Protein AF-A0A7W0QEQ5-F1 (afdb_monomer_lite)

Foldseek 3Di:
DPDDDDPVNVVVVVVVVVVVVVQFDQDKAKWFFADQPDPVPPRFTKTHGVVDDPPDIADTAEEDFAPDDDVDGDRDRDDGGFIFIWGADVRHSNHIYTDGTDQDPVRDDPDDDPPPCQWDWDADPLGFIFIQGNPPVWGWTWTADSVRQWIWICTPPVRDTDTGGNDDDDDDDDPPDDDDDQAPDDDDDDPPDDDDDDPPDDDDFDQPDDDDDDPDDDDDDPDDDDDPDDDHTDPDPDSDPPVPPDPCVVVPPPDPDDDDDDDDDDDDDDDDDDDDDDDDDDDDDDDDDDDDDDDDDDDDDDDDWDKDWDDDDPDFDAAFDKDKDKDWDAPQAQWKKKKFKADPPPRHTQDIWIFGHHNTMTMTIDTAHNRGDPQWMKIWIDTPRDIDIDDIDGDFDKDKDADDDPNAQDFQKKKWKADPVPRDIFIFTAHNRNITMTRHDDDDIIIMTIDD

Structure (mmCIF, N/CA/C/O backbone):
data_AF-A0A7W0QEQ5-F1
#
_entry.id   AF-A0A7W0QEQ5-F1
#
loop_
_atom_site.group_PDB
_atom_site.id
_atom_site.type_symbol
_atom_site.label_atom_id
_atom_site.label_alt_id
_atom_site.label_comp_id
_atom_site.label_asym_id
_atom_site.label_entity_id
_atom_site.label_seq_id
_atom_site.pdbx_PDB_ins_code
_atom_site.Cartn_x
_atom_site.Cartn_y
_atom_site.Cartn_z
_atom_site.occupancy
_atom_site.B_iso_or_equiv
_atom_site.auth_seq_id
_atom_site.auth_comp_id
_atom_site.auth_asym_id
_atom_site.auth_atom_id
_atom_site.pdbx_PDB_model_num
ATOM 1 N N . MET A 1 1 ? 22.120 38.052 -63.646 1.00 44.53 1 MET A N 1
ATOM 2 C CA . MET A 1 1 ? 22.083 36.577 -63.731 1.00 44.53 1 MET A CA 1
ATOM 3 C C . MET A 1 1 ? 22.677 36.027 -62.449 1.00 44.53 1 MET A C 1
ATOM 5 O O . MET A 1 1 ? 23.863 36.224 -62.232 1.00 44.53 1 MET A O 1
ATOM 9 N N . ARG A 1 2 ? 21.869 35.440 -61.561 1.00 47.25 2 ARG A N 1
ATOM 10 C CA . ARG A 1 2 ? 22.408 34.638 -60.450 1.00 47.25 2 ARG A CA 1
ATOM 11 C C . ARG A 1 2 ? 22.841 33.295 -61.052 1.00 47.25 2 ARG A C 1
ATOM 13 O O . ARG A 1 2 ? 22.056 32.767 -61.842 1.00 47.25 2 ARG A O 1
ATOM 20 N N . PRO A 1 3 ? 24.053 32.784 -60.783 1.00 57.25 3 PRO A N 1
ATOM 21 C CA . PRO A 1 3 ? 24.469 31.513 -61.353 1.00 57.25 3 PRO A CA 1
ATOM 22 C C . PRO A 1 3 ? 23.548 30.418 -60.811 1.00 57.25 3 PRO A C 1
ATOM 24 O O . PRO A 1 3 ? 23.320 30.332 -59.603 1.00 57.25 3 PRO A O 1
ATOM 27 N N . LEU A 1 4 ? 22.965 29.645 -61.730 1.00 57.00 4 LEU A N 1
ATOM 28 C CA . LEU A 1 4 ? 22.294 28.393 -61.410 1.00 57.00 4 LEU A CA 1
ATOM 29 C C . LEU A 1 4 ? 23.292 27.507 -60.656 1.00 57.00 4 LEU A C 1
ATOM 31 O O . LEU A 1 4 ? 24.453 27.424 -61.051 1.00 57.00 4 LEU A O 1
ATOM 35 N N . TYR A 1 5 ? 22.827 26.890 -59.573 1.00 62.88 5 TYR A N 1
ATOM 36 C CA . TYR A 1 5 ? 23.555 25.910 -58.772 1.00 62.88 5 TYR A CA 1
ATOM 37 C C . TYR A 1 5 ? 24.400 24.964 -59.645 1.00 62.88 5 TYR A C 1
ATOM 39 O O . TYR A 1 5 ? 23.892 24.386 -60.605 1.00 62.88 5 TYR A O 1
ATOM 47 N N . ASP A 1 6 ? 25.686 24.816 -59.307 1.00 76.88 6 ASP A N 1
ATOM 48 C CA . ASP A 1 6 ? 26.587 23.849 -59.939 1.00 76.88 6 ASP A CA 1
ATOM 49 C C . ASP A 1 6 ? 26.021 22.436 -59.742 1.00 76.88 6 ASP A C 1
ATOM 51 O O . ASP A 1 6 ? 25.656 22.057 -58.626 1.00 76.88 6 ASP A O 1
ATOM 55 N N . LEU A 1 7 ? 25.933 21.654 -60.817 1.00 75.56 7 LEU A N 1
ATOM 56 C CA . LEU A 1 7 ? 25.377 20.301 -60.808 1.00 75.56 7 LEU A CA 1
ATOM 57 C C . LEU A 1 7 ? 26.082 19.419 -59.761 1.00 75.56 7 LEU A C 1
ATOM 59 O O . LEU A 1 7 ? 25.432 18.635 -59.072 1.00 75.56 7 LEU A O 1
ATOM 63 N N . ALA A 1 8 ? 27.394 19.608 -59.576 1.00 77.38 8 ALA A N 1
ATOM 64 C CA . ALA A 1 8 ? 28.172 18.907 -58.556 1.00 77.38 8 ALA A CA 1
ATOM 65 C C . ALA A 1 8 ? 27.727 19.264 -57.126 1.00 77.38 8 ALA A C 1
ATOM 67 O O . ALA A 1 8 ? 27.686 18.394 -56.259 1.00 77.38 8 ALA A O 1
ATOM 68 N N . SER A 1 9 ? 27.332 20.518 -56.882 1.00 77.69 9 SER A N 1
ATOM 69 C CA . SER A 1 9 ? 26.809 20.955 -55.582 1.00 77.69 9 SER A CA 1
ATOM 70 C C . SER A 1 9 ? 25.429 20.365 -55.278 1.00 77.69 9 SER A C 1
ATOM 72 O O . SER A 1 9 ? 25.158 20.004 -54.135 1.00 77.69 9 SER A O 1
ATOM 74 N N . VAL A 1 10 ? 24.585 20.194 -56.303 1.00 81.38 10 VAL A N 1
ATOM 75 C CA . VAL A 1 10 ? 23.268 19.554 -56.166 1.00 81.38 10 VAL A CA 1
ATOM 76 C C . VAL A 1 10 ? 23.425 18.064 -55.876 1.00 81.38 10 VAL A C 1
ATOM 78 O O . VAL A 1 10 ? 22.794 17.564 -54.950 1.00 81.38 10 VAL A O 1
ATOM 81 N N . PHE A 1 11 ? 24.310 17.364 -56.591 1.00 81.56 11 PHE A N 1
ATOM 82 C CA . PHE A 1 11 ? 24.580 15.951 -56.319 1.00 81.56 11 PHE A CA 1
ATOM 83 C C . PHE A 1 11 ? 25.237 15.733 -54.957 1.00 81.56 11 PHE A C 1
ATOM 85 O O . PHE A 1 11 ? 24.845 14.816 -54.244 1.00 81.56 11 PHE A O 1
ATOM 92 N N . ALA A 1 12 ? 26.181 16.586 -54.551 1.00 81.06 12 ALA A N 1
ATOM 93 C CA . ALA A 1 12 ? 26.777 16.512 -53.219 1.00 81.06 12 ALA A CA 1
ATOM 94 C C . ALA A 1 12 ? 25.742 16.763 -52.111 1.00 81.06 12 ALA A C 1
ATOM 96 O O . ALA A 1 12 ? 25.787 16.101 -51.077 1.00 81.06 12 ALA A O 1
ATOM 97 N N . ALA A 1 13 ? 24.795 17.684 -52.321 1.00 80.81 13 ALA A N 1
ATOM 98 C CA . ALA A 1 13 ? 23.685 17.893 -51.396 1.00 80.81 13 ALA A CA 1
ATOM 99 C C . ALA A 1 13 ? 22.759 16.668 -51.344 1.00 80.81 13 ALA A C 1
ATOM 101 O O . ALA A 1 13 ? 22.452 16.200 -50.257 1.00 80.81 13 ALA A O 1
ATOM 102 N N . GLN A 1 14 ? 22.386 16.099 -52.495 1.00 83.19 14 GLN A N 1
ATOM 103 C CA . GLN A 1 14 ? 21.554 14.893 -52.567 1.00 83.19 14 GLN A CA 1
ATOM 104 C C . GLN A 1 14 ? 22.216 13.676 -51.914 1.00 83.19 14 GLN A C 1
ATOM 106 O O . GLN A 1 14 ? 21.546 12.945 -51.196 1.00 83.19 14 GLN A O 1
ATOM 111 N N . LEU A 1 15 ? 23.520 13.475 -52.124 1.00 82.31 15 LEU A N 1
ATOM 112 C CA . LEU A 1 15 ? 24.295 12.408 -51.485 1.00 82.31 15 LEU A CA 1
ATOM 113 C C . LEU A 1 15 ? 24.348 12.588 -49.970 1.00 82.31 15 LEU A C 1
ATOM 115 O O . LEU A 1 15 ? 24.083 11.635 -49.253 1.00 82.31 15 LEU A O 1
ATOM 119 N N . ARG A 1 16 ? 24.604 13.806 -49.481 1.00 79.44 16 ARG A N 1
ATOM 120 C CA . ARG A 1 16 ? 24.587 14.090 -48.038 1.00 79.44 16 ARG A CA 1
ATOM 121 C C . ARG A 1 16 ? 23.213 13.863 -47.425 1.00 79.44 16 ARG A C 1
ATOM 123 O O . ARG A 1 16 ? 23.127 13.257 -46.369 1.00 79.44 16 ARG A O 1
ATOM 130 N N . THR A 1 17 ? 22.144 14.306 -48.087 1.00 79.62 17 THR A N 1
ATOM 131 C CA . THR A 1 17 ? 20.775 14.045 -47.623 1.00 79.62 17 THR A CA 1
ATOM 132 C C . THR A 1 17 ? 20.472 12.548 -47.625 1.00 79.62 17 THR A C 1
ATOM 134 O O . THR A 1 17 ? 19.933 12.049 -46.647 1.00 79.62 17 THR A O 1
ATOM 137 N N . ALA A 1 18 ? 20.875 11.813 -48.664 1.00 75.69 18 ALA A N 1
ATOM 138 C CA . ALA A 1 18 ? 20.687 10.367 -48.729 1.00 75.69 18 ALA A CA 1
ATOM 139 C C . ALA A 1 18 ? 21.509 9.613 -47.667 1.00 75.69 18 ALA A C 1
ATOM 141 O O . ALA A 1 18 ? 21.013 8.650 -47.095 1.00 75.69 18 ALA A O 1
ATOM 142 N N . GLU A 1 19 ? 22.736 10.047 -47.368 1.00 76.75 19 GLU A N 1
ATOM 143 C CA . GLU A 1 19 ? 23.564 9.498 -46.283 1.00 76.75 19 GLU A CA 1
ATOM 144 C C . GLU A 1 19 ? 22.966 9.810 -44.901 1.00 76.75 19 GLU A C 1
ATOM 146 O O . GLU A 1 19 ? 22.895 8.926 -44.046 1.00 76.75 19 GLU A O 1
ATOM 151 N N . GLU A 1 20 ? 22.479 11.037 -44.688 1.00 72.12 20 GLU A N 1
ATOM 152 C CA . GLU A 1 20 ? 21.775 11.434 -43.462 1.00 72.12 20 GLU A CA 1
ATOM 153 C C . GLU A 1 20 ? 20.446 10.692 -43.277 1.00 72.12 20 GLU A C 1
ATOM 155 O O . GLU A 1 20 ? 20.062 10.415 -42.142 1.00 72.12 20 GLU A O 1
ATOM 160 N N . GLU A 1 21 ? 19.731 10.375 -44.357 1.00 72.44 21 GLU A N 1
ATOM 161 C CA . GLU A 1 21 ? 18.506 9.569 -44.322 1.00 72.44 21 GLU A CA 1
ATOM 162 C C . GLU A 1 21 ? 18.810 8.077 -44.135 1.00 72.44 21 GLU A C 1
ATOM 164 O O . GLU A 1 21 ? 18.091 7.400 -43.403 1.00 72.44 21 GLU A O 1
ATOM 169 N N . ALA A 1 22 ? 19.902 7.568 -44.714 1.00 71.56 22 ALA A N 1
ATOM 170 C CA . ALA A 1 22 ? 20.329 6.176 -44.562 1.00 71.56 22 ALA A CA 1
ATOM 171 C C . ALA A 1 22 ? 20.763 5.832 -43.126 1.00 71.56 22 ALA A C 1
ATOM 173 O O . ALA A 1 22 ? 20.687 4.672 -42.724 1.00 71.56 22 ALA A O 1
ATOM 174 N N . GLY A 1 23 ? 21.201 6.824 -42.345 1.00 75.81 23 GLY A N 1
ATOM 175 C CA . GLY A 1 23 ? 21.556 6.657 -40.933 1.00 75.81 23 GLY A CA 1
ATOM 176 C C . GLY A 1 23 ? 20.370 6.662 -39.963 1.00 75.81 23 GLY A C 1
ATOM 177 O O . GLY A 1 23 ? 20.584 6.516 -38.758 1.00 75.81 23 GLY A O 1
ATOM 178 N N . ARG A 1 24 ? 19.135 6.858 -40.446 1.00 85.06 24 ARG A N 1
ATOM 179 C CA . ARG A 1 24 ? 17.949 6.996 -39.591 1.00 85.06 24 ARG A CA 1
ATOM 180 C C . ARG A 1 24 ? 17.155 5.706 -39.482 1.00 85.06 24 ARG A C 1
ATOM 182 O O . ARG A 1 24 ? 16.902 5.021 -40.468 1.00 85.06 24 ARG A O 1
ATOM 189 N N . VAL A 1 25 ? 16.679 5.426 -38.273 1.00 85.75 25 VAL A N 1
ATOM 190 C CA . VAL A 1 25 ? 15.823 4.278 -37.966 1.00 85.75 25 VAL A CA 1
ATOM 191 C C . VAL A 1 25 ? 14.458 4.784 -37.522 1.00 85.75 25 VAL A C 1
ATOM 193 O O . VAL A 1 25 ? 14.272 5.203 -36.384 1.00 85.75 25 VAL A O 1
ATOM 196 N N . TYR A 1 26 ? 13.492 4.763 -38.437 1.00 86.75 26 TYR A N 1
ATOM 197 C CA . TYR A 1 26 ? 12.112 5.174 -38.148 1.00 86.75 26 TYR A CA 1
ATOM 198 C C . TYR A 1 26 ? 11.246 4.040 -37.599 1.00 86.75 26 TYR A C 1
ATOM 200 O O . TYR A 1 26 ? 10.168 4.285 -37.058 1.00 86.75 26 TYR A O 1
ATOM 208 N N . GLU A 1 27 ? 11.704 2.801 -37.750 1.00 90.06 27 GLU A N 1
ATOM 209 C CA . GLU A 1 27 ? 10.981 1.626 -37.292 1.00 90.06 27 GLU A CA 1
ATOM 210 C C . GLU A 1 27 ? 11.189 1.427 -35.786 1.00 90.06 27 GLU A C 1
ATOM 212 O O . GLU A 1 27 ? 12.316 1.553 -35.295 1.00 90.06 27 GLU A O 1
ATOM 217 N N . PRO A 1 28 ? 10.125 1.120 -35.026 1.00 92.44 28 PRO A N 1
ATOM 218 C CA . PRO A 1 28 ? 10.277 0.766 -33.630 1.00 92.44 28 PRO A CA 1
ATOM 219 C C . PRO A 1 28 ? 11.003 -0.578 -33.509 1.00 92.44 28 PRO A C 1
ATOM 221 O O . PRO A 1 28 ? 10.719 -1.525 -34.245 1.00 92.44 28 PRO A O 1
ATOM 224 N N . VAL A 1 29 ? 11.915 -0.677 -32.548 1.00 92.94 29 VAL A N 1
ATOM 225 C CA . VAL A 1 29 ? 12.716 -1.881 -32.298 1.00 92.94 29 VAL A CA 1
ATOM 226 C C . VAL A 1 29 ? 12.459 -2.415 -30.897 1.00 92.94 29 VAL A C 1
ATOM 228 O O . VAL A 1 29 ? 12.178 -1.658 -29.969 1.00 92.94 29 VAL A O 1
ATOM 231 N N . ILE A 1 30 ? 12.568 -3.730 -30.732 1.00 93.75 30 ILE A N 1
ATOM 232 C CA . ILE A 1 30 ? 12.529 -4.362 -29.411 1.00 93.75 30 ILE A CA 1
ATOM 233 C C . ILE A 1 30 ? 13.936 -4.300 -28.815 1.00 93.75 30 ILE A C 1
ATOM 235 O O . ILE A 1 30 ? 14.915 -4.630 -29.488 1.00 93.75 30 ILE A O 1
ATOM 239 N N . ALA A 1 31 ? 14.036 -3.883 -27.558 1.00 93.56 31 ALA A N 1
ATOM 240 C CA . ALA A 1 31 ? 15.281 -3.836 -26.808 1.00 93.56 31 ALA A CA 1
ATOM 241 C C . ALA A 1 31 ? 15.109 -4.449 -25.417 1.00 93.56 31 ALA A C 1
ATOM 243 O O . ALA A 1 31 ? 13.994 -4.591 -24.919 1.00 93.56 31 ALA A O 1
ATOM 244 N N . LEU A 1 32 ? 16.232 -4.790 -24.794 1.00 93.88 32 LEU A N 1
ATOM 245 C CA . LEU A 1 32 ? 16.296 -5.267 -23.417 1.00 93.88 32 LEU A CA 1
ATOM 246 C C . LEU A 1 32 ? 16.843 -4.169 -22.517 1.00 93.88 32 LEU A C 1
ATOM 248 O O . LEU A 1 32 ? 17.819 -3.506 -22.873 1.00 93.88 32 LEU A O 1
ATOM 252 N N . VAL A 1 33 ? 16.252 -3.993 -21.345 1.00 94.69 33 VAL A N 1
ATOM 253 C CA . VAL A 1 33 ? 16.755 -3.046 -20.348 1.00 94.69 33 VAL A CA 1
ATOM 254 C C . VAL A 1 33 ? 18.033 -3.598 -19.723 1.00 94.69 33 VAL A C 1
ATOM 256 O O . VAL A 1 33 ? 18.053 -4.715 -19.220 1.00 94.69 33 VAL A O 1
ATOM 259 N N . THR A 1 34 ? 19.113 -2.822 -19.738 1.00 94.69 34 THR A N 1
ATOM 260 C CA . THR A 1 34 ? 20.400 -3.218 -19.136 1.00 94.69 34 THR A CA 1
ATOM 261 C C . THR A 1 34 ? 20.682 -2.522 -17.818 1.00 94.69 34 THR A C 1
ATOM 263 O O . THR A 1 34 ? 21.375 -3.076 -16.969 1.00 94.69 34 THR A O 1
ATOM 266 N N . ASP A 1 35 ? 20.165 -1.308 -17.643 1.00 94.56 35 ASP A N 1
ATOM 267 C CA . ASP A 1 35 ? 20.368 -0.504 -16.444 1.00 94.56 35 ASP A CA 1
ATOM 268 C C . ASP A 1 35 ? 19.178 0.441 -16.255 1.00 94.56 35 ASP A C 1
ATOM 270 O O . ASP A 1 35 ? 18.709 1.070 -17.205 1.00 94.56 35 ASP A O 1
ATOM 274 N N . ASN A 1 36 ? 18.695 0.555 -15.025 1.00 93.94 36 ASN A N 1
ATOM 275 C CA . ASN A 1 36 ? 17.620 1.466 -14.636 1.00 93.94 36 ASN A CA 1
ATOM 276 C C . ASN A 1 36 ? 18.038 2.433 -13.512 1.00 93.94 36 ASN A C 1
ATOM 278 O O . ASN A 1 36 ? 17.221 3.218 -13.025 1.00 93.94 36 ASN A O 1
ATOM 282 N N . ALA A 1 37 ? 19.313 2.428 -13.115 1.00 93.69 37 ALA A N 1
ATOM 283 C CA . ALA A 1 37 ? 19.858 3.289 -12.075 1.00 93.69 37 ALA A CA 1
ATOM 284 C C . ALA A 1 37 ? 20.340 4.639 -12.641 1.00 93.69 37 ALA A C 1
ATOM 286 O O . ALA A 1 37 ? 21.526 4.963 -12.580 1.00 93.69 37 ALA A O 1
ATOM 287 N N . ASP A 1 38 ? 19.418 5.454 -13.170 1.00 92.62 38 ASP A N 1
ATOM 288 C CA . ASP A 1 38 ? 19.740 6.759 -13.774 1.00 92.62 38 ASP A CA 1
ATOM 289 C C . ASP A 1 38 ? 20.505 7.680 -12.791 1.00 92.62 38 ASP A C 1
ATOM 291 O O . ASP A 1 38 ? 19.951 8.064 -11.748 1.00 92.62 38 ASP A O 1
ATOM 295 N N . PRO A 1 39 ? 21.751 8.096 -13.107 1.00 92.88 39 PRO A N 1
ATOM 296 C CA . PRO A 1 39 ? 22.535 9.012 -12.283 1.00 92.88 39 PRO A CA 1
ATOM 297 C C . PRO A 1 39 ? 21.848 10.361 -12.062 1.00 92.88 39 PRO A C 1
ATOM 299 O O . PRO A 1 39 ? 22.012 10.961 -11.002 1.00 92.88 39 PRO A O 1
ATOM 302 N N . SER A 1 40 ? 21.056 10.831 -13.031 1.00 92.69 40 SER A N 1
ATOM 303 C CA . SER A 1 40 ? 20.336 12.108 -12.946 1.00 92.69 40 SER A CA 1
ATOM 304 C C . SER A 1 40 ? 18.954 11.989 -12.296 1.00 92.69 40 SER A C 1
ATOM 306 O O . SER A 1 40 ? 18.267 12.998 -12.176 1.00 92.69 40 SER A O 1
ATOM 308 N N . LYS A 1 41 ? 18.531 10.782 -11.889 1.00 91.31 41 LYS A N 1
ATOM 309 C CA . LYS A 1 41 ? 17.233 10.523 -11.233 1.00 91.31 41 LYS A CA 1
ATOM 310 C C . LYS A 1 41 ? 16.010 10.973 -12.046 1.00 91.31 41 LYS A C 1
ATOM 312 O O . LYS A 1 41 ? 14.988 11.332 -11.472 1.00 91.31 41 LYS A O 1
ATOM 317 N N . LEU A 1 42 ? 16.089 10.905 -13.377 1.00 90.00 42 LEU A N 1
ATOM 318 C CA . LEU A 1 42 ? 14.985 11.272 -14.274 1.00 90.00 42 LEU A CA 1
ATOM 319 C C . LEU A 1 42 ? 14.095 10.077 -14.658 1.00 90.00 42 LEU A C 1
ATOM 321 O O . LEU A 1 42 ? 13.163 10.238 -15.438 1.00 90.00 42 LEU A O 1
ATOM 325 N N . GLY A 1 43 ? 14.377 8.880 -14.130 1.00 91.44 43 GLY A N 1
ATOM 326 C CA . GLY A 1 43 ? 13.607 7.665 -14.421 1.00 91.44 43 GLY A CA 1
ATOM 327 C C . GLY A 1 43 ? 13.842 7.098 -15.825 1.00 91.44 43 GLY A C 1
ATOM 328 O O . GLY A 1 43 ? 12.963 6.440 -16.375 1.00 91.44 43 GLY A O 1
ATOM 329 N N . ARG A 1 44 ? 15.007 7.376 -16.419 1.00 95.12 44 ARG A N 1
ATOM 330 C CA . ARG A 1 44 ? 15.425 6.833 -17.719 1.00 95.12 44 ARG A CA 1
ATOM 331 C C . ARG A 1 44 ? 16.041 5.443 -17.566 1.00 95.12 44 ARG A C 1
ATOM 333 O O . ARG A 1 44 ? 16.505 5.085 -16.485 1.00 95.12 44 ARG A O 1
ATOM 340 N N . VAL A 1 45 ? 16.126 4.704 -18.668 1.00 95.88 45 VAL A N 1
ATOM 341 C CA . VAL A 1 45 ? 16.750 3.369 -18.724 1.00 95.88 45 VAL A CA 1
ATOM 342 C C . VAL A 1 45 ? 17.811 3.287 -19.817 1.00 95.88 45 VAL A C 1
ATOM 344 O O . VAL A 1 45 ? 17.710 3.962 -20.840 1.00 95.88 45 VAL A O 1
ATOM 347 N N . LYS A 1 46 ? 18.839 2.462 -19.619 1.00 94.62 46 LYS A N 1
ATOM 348 C CA . LYS A 1 46 ? 19.735 2.034 -20.698 1.00 94.62 46 LYS A CA 1
ATOM 349 C C . LYS A 1 46 ? 19.225 0.751 -21.310 1.00 94.62 46 LYS A C 1
ATOM 351 O O . LYS A 1 46 ? 18.696 -0.121 -20.622 1.00 94.62 46 LYS A O 1
ATOM 356 N N . LEU A 1 47 ? 19.431 0.646 -22.612 1.00 94.50 47 LEU A N 1
ATOM 357 C CA . LEU A 1 47 ? 18.874 -0.418 -23.419 1.00 94.50 47 LEU A CA 1
ATOM 358 C C . LEU A 1 47 ? 19.984 -1.113 -24.196 1.00 94.50 47 LEU A C 1
ATOM 360 O O . LEU A 1 47 ? 21.001 -0.513 -24.552 1.00 94.50 47 LEU A O 1
ATOM 364 N N . LYS A 1 48 ? 19.759 -2.386 -24.491 1.00 93.31 48 LYS A N 1
ATOM 365 C CA . LYS A 1 48 ? 20.535 -3.188 -25.426 1.00 93.31 48 LYS A CA 1
ATOM 366 C C . LYS A 1 48 ? 19.624 -3.611 -26.560 1.00 93.31 48 LYS A C 1
ATOM 368 O O . LYS A 1 48 ? 18.627 -4.298 -26.345 1.00 93.31 48 LYS A O 1
ATOM 373 N N . ILE A 1 49 ? 19.986 -3.210 -27.771 1.00 91.31 49 ILE A N 1
ATOM 374 C CA . ILE A 1 49 ? 19.232 -3.538 -28.977 1.00 91.31 49 ILE A CA 1
ATOM 375 C C . ILE A 1 49 ? 19.856 -4.810 -29.570 1.00 91.31 49 ILE A C 1
ATOM 377 O O . ILE A 1 49 ? 21.036 -4.776 -29.915 1.00 91.31 49 ILE A O 1
ATOM 381 N N . PRO A 1 50 ? 19.117 -5.928 -29.707 1.00 86.19 50 PRO A N 1
ATOM 382 C CA . PRO A 1 50 ? 19.687 -7.217 -30.111 1.00 86.19 50 PRO A CA 1
ATOM 383 C C . PRO A 1 50 ? 20.402 -7.235 -31.468 1.00 86.19 50 PRO A C 1
ATOM 385 O O . PRO A 1 50 ? 21.252 -8.091 -31.684 1.00 86.19 50 PRO A O 1
ATOM 388 N N . ILE A 1 51 ? 20.054 -6.321 -32.383 1.00 83.44 51 ILE A N 1
ATOM 389 C CA . ILE A 1 51 ? 20.687 -6.224 -33.708 1.00 83.44 51 ILE A CA 1
ATOM 390 C C . ILE A 1 51 ? 22.060 -5.532 -33.672 1.00 83.44 51 ILE A C 1
ATOM 392 O O . ILE A 1 51 ? 22.830 -5.651 -34.622 1.00 83.44 51 ILE A O 1
ATOM 396 N N . LEU A 1 52 ? 22.366 -4.805 -32.593 1.00 83.38 52 LEU A N 1
ATOM 397 C CA . LEU A 1 52 ? 23.659 -4.154 -32.387 1.00 83.38 52 LEU A CA 1
ATOM 398 C C . LEU A 1 52 ? 24.645 -5.100 -31.690 1.00 83.38 52 LEU A C 1
ATOM 400 O O . LEU A 1 52 ? 24.283 -6.185 -31.226 1.00 83.38 52 LEU A O 1
ATOM 404 N N . SER A 1 53 ? 25.915 -4.692 -31.615 1.00 80.00 53 SER A N 1
ATOM 405 C CA . SER A 1 53 ? 26.935 -5.464 -30.904 1.00 80.00 53 SER A CA 1
ATOM 406 C C . SER A 1 53 ? 26.530 -5.696 -29.448 1.00 80.00 53 SER A C 1
ATOM 408 O O . SER A 1 53 ? 25.926 -4.848 -28.795 1.00 80.00 53 SER A O 1
ATOM 410 N N . ALA A 1 54 ? 26.936 -6.839 -28.891 1.00 71.94 54 ALA A N 1
ATOM 411 C CA . ALA A 1 54 ? 26.652 -7.191 -27.504 1.00 71.94 54 ALA A CA 1
ATOM 412 C C . ALA A 1 54 ? 27.252 -6.215 -26.474 1.00 71.94 54 ALA A C 1
ATOM 414 O O . ALA A 1 54 ? 26.796 -6.220 -25.327 1.00 71.94 54 ALA A O 1
ATOM 415 N N . THR A 1 55 ? 28.258 -5.434 -26.880 1.00 75.81 55 THR A N 1
ATOM 416 C CA . THR A 1 55 ? 28.931 -4.392 -26.090 1.00 75.81 55 THR A CA 1
ATOM 417 C C . THR A 1 55 ? 28.218 -3.049 -26.121 1.00 75.81 55 THR A C 1
ATOM 419 O O . THR A 1 55 ? 28.492 -2.201 -25.272 1.00 75.81 55 THR A O 1
ATOM 422 N N . ASP A 1 56 ? 27.327 -2.845 -27.088 1.00 79.12 56 ASP A N 1
ATOM 423 C CA . ASP A 1 56 ? 26.745 -1.539 -27.340 1.00 79.12 56 ASP A CA 1
ATOM 424 C C . ASP A 1 56 ? 25.490 -1.383 -26.484 1.00 79.12 56 ASP A C 1
ATOM 426 O O . ASP A 1 56 ? 24.572 -2.207 -26.501 1.00 79.12 56 ASP A O 1
ATOM 430 N N . SER A 1 57 ? 25.472 -0.311 -25.698 1.00 82.50 57 SER A N 1
ATOM 431 C CA . SER A 1 57 ? 24.310 0.109 -24.923 1.00 82.50 57 SER A CA 1
ATOM 432 C C . SER A 1 57 ? 23.908 1.499 -25.370 1.00 82.50 57 SER A C 1
ATOM 434 O O . SER A 1 57 ? 24.755 2.320 -25.732 1.00 82.50 57 SER A O 1
ATOM 436 N N . THR A 1 58 ? 22.609 1.761 -25.371 1.00 86.31 58 THR A N 1
ATOM 437 C CA . THR A 1 58 ? 22.107 3.082 -25.719 1.00 86.31 58 THR A CA 1
ATOM 438 C C . THR A 1 58 ? 22.505 4.107 -24.659 1.00 86.31 58 THR A C 1
ATOM 440 O O . THR A 1 58 ? 22.812 3.779 -23.507 1.00 86.31 58 THR A O 1
ATOM 443 N N . TRP A 1 59 ? 22.406 5.385 -25.019 1.00 89.06 59 TRP A N 1
ATOM 444 C CA . TRP A 1 59 ? 22.294 6.431 -24.010 1.00 89.06 59 TRP A CA 1
ATOM 445 C C . TRP A 1 59 ? 21.013 6.248 -23.171 1.00 89.06 59 TRP A C 1
ATOM 447 O O . TRP A 1 59 ? 20.128 5.462 -23.521 1.00 89.06 59 TRP A O 1
ATOM 457 N N . TRP A 1 60 ? 20.918 6.972 -22.054 1.00 93.50 60 TRP A N 1
ATOM 458 C CA . TRP A 1 60 ? 19.746 6.972 -21.177 1.00 93.50 60 TRP A CA 1
ATOM 459 C C . TRP A 1 60 ? 18.483 7.389 -21.939 1.00 93.50 60 TRP A C 1
ATOM 461 O O . TRP A 1 60 ? 18.344 8.552 -22.326 1.00 93.50 60 TRP A O 1
ATOM 471 N N . ALA A 1 61 ? 17.564 6.443 -22.106 1.00 95.12 61 ALA A N 1
ATOM 472 C CA . ALA A 1 61 ? 16.313 6.596 -22.829 1.00 95.12 61 ALA A CA 1
ATOM 473 C C . ALA A 1 61 ? 15.179 7.031 -21.881 1.00 95.12 61 ALA A C 1
ATOM 475 O O . ALA A 1 61 ? 14.920 6.335 -20.891 1.00 95.12 61 ALA A O 1
ATOM 476 N N . PRO A 1 62 ? 14.486 8.155 -22.140 1.00 94.31 62 PRO A N 1
ATOM 477 C CA . PRO A 1 62 ? 13.211 8.457 -21.495 1.00 94.31 62 PRO A CA 1
ATOM 478 C C . PRO A 1 62 ? 12.140 7.412 -21.814 1.00 94.31 62 PRO A C 1
ATOM 480 O O . PRO A 1 62 ? 12.206 6.710 -22.822 1.00 94.31 62 PRO A O 1
ATOM 483 N N . ILE A 1 63 ? 11.134 7.338 -20.944 1.00 95.12 63 ILE A N 1
ATOM 484 C CA . ILE A 1 63 ? 10.013 6.402 -21.042 1.00 95.12 63 ILE A CA 1
ATOM 485 C C . ILE A 1 63 ? 8.723 7.201 -21.178 1.00 95.12 63 ILE A C 1
ATOM 487 O O . ILE A 1 63 ? 8.519 8.188 -20.467 1.00 95.12 63 ILE A O 1
ATOM 491 N N . ILE A 1 64 ? 7.845 6.782 -22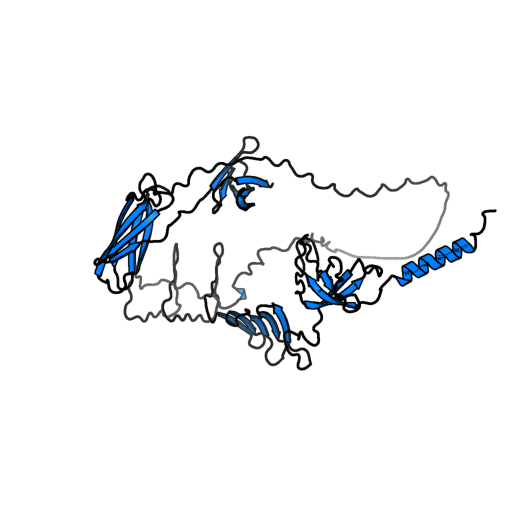.084 1.00 93.44 64 ILE A N 1
ATOM 492 C CA . ILE A 1 64 ? 6.500 7.338 -22.189 1.00 93.44 64 ILE A CA 1
ATOM 493 C C . ILE A 1 64 ? 5.697 6.891 -20.965 1.00 93.44 64 ILE A C 1
ATOM 495 O O . ILE A 1 64 ? 5.430 5.708 -20.774 1.00 93.44 64 ILE A O 1
ATOM 499 N N . MET A 1 65 ? 5.285 7.861 -20.147 1.00 91.94 65 MET A N 1
ATOM 500 C CA . MET A 1 65 ? 4.503 7.621 -18.934 1.00 91.94 65 MET A CA 1
ATOM 501 C C . MET A 1 65 ? 3.116 8.252 -19.045 1.00 91.94 65 MET A C 1
ATOM 503 O O . MET A 1 65 ? 2.945 9.353 -19.574 1.00 91.94 65 MET A O 1
ATOM 507 N N . ILE A 1 66 ? 2.112 7.581 -18.484 1.00 92.62 66 ILE A N 1
ATOM 508 C CA . ILE A 1 66 ? 0.740 8.093 -18.452 1.00 92.62 66 ILE A CA 1
ATOM 509 C C . ILE A 1 66 ? 0.671 9.289 -17.492 1.00 92.62 66 ILE A C 1
ATOM 511 O O . ILE A 1 66 ? 0.953 9.175 -16.297 1.00 92.62 66 ILE A O 1
ATOM 515 N N . GLY A 1 67 ? 0.268 10.449 -18.015 1.00 90.94 67 GLY A N 1
ATOM 516 C CA . GLY A 1 67 ? 0.029 11.649 -17.212 1.00 90.94 67 GLY A CA 1
ATOM 517 C C . GLY A 1 67 ? 1.285 12.283 -16.603 1.00 90.94 67 GLY A C 1
ATOM 518 O O . GLY A 1 67 ? 1.161 12.923 -15.557 1.00 90.94 67 GLY A O 1
ATOM 519 N N . ALA A 1 68 ? 2.455 12.119 -17.234 1.00 90.88 68 ALA A N 1
ATOM 520 C CA . ALA A 1 68 ? 3.718 12.716 -16.794 1.00 90.88 68 ALA A CA 1
ATOM 521 C C . ALA A 1 68 ? 3.605 14.244 -16.638 1.00 90.88 68 ALA A C 1
ATOM 523 O O . ALA A 1 68 ? 3.294 14.960 -17.592 1.00 90.88 68 ALA A O 1
ATOM 524 N N . GLY A 1 69 ? 3.847 14.752 -15.431 1.00 89.31 69 GLY A N 1
ATOM 525 C CA . GLY A 1 69 ? 3.833 16.181 -15.130 1.00 89.31 69 GLY A CA 1
ATOM 526 C C . GLY A 1 69 ? 4.611 16.508 -13.857 1.00 89.31 69 GLY A C 1
ATOM 527 O O . GLY A 1 69 ? 5.126 15.621 -13.180 1.00 89.31 69 GLY A O 1
ATOM 528 N N . LYS A 1 70 ? 4.691 17.797 -13.505 1.00 93.19 70 LYS A N 1
ATOM 529 C CA . LYS A 1 70 ? 5.383 18.254 -12.288 1.00 93.19 70 LYS A CA 1
ATOM 530 C C . LYS A 1 70 ? 4.789 17.564 -11.047 1.00 93.19 70 LYS A C 1
ATOM 532 O O . LYS A 1 70 ? 3.633 17.813 -10.717 1.00 93.19 70 LYS A O 1
ATOM 537 N N . ASN A 1 71 ? 5.578 16.706 -10.390 1.00 88.94 71 ASN A N 1
ATOM 538 C CA . ASN A 1 71 ? 5.217 15.923 -9.196 1.00 88.94 71 ASN A CA 1
ATOM 539 C C . ASN A 1 71 ? 3.925 15.091 -9.324 1.00 88.94 71 ASN A C 1
ATOM 541 O O . ASN A 1 71 ? 3.217 14.888 -8.339 1.00 88.94 71 ASN A O 1
ATOM 545 N N . ARG A 1 72 ? 3.592 14.618 -10.532 1.00 90.81 72 ARG A N 1
ATOM 546 C CA . ARG A 1 72 ? 2.414 13.770 -10.771 1.00 90.81 72 ARG A CA 1
ATOM 547 C C . ARG A 1 72 ? 2.603 12.843 -11.969 1.00 90.81 72 ARG A C 1
ATOM 549 O O . ARG A 1 72 ? 3.350 13.161 -12.891 1.00 90.81 72 ARG A O 1
ATOM 556 N N . GLY A 1 73 ? 1.843 11.753 -11.988 1.00 91.06 73 GLY A N 1
ATOM 557 C CA . GLY A 1 73 ? 1.791 10.807 -13.102 1.00 91.06 73 GLY A CA 1
ATOM 558 C C . GLY A 1 73 ? 2.015 9.369 -12.653 1.00 91.06 73 GLY A C 1
ATOM 559 O O . GLY A 1 73 ? 2.158 9.086 -11.465 1.00 91.06 73 GLY A O 1
ATOM 560 N N . TRP A 1 74 ? 2.022 8.462 -13.622 1.00 91.25 74 TRP A N 1
ATOM 561 C CA . TRP A 1 74 ? 2.341 7.057 -13.396 1.00 91.25 74 TRP A CA 1
ATOM 562 C C . TRP A 1 74 ? 3.858 6.889 -13.328 1.00 91.25 74 TRP A C 1
ATOM 564 O O . TRP A 1 74 ? 4.574 7.445 -14.158 1.00 91.25 74 TRP A O 1
ATOM 574 N N . PHE A 1 75 ? 4.343 6.119 -12.354 1.00 91.19 75 PHE A N 1
ATOM 575 C CA . PHE A 1 75 ? 5.772 5.892 -12.139 1.00 91.19 75 PHE A CA 1
ATOM 576 C C . PHE A 1 75 ? 6.069 4.394 -12.005 1.00 91.19 75 PHE A C 1
ATOM 578 O O . PHE A 1 75 ? 6.205 3.853 -10.912 1.00 91.19 75 PHE A O 1
ATOM 585 N N . PHE A 1 76 ? 6.129 3.723 -13.154 1.00 91.25 76 PHE A N 1
ATOM 586 C CA . PHE A 1 76 ? 6.502 2.318 -13.308 1.00 91.25 76 PHE A CA 1
ATOM 587 C C . PHE A 1 76 ? 7.684 2.212 -14.267 1.00 91.25 76 PHE A C 1
ATOM 589 O O . PHE A 1 76 ? 7.512 2.276 -15.482 1.00 91.25 76 PHE A O 1
ATOM 596 N N . ILE A 1 77 ? 8.888 2.098 -13.712 1.00 93.44 77 ILE A N 1
ATOM 597 C CA . ILE A 1 77 ? 10.104 1.923 -14.506 1.00 93.44 77 ILE A CA 1
ATOM 598 C C . ILE A 1 77 ? 10.287 0.419 -14.762 1.00 93.44 77 ILE A C 1
ATOM 600 O O . ILE A 1 77 ? 10.218 -0.347 -13.798 1.00 93.44 77 ILE A O 1
ATOM 604 N N . PRO A 1 78 ? 10.524 -0.003 -16.015 1.00 93.75 78 PRO A N 1
ATOM 605 C CA . PRO A 1 78 ? 10.913 -1.369 -16.343 1.00 93.75 78 PRO A CA 1
ATOM 606 C C . PRO A 1 78 ? 12.141 -1.842 -15.555 1.00 93.75 78 PRO A C 1
ATOM 608 O O . PRO A 1 78 ? 13.036 -1.059 -15.203 1.00 93.75 78 PRO A O 1
ATOM 611 N N . GLU A 1 79 ? 12.195 -3.134 -15.275 1.00 93.00 79 GLU A N 1
ATOM 612 C CA . GLU A 1 79 ? 13.318 -3.753 -14.584 1.00 93.00 79 GLU A CA 1
ATOM 613 C C . GLU A 1 79 ? 14.436 -4.136 -15.557 1.00 93.00 79 GLU A C 1
ATOM 615 O O . GLU A 1 79 ? 14.255 -4.156 -16.772 1.00 93.00 79 GLU A O 1
ATOM 620 N N . VAL A 1 80 ? 15.628 -4.405 -15.020 1.00 94.31 80 VAL A N 1
ATOM 621 C CA . VAL A 1 80 ? 16.729 -4.956 -15.818 1.00 94.31 80 VAL A CA 1
ATOM 622 C C . VAL A 1 80 ? 16.301 -6.315 -16.371 1.00 94.31 80 VAL A C 1
ATOM 624 O O . VAL A 1 80 ? 15.684 -7.101 -15.658 1.00 94.31 80 VAL A O 1
ATOM 627 N N . ASP A 1 81 ? 16.656 -6.564 -17.628 1.00 92.56 81 ASP A N 1
ATOM 628 C CA . ASP A 1 81 ? 16.261 -7.701 -18.462 1.00 92.56 81 ASP A CA 1
ATOM 629 C C . ASP A 1 81 ? 14.814 -7.686 -18.993 1.00 92.56 81 ASP A C 1
ATOM 631 O O . ASP A 1 81 ? 14.473 -8.582 -19.767 1.00 92.56 81 ASP A O 1
ATOM 635 N N . ASP A 1 82 ? 13.994 -6.670 -18.687 1.00 93.75 82 ASP A N 1
ATOM 636 C CA . ASP A 1 82 ? 12.661 -6.538 -19.291 1.00 93.75 82 ASP A CA 1
ATOM 637 C C . ASP A 1 82 ? 12.747 -6.185 -20.789 1.00 93.75 82 ASP A C 1
ATOM 639 O O . ASP A 1 82 ? 13.576 -5.374 -21.226 1.00 93.75 82 ASP A O 1
ATOM 643 N N . GLU A 1 83 ? 11.838 -6.760 -21.580 1.00 95.00 83 GLU A N 1
ATOM 644 C CA . GLU A 1 83 ? 11.653 -6.427 -22.994 1.00 95.00 83 GLU A CA 1
ATOM 645 C C . GLU A 1 83 ? 10.819 -5.149 -23.151 1.00 95.00 83 GLU A C 1
ATOM 647 O O . GLU A 1 83 ? 9.702 -5.028 -22.638 1.00 95.00 83 GLU A O 1
ATOM 652 N N . VAL A 1 84 ? 11.344 -4.189 -23.911 1.00 95.69 84 VAL A N 1
ATOM 653 C CA . VAL A 1 84 ? 10.695 -2.901 -24.169 1.00 95.69 84 VAL A CA 1
ATOM 654 C C . VAL A 1 84 ? 10.664 -2.565 -25.655 1.00 95.69 84 VAL A C 1
ATOM 656 O O . VAL A 1 84 ? 11.573 -2.904 -26.414 1.00 95.69 84 VAL A O 1
ATOM 659 N N . LEU A 1 85 ? 9.611 -1.863 -26.074 1.00 95.62 85 LEU A N 1
ATOM 660 C CA . LEU A 1 85 ? 9.502 -1.285 -27.408 1.00 95.62 85 LEU A CA 1
ATOM 661 C C . LEU A 1 85 ? 10.123 0.112 -27.417 1.00 95.62 85 LEU A C 1
ATOM 663 O O . LEU A 1 85 ? 9.749 0.971 -26.615 1.00 95.62 85 LEU A O 1
ATOM 667 N N . VAL A 1 86 ? 11.037 0.347 -28.350 1.00 95.06 86 VAL A N 1
ATOM 668 C CA . VAL A 1 86 ? 11.831 1.572 -28.452 1.00 95.06 86 VAL A CA 1
ATOM 669 C C . VAL A 1 86 ? 11.579 2.244 -29.789 1.00 95.06 86 VAL A C 1
ATOM 671 O O . VAL A 1 86 ? 11.532 1.589 -30.826 1.00 95.06 86 VAL A O 1
ATOM 674 N N . MET A 1 87 ? 11.456 3.563 -29.765 1.00 94.88 87 MET A N 1
ATOM 675 C CA . MET A 1 87 ? 11.459 4.432 -30.936 1.00 94.88 87 MET A CA 1
ATOM 676 C C . MET A 1 87 ? 12.626 5.411 -30.851 1.00 94.88 87 MET A C 1
ATOM 678 O O . MET A 1 87 ? 13.175 5.637 -29.778 1.00 94.88 87 MET A O 1
ATOM 682 N N . PHE A 1 88 ? 12.986 6.019 -31.974 1.00 93.06 88 PHE A N 1
ATOM 683 C CA . PHE A 1 88 ? 14.083 6.977 -32.053 1.00 93.06 88 PHE A CA 1
ATOM 684 C C . PHE A 1 88 ? 13.557 8.346 -32.480 1.00 93.06 88 PHE A C 1
ATOM 686 O O . PHE A 1 88 ? 12.864 8.462 -33.497 1.00 93.06 88 PHE A O 1
ATOM 693 N N . GLU A 1 89 ? 13.860 9.397 -31.715 1.00 91.62 89 GLU A N 1
ATOM 694 C CA . GLU A 1 89 ? 13.423 10.755 -32.054 1.00 91.62 89 GLU A CA 1
ATOM 695 C C . GLU A 1 89 ? 13.993 11.172 -33.415 1.00 91.62 89 GLU A C 1
ATOM 697 O O . GLU A 1 89 ? 15.203 11.151 -33.629 1.00 91.62 89 GLU A O 1
ATOM 702 N N . HIS A 1 90 ? 13.120 11.541 -34.359 1.00 89.31 90 HIS A N 1
ATOM 703 C CA . HIS A 1 90 ? 13.492 11.870 -35.745 1.00 89.31 90 HIS A CA 1
ATOM 704 C C . HIS A 1 90 ? 14.299 10.783 -36.486 1.00 89.31 90 HIS A C 1
ATOM 706 O O . HIS A 1 90 ? 14.897 11.075 -37.528 1.00 89.31 90 HIS A O 1
ATOM 712 N N . GLY A 1 91 ? 14.285 9.549 -35.976 1.00 88.06 91 GLY A N 1
ATOM 713 C CA . GLY A 1 91 ? 15.072 8.427 -36.475 1.00 88.06 91 GLY A CA 1
ATOM 714 C C . GLY A 1 91 ? 16.529 8.393 -35.998 1.00 88.06 91 GLY A C 1
ATOM 715 O O . GLY A 1 91 ? 17.290 7.568 -36.490 1.00 88.06 91 GLY A O 1
ATOM 716 N N . ASP A 1 92 ? 16.946 9.257 -35.068 1.00 88.56 92 ASP A N 1
ATOM 717 C CA . ASP A 1 92 ? 18.315 9.273 -34.533 1.00 88.56 92 ASP A CA 1
ATOM 718 C C . ASP A 1 92 ? 18.513 8.181 -33.469 1.00 88.56 92 ASP A C 1
ATOM 720 O O . ASP A 1 92 ? 17.956 8.253 -32.371 1.00 88.56 92 ASP A O 1
ATOM 724 N N . VAL A 1 93 ? 19.359 7.191 -33.769 1.00 86.50 93 VAL A N 1
ATOM 725 C CA . VAL A 1 93 ? 19.673 6.061 -32.872 1.00 86.50 93 VAL A CA 1
ATOM 726 C C . VAL A 1 93 ? 20.231 6.523 -31.516 1.00 86.50 93 VAL A C 1
ATOM 728 O O . VAL A 1 93 ? 20.071 5.834 -30.506 1.00 86.50 93 VAL A O 1
ATOM 731 N N . ASN A 1 94 ? 20.829 7.717 -31.449 1.00 88.25 94 ASN A N 1
ATOM 732 C CA . ASN A 1 94 ? 21.353 8.290 -30.206 1.00 88.25 94 ASN A CA 1
ATOM 733 C C . ASN A 1 94 ? 20.270 8.904 -29.307 1.00 88.25 94 ASN A C 1
ATOM 735 O O . ASN A 1 94 ? 20.564 9.277 -28.168 1.00 88.25 94 ASN A O 1
ATOM 739 N N . ARG A 1 95 ? 19.026 9.007 -29.790 1.00 91.19 95 ARG A N 1
ATOM 740 C CA . ARG A 1 95 ? 17.872 9.563 -29.066 1.00 91.19 95 ARG A CA 1
ATOM 741 C C . ARG A 1 95 ? 16.761 8.520 -28.904 1.00 91.19 95 ARG A C 1
ATOM 743 O O . ARG A 1 95 ? 15.677 8.677 -29.473 1.00 91.19 95 ARG A O 1
ATOM 750 N N . PRO A 1 96 ? 17.021 7.432 -28.159 1.00 93.81 96 PRO A N 1
ATOM 751 C CA . PRO A 1 96 ? 16.020 6.407 -27.900 1.00 93.81 96 PRO A CA 1
ATOM 752 C C . PRO A 1 96 ? 14.912 6.929 -26.977 1.00 93.81 96 PRO A C 1
ATOM 754 O O . PRO A 1 96 ? 15.174 7.654 -26.021 1.00 93.81 96 PRO A O 1
ATOM 757 N N . LEU A 1 97 ? 13.686 6.483 -27.219 1.00 94.69 97 LEU A N 1
ATOM 758 C CA . LEU A 1 97 ? 12.495 6.720 -26.413 1.00 94.69 97 LEU A CA 1
ATOM 759 C C . LEU A 1 97 ? 11.776 5.383 -26.216 1.00 94.69 97 LEU A C 1
ATOM 761 O O . LEU A 1 97 ? 11.420 4.712 -27.185 1.00 94.69 97 LEU A O 1
ATOM 765 N N . VAL A 1 98 ? 11.535 4.993 -24.970 1.00 96.31 98 VAL A N 1
ATOM 766 C CA . VAL A 1 98 ? 10.781 3.777 -24.652 1.00 96.31 98 VAL A CA 1
ATOM 767 C C . VAL A 1 98 ? 9.289 4.070 -24.727 1.00 96.31 98 VAL A C 1
ATOM 769 O O . VAL A 1 98 ? 8.785 4.936 -24.016 1.00 96.31 98 VAL A O 1
ATOM 772 N N . VAL A 1 99 ? 8.570 3.322 -25.558 1.00 95.06 99 VAL A N 1
ATOM 773 C CA . VAL A 1 99 ? 7.114 3.447 -25.724 1.00 95.06 99 VAL A CA 1
ATOM 774 C C . VAL A 1 99 ? 6.362 2.667 -24.648 1.00 95.06 99 VAL A C 1
ATOM 776 O O . VAL A 1 99 ? 5.338 3.126 -24.149 1.00 95.06 99 VAL A O 1
ATOM 779 N N . GLY A 1 100 ? 6.869 1.490 -24.284 1.00 93.00 100 GLY A N 1
ATOM 780 C CA . GLY A 1 100 ? 6.272 0.625 -23.271 1.00 93.00 100 GLY A CA 1
ATOM 781 C C . GLY A 1 100 ? 6.998 -0.713 -23.151 1.00 93.00 100 GLY A C 1
ATOM 782 O O . GLY A 1 100 ? 7.867 -1.030 -23.963 1.00 93.00 100 GLY A O 1
ATOM 783 N N . ALA A 1 101 ? 6.631 -1.488 -22.133 1.00 93.00 101 ALA A N 1
ATOM 784 C CA . ALA A 1 101 ? 7.139 -2.837 -21.912 1.00 93.00 101 ALA A CA 1
ATOM 785 C C . ALA A 1 101 ? 6.248 -3.889 -22.583 1.00 93.00 101 ALA A C 1
ATOM 787 O O . ALA A 1 101 ? 5.041 -3.690 -22.757 1.00 93.00 101 ALA A O 1
ATOM 788 N N . LEU A 1 102 ? 6.853 -5.011 -22.950 1.00 92.12 102 LEU A N 1
ATOM 789 C CA . LEU A 1 102 ? 6.198 -6.137 -23.599 1.00 92.12 102 LEU A CA 1
ATOM 790 C C . LEU A 1 102 ? 6.379 -7.387 -22.736 1.00 92.12 102 LEU A C 1
ATOM 792 O O . LEU A 1 102 ? 7.440 -7.614 -22.164 1.00 92.12 102 LEU A O 1
ATOM 796 N N . TRP A 1 103 ? 5.346 -8.226 -22.674 1.00 90.69 103 TRP A N 1
ATOM 797 C CA . TRP A 1 103 ? 5.508 -9.590 -22.177 1.00 90.69 103 TRP A CA 1
ATOM 798 C C . TRP A 1 103 ? 5.974 -10.483 -23.322 1.00 90.69 103 TRP A C 1
ATOM 800 O O . TRP A 1 103 ? 5.225 -10.717 -24.276 1.00 90.69 103 TRP A O 1
ATOM 810 N N . GLY A 1 104 ? 7.216 -10.947 -23.227 1.00 83.00 104 GLY A N 1
ATOM 811 C CA . GLY A 1 104 ? 7.827 -11.855 -24.188 1.00 83.00 104 GLY A CA 1
ATOM 812 C C . GLY A 1 104 ? 7.446 -13.324 -23.983 1.00 83.00 104 GLY A C 1
ATOM 813 O O . GLY A 1 104 ? 6.579 -13.697 -23.193 1.00 83.00 104 GLY A O 1
ATOM 814 N N . GLY A 1 105 ? 8.141 -14.215 -24.693 1.00 79.25 105 GLY A N 1
ATOM 815 C CA . GLY A 1 105 ? 7.985 -15.664 -24.495 1.00 79.25 105 GLY A CA 1
ATOM 816 C C . GLY A 1 105 ? 8.535 -16.157 -23.148 1.00 79.25 105 GLY A C 1
ATOM 817 O O . GLY A 1 105 ? 8.052 -17.156 -22.607 1.00 79.25 105 GLY A O 1
ATOM 818 N N . LYS A 1 106 ? 9.540 -15.454 -22.610 1.00 86.62 106 LYS A N 1
ATOM 819 C CA . LYS A 1 106 ? 10.167 -15.739 -21.313 1.00 86.62 106 LYS A CA 1
ATOM 820 C C . LYS A 1 106 ? 9.347 -15.139 -20.167 1.00 86.62 106 LYS A C 1
ATOM 822 O O . LYS A 1 106 ? 8.925 -15.883 -19.279 1.00 86.62 106 LYS A O 1
ATOM 827 N N . ASP A 1 107 ? 9.073 -13.837 -20.235 1.00 89.75 107 ASP A N 1
ATOM 828 C CA . ASP A 1 107 ? 8.340 -13.097 -19.206 1.00 89.75 107 ASP A CA 1
ATOM 829 C C . ASP A 1 107 ? 6.847 -13.071 -19.506 1.00 89.75 107 ASP A C 1
ATOM 831 O O . ASP A 1 107 ? 6.384 -12.493 -20.485 1.00 89.75 107 ASP A O 1
ATOM 835 N N . LYS A 1 108 ? 6.075 -13.740 -18.650 1.00 91.00 108 LYS A N 1
ATOM 836 C CA . LYS A 1 108 ? 4.641 -13.951 -18.862 1.00 91.00 108 LYS A CA 1
ATOM 837 C C . LYS A 1 108 ? 3.811 -12.858 -18.186 1.00 91.00 108 LYS A C 1
ATOM 839 O O . LYS A 1 108 ? 4.206 -12.374 -17.123 1.00 91.00 108 LYS A O 1
ATOM 844 N N . PRO A 1 109 ? 2.618 -12.545 -18.727 1.00 91.94 109 PRO A N 1
ATOM 845 C CA . PRO A 1 109 ? 1.669 -11.667 -18.058 1.00 91.94 109 PRO A CA 1
ATOM 846 C C . PRO A 1 109 ? 1.364 -12.126 -16.622 1.00 91.94 109 PRO A C 1
ATOM 848 O O . PRO A 1 109 ? 1.382 -13.330 -16.339 1.00 91.94 109 PRO A O 1
ATOM 851 N N . PRO A 1 110 ? 1.047 -11.191 -15.708 1.00 90.56 110 PRO A N 1
ATOM 852 C CA . PRO A 1 110 ? 0.860 -11.483 -14.287 1.00 90.56 110 PRO A CA 1
ATOM 853 C C . PRO A 1 110 ? -0.357 -12.366 -13.988 1.00 90.56 110 PRO A C 1
ATOM 855 O O . PRO A 1 110 ? -0.425 -12.945 -12.904 1.00 90.56 110 PRO A O 1
ATOM 858 N N . ASP A 1 111 ? -1.303 -12.470 -14.922 1.00 90.06 111 ASP A N 1
ATOM 859 C CA . ASP A 1 111 ? -2.467 -13.339 -14.814 1.00 90.06 111 ASP A CA 1
ATOM 860 C C . ASP A 1 111 ? -2.799 -13.988 -16.166 1.00 90.06 111 ASP A C 1
ATOM 862 O O . ASP A 1 111 ? -2.384 -13.527 -17.233 1.00 90.06 111 ASP A O 1
ATOM 866 N N . LYS A 1 112 ? -3.548 -15.089 -16.124 1.00 87.81 112 LYS A N 1
ATOM 867 C CA . LYS A 1 112 ? -4.034 -15.796 -17.308 1.00 87.81 112 LYS A CA 1
ATOM 868 C C . LYS A 1 112 ? -5.346 -15.177 -17.769 1.00 87.81 112 LYS A C 1
ATOM 870 O O . LYS A 1 112 ? -6.280 -15.037 -16.979 1.00 87.81 112 LYS A O 1
ATOM 875 N N . ASN A 1 113 ? -5.443 -14.908 -19.067 1.00 88.12 113 ASN A N 1
ATOM 876 C CA . ASN A 1 113 ? -6.693 -14.526 -19.708 1.00 88.12 113 ASN A CA 1
ATOM 877 C C . ASN A 1 113 ? -7.291 -15.746 -20.434 1.00 88.12 113 ASN A C 1
ATOM 879 O O . ASN A 1 113 ? -6.746 -16.148 -21.463 1.00 88.12 113 ASN A O 1
ATOM 883 N N . PRO A 1 114 ? -8.387 -16.349 -19.934 1.00 85.62 114 PRO A N 1
ATOM 884 C CA . PRO A 1 114 ? -9.060 -17.460 -20.612 1.00 85.62 114 PRO A CA 1
ATOM 885 C C . PRO A 1 114 ? -9.843 -17.029 -21.870 1.00 85.62 114 PRO A C 1
ATOM 887 O O . PRO A 1 114 ? -10.410 -17.878 -22.552 1.00 85.62 114 PRO A O 1
ATOM 890 N N . GLY A 1 115 ? -9.880 -15.730 -22.182 1.00 85.00 115 GLY A N 1
ATOM 891 C CA . GLY A 1 115 ? -10.759 -15.128 -23.183 1.00 85.00 115 GLY A CA 1
ATOM 892 C C . GLY A 1 115 ? -11.788 -14.216 -22.511 1.00 85.00 115 GLY A C 1
ATOM 893 O O . GLY A 1 115 ? -12.139 -14.415 -21.353 1.00 85.00 115 GLY A O 1
ATOM 894 N N . GLY A 1 116 ? -12.230 -13.165 -23.207 1.00 85.75 116 GLY A N 1
ATOM 895 C CA . GLY A 1 116 ? -13.184 -12.181 -22.668 1.00 85.75 116 GLY A CA 1
ATOM 896 C C . GLY A 1 116 ? -12.595 -11.158 -21.686 1.00 85.75 116 GLY A C 1
ATOM 897 O O . GLY A 1 116 ? -13.258 -10.169 -21.393 1.00 85.75 116 GLY A O 1
ATOM 898 N N . ASN A 1 117 ? -11.345 -11.339 -21.238 1.00 88.38 117 ASN A N 1
ATOM 899 C CA . ASN A 1 117 ? -10.653 -10.443 -20.305 1.00 88.38 117 ASN A CA 1
ATOM 900 C C . ASN A 1 117 ? -11.462 -10.145 -19.020 1.00 88.38 117 ASN A C 1
ATOM 902 O O . ASN A 1 117 ? -11.713 -8.974 -18.713 1.00 88.38 117 ASN A O 1
ATOM 906 N N . PRO A 1 118 ? -11.888 -11.187 -18.275 1.00 90.56 118 PRO A N 1
ATOM 907 C CA . PRO A 1 118 ? -12.689 -11.004 -17.068 1.00 90.56 118 PRO A CA 1
ATOM 908 C C . PRO A 1 118 ? -11.886 -10.376 -15.927 1.00 90.56 118 PRO A C 1
ATOM 910 O O . PRO A 1 118 ? -12.474 -9.801 -15.029 1.00 90.56 118 PRO A O 1
ATOM 913 N N . ARG A 1 119 ? -10.548 -10.458 -15.946 1.00 92.69 119 ARG A N 1
ATOM 914 C CA . ARG A 1 119 ? -9.698 -9.955 -14.861 1.00 92.69 119 ARG A CA 1
ATOM 915 C C . ARG A 1 119 ? -8.648 -8.987 -15.381 1.00 92.69 119 ARG A C 1
ATOM 917 O O . ARG A 1 119 ? -7.879 -9.328 -16.279 1.00 92.69 119 ARG A O 1
ATOM 924 N N . ARG A 1 120 ? -8.590 -7.795 -14.787 1.00 94.44 120 ARG A N 1
ATOM 925 C CA . ARG A 1 120 ? -7.559 -6.775 -15.034 1.00 94.44 120 ARG A CA 1
ATOM 926 C C . ARG A 1 120 ? -6.720 -6.637 -13.775 1.00 94.44 120 ARG A C 1
ATOM 928 O O . ARG A 1 120 ? -7.260 -6.373 -12.705 1.00 94.44 120 ARG A O 1
ATOM 935 N N . VAL A 1 121 ? -5.409 -6.822 -13.897 1.00 95.25 121 VAL A N 1
ATOM 936 C CA . VAL A 1 121 ? -4.511 -6.900 -12.740 1.00 95.25 121 VAL A CA 1
ATOM 937 C C . VAL A 1 121 ? -3.359 -5.919 -12.896 1.00 95.25 121 VAL A C 1
ATOM 939 O O . VAL A 1 121 ? -2.645 -5.944 -13.896 1.00 95.25 121 VAL A O 1
ATOM 942 N N . ILE A 1 122 ? -3.140 -5.107 -11.866 1.00 95.44 122 ILE A N 1
ATOM 943 C CA . ILE A 1 122 ? -1.895 -4.370 -11.648 1.00 95.44 122 ILE A CA 1
ATOM 944 C C . ILE A 1 122 ? -1.113 -5.151 -10.599 1.00 95.44 122 ILE A C 1
ATOM 946 O O . ILE A 1 122 ? -1.627 -5.368 -9.504 1.00 95.44 122 ILE A O 1
ATOM 950 N N . ARG A 1 123 ? 0.106 -5.594 -10.920 1.00 94.62 123 ARG A N 1
ATOM 951 C CA . ARG A 1 123 ? 0.928 -6.420 -10.025 1.00 94.62 123 ARG A CA 1
ATOM 952 C C . ARG A 1 123 ? 2.342 -5.863 -9.898 1.00 94.62 123 ARG A C 1
ATOM 954 O O . ARG A 1 123 ? 2.985 -5.607 -10.909 1.00 94.62 123 ARG A O 1
ATOM 961 N N . SER A 1 124 ? 2.833 -5.727 -8.667 1.00 94.12 124 SER A N 1
ATOM 962 C CA . SER A 1 124 ? 4.235 -5.392 -8.388 1.00 94.12 124 SER A CA 1
ATOM 963 C C . SER A 1 124 ? 5.124 -6.641 -8.366 1.00 94.12 124 SER A C 1
ATOM 965 O O . SER A 1 124 ? 4.632 -7.760 -8.193 1.00 94.12 124 SER A O 1
ATOM 967 N N . ARG A 1 125 ? 6.450 -6.459 -8.457 1.00 90.81 125 ARG A N 1
ATOM 968 C CA . ARG A 1 125 ? 7.436 -7.554 -8.384 1.00 90.81 125 ARG A CA 1
ATOM 969 C C . ARG A 1 125 ? 7.258 -8.451 -7.161 1.00 90.81 125 ARG A C 1
ATOM 971 O O . ARG A 1 125 ? 7.249 -9.672 -7.282 1.00 90.81 125 ARG A O 1
ATOM 978 N N . ASN A 1 126 ? 7.065 -7.842 -5.992 1.00 92.19 126 ASN A N 1
ATOM 979 C CA . ASN A 1 126 ? 6.908 -8.579 -4.737 1.00 92.19 126 ASN A CA 1
ATOM 980 C C . ASN A 1 126 ? 5.502 -9.166 -4.559 1.00 92.19 126 ASN A C 1
ATOM 982 O O . ASN A 1 126 ? 5.216 -9.752 -3.524 1.00 92.19 126 ASN A O 1
ATOM 986 N N . GLY A 1 127 ? 4.633 -9.037 -5.563 1.00 92.75 127 GLY A N 1
ATOM 987 C CA . GLY A 1 127 ? 3.349 -9.716 -5.612 1.00 92.75 127 GLY A CA 1
ATOM 988 C C . GLY A 1 127 ? 2.162 -8.913 -5.099 1.00 92.75 127 GLY A C 1
ATOM 989 O O . GLY A 1 127 ? 1.078 -9.484 -5.102 1.00 92.75 127 GLY A O 1
ATOM 990 N N . ASN A 1 128 ? 2.326 -7.640 -4.709 1.00 96.00 128 ASN A N 1
ATOM 991 C CA . ASN A 1 128 ? 1.179 -6.787 -4.371 1.00 96.00 128 ASN A CA 1
ATOM 992 C C . ASN A 1 128 ? 0.299 -6.633 -5.612 1.00 96.00 128 ASN A C 1
ATOM 994 O O . ASN A 1 128 ? 0.832 -6.428 -6.709 1.00 96.00 128 ASN A O 1
ATOM 998 N N . LYS A 1 129 ? -1.019 -6.717 -5.450 1.00 96.25 129 LYS A N 1
ATOM 999 C CA . LYS A 1 129 ? -1.966 -6.695 -6.566 1.00 96.25 129 LYS A CA 1
ATOM 1000 C C . LYS A 1 129 ? -3.131 -5.754 -6.317 1.00 96.25 129 LYS A C 1
ATOM 1002 O O . LYS A 1 129 ? -3.657 -5.673 -5.212 1.00 96.25 129 LYS A O 1
ATOM 1007 N N . ILE A 1 130 ? -3.582 -5.139 -7.402 1.00 96.94 130 ILE A N 1
ATOM 1008 C CA . ILE A 1 130 ? -4.912 -4.549 -7.533 1.00 96.94 130 ILE A CA 1
ATOM 1009 C C . ILE A 1 130 ? -5.600 -5.308 -8.662 1.00 96.94 130 ILE A C 1
ATOM 1011 O O . ILE A 1 130 ? -5.109 -5.302 -9.792 1.00 96.94 130 ILE A O 1
ATOM 1015 N N . THR A 1 131 ? -6.695 -5.993 -8.354 1.00 96.12 131 THR A N 1
ATOM 1016 C CA . THR A 1 131 ? -7.427 -6.840 -9.302 1.00 96.12 131 THR A CA 1
ATOM 1017 C C . THR A 1 131 ? -8.852 -6.338 -9.452 1.00 96.12 131 THR A C 1
ATOM 1019 O O . THR A 1 131 ? -9.579 -6.248 -8.467 1.00 96.12 131 THR A O 1
ATOM 1022 N N . PHE A 1 132 ? -9.243 -6.054 -10.689 1.00 96.00 132 PHE A N 1
ATOM 1023 C CA . PHE A 1 132 ? -10.628 -5.839 -11.091 1.00 96.00 132 PHE A CA 1
ATOM 1024 C C . PHE A 1 132 ? -11.119 -7.145 -11.708 1.00 96.00 132 PHE A C 1
ATOM 1026 O O . PHE A 1 132 ? -10.647 -7.533 -12.779 1.00 96.00 132 PHE A O 1
ATOM 1033 N N . ASP A 1 133 ? -11.991 -7.847 -10.996 1.00 94.25 133 ASP A N 1
ATOM 1034 C CA . ASP A 1 133 ? -12.640 -9.067 -11.454 1.00 94.25 133 ASP A CA 1
ATOM 1035 C C . ASP A 1 133 ? -14.053 -8.721 -11.925 1.00 94.25 133 ASP A C 1
ATOM 1037 O O . ASP A 1 133 ? -14.945 -8.474 -11.119 1.00 94.25 133 ASP A O 1
ATOM 1041 N N . ASP A 1 134 ? -14.224 -8.663 -13.240 1.00 92.00 134 ASP A N 1
ATOM 1042 C CA . ASP A 1 134 ? -15.472 -8.382 -13.942 1.00 92.00 134 ASP A CA 1
ATOM 1043 C C . ASP A 1 134 ? -16.205 -9.676 -14.346 1.00 92.00 134 ASP A C 1
ATOM 1045 O O . ASP A 1 134 ? -17.130 -9.632 -15.163 1.00 92.00 134 ASP A O 1
ATOM 1049 N N . ASP A 1 135 ? -15.807 -10.845 -13.822 1.00 89.69 135 ASP A N 1
ATOM 1050 C CA . ASP A 1 135 ? -16.570 -12.073 -14.039 1.00 89.69 135 ASP A CA 1
ATOM 1051 C C . ASP A 1 135 ? -17.992 -11.888 -13.466 1.00 89.69 135 ASP A C 1
ATOM 1053 O O . ASP A 1 135 ? -18.135 -11.596 -12.272 1.00 89.69 135 ASP A O 1
ATOM 1057 N N . PRO A 1 136 ? -19.063 -12.079 -14.267 1.00 81.31 136 PRO A N 1
ATOM 1058 C CA . PRO A 1 136 ? -20.445 -11.938 -13.801 1.00 81.31 136 PRO A CA 1
ATOM 1059 C C . PRO A 1 136 ? -20.772 -12.808 -12.578 1.00 81.31 136 PRO A C 1
ATOM 1061 O O . PRO A 1 136 ? -21.692 -12.509 -11.813 1.00 81.31 136 PRO A O 1
ATOM 1064 N N . GLY A 1 137 ? -20.042 -13.911 -12.395 1.00 83.94 137 GLY A N 1
ATOM 1065 C CA . GLY A 1 137 ? -20.175 -14.806 -11.258 1.00 83.94 137 GLY A CA 1
ATOM 1066 C C . GLY A 1 137 ? -19.539 -14.292 -9.965 1.00 83.94 137 GLY A C 1
ATOM 1067 O O . GLY A 1 137 ? -19.903 -14.807 -8.905 1.00 83.94 137 GLY A O 1
ATOM 1068 N N . VAL A 1 138 ? -18.643 -13.305 -10.012 1.00 85.50 138 VAL A N 1
ATOM 1069 C CA . VAL A 1 138 ? -17.828 -12.864 -8.866 1.00 85.50 138 VAL A CA 1
ATOM 1070 C C . VAL A 1 138 ? -17.958 -11.359 -8.625 1.00 85.50 138 VAL A C 1
ATOM 1072 O O . VAL A 1 138 ? -18.332 -10.981 -7.521 1.00 85.50 138 VAL A O 1
ATOM 1075 N N . LEU A 1 139 ? -17.712 -10.531 -9.643 1.00 92.00 139 LEU A N 1
ATOM 1076 C CA . LEU A 1 139 ? -17.723 -9.062 -9.627 1.00 92.00 139 LEU A CA 1
ATOM 1077 C C . LEU A 1 139 ? -17.084 -8.427 -8.371 1.00 92.00 139 LEU A C 1
ATOM 1079 O O . LEU A 1 139 ? -17.778 -8.033 -7.426 1.00 92.00 139 LEU A O 1
ATOM 1083 N N . GLN A 1 140 ? -15.752 -8.322 -8.361 1.00 95.25 140 GLN A N 1
ATOM 1084 C CA . GLN A 1 140 ? -14.968 -7.889 -7.197 1.00 95.25 140 GLN A CA 1
ATOM 1085 C C . GLN A 1 140 ? -13.843 -6.907 -7.551 1.00 95.25 140 GLN A C 1
ATOM 1087 O O . GLN A 1 140 ? -13.168 -7.044 -8.568 1.00 95.25 140 GLN A O 1
ATOM 1092 N N . LEU A 1 141 ? -13.569 -5.965 -6.646 1.00 96.94 141 LEU A N 1
ATOM 1093 C CA . LEU A 1 141 ? -12.313 -5.209 -6.607 1.00 96.94 141 LEU A CA 1
ATOM 1094 C C . LEU A 1 141 ? -11.480 -5.691 -5.418 1.00 96.94 141 LEU A C 1
ATOM 1096 O O . LEU A 1 141 ? -11.941 -5.654 -4.277 1.00 96.94 141 LEU A O 1
ATOM 1100 N N . ILE A 1 142 ? -10.255 -6.139 -5.682 1.00 96.38 142 ILE A N 1
ATOM 1101 C CA . ILE A 1 142 ? -9.384 -6.770 -4.688 1.00 96.38 142 ILE A CA 1
ATOM 1102 C C . ILE A 1 142 ? -8.052 -6.029 -4.612 1.00 96.38 142 ILE A C 1
ATOM 1104 O O . ILE A 1 142 ? -7.352 -5.899 -5.617 1.00 96.38 142 ILE A O 1
ATOM 1108 N N . LEU A 1 143 ? -7.676 -5.609 -3.406 1.00 97.44 143 LEU A N 1
ATOM 1109 C CA . LEU A 1 143 ? -6.331 -5.159 -3.068 1.00 97.44 143 LEU A CA 1
ATOM 1110 C C . LEU A 1 143 ? -5.688 -6.239 -2.198 1.00 97.44 143 LEU A C 1
ATOM 1112 O O . LEU A 1 143 ? -6.221 -6.579 -1.143 1.00 97.44 143 LEU A O 1
ATOM 1116 N N . GLU A 1 144 ? -4.570 -6.793 -2.650 1.00 95.81 144 GLU A N 1
ATOM 1117 C CA . GLU A 1 144 ? -3.882 -7.909 -1.995 1.00 95.81 144 GLU A CA 1
ATOM 1118 C C . GLU A 1 144 ? -2.404 -7.566 -1.799 1.00 95.81 144 GLU A C 1
ATOM 1120 O O . GLU A 1 144 ? -1.745 -7.043 -2.707 1.00 95.81 144 GLU A O 1
ATOM 1125 N N . ASP A 1 145 ? -1.871 -7.871 -0.619 1.00 94.56 145 ASP A N 1
ATOM 1126 C CA . ASP A 1 145 ? -0.439 -7.797 -0.373 1.00 94.56 145 ASP A CA 1
ATOM 1127 C C . ASP A 1 145 ? 0.315 -8.945 -1.065 1.00 94.56 145 ASP A C 1
ATOM 1129 O O . ASP A 1 145 ? -0.226 -9.993 -1.413 1.00 94.56 145 ASP A O 1
ATOM 1133 N N . GLY A 1 146 ? 1.618 -8.769 -1.249 1.00 92.62 146 GLY A N 1
ATOM 1134 C CA . GLY A 1 146 ? 2.462 -9.764 -1.901 1.00 92.62 146 GLY A CA 1
ATOM 1135 C C . GLY A 1 146 ? 2.624 -11.067 -1.129 1.00 92.62 146 GLY A C 1
ATOM 1136 O O . GLY A 1 146 ? 3.020 -12.075 -1.715 1.00 92.62 146 GLY A O 1
ATOM 1137 N N . THR A 1 147 ? 2.309 -11.066 0.170 1.00 92.19 147 THR A N 1
ATOM 1138 C CA . THR A 1 147 ? 2.390 -12.265 1.012 1.00 92.19 147 THR A CA 1
ATOM 1139 C C . THR A 1 147 ? 1.082 -13.056 1.080 1.00 92.19 147 THR A C 1
ATOM 1141 O O . THR A 1 147 ? 1.095 -14.164 1.622 1.00 92.19 147 THR A O 1
ATOM 1144 N N . GLY A 1 148 ? -0.015 -12.525 0.525 1.00 89.31 148 GLY A N 1
ATOM 1145 C CA . GLY A 1 148 ? -1.349 -13.133 0.531 1.00 89.31 148 GLY A CA 1
ATOM 1146 C C . GLY A 1 148 ? -2.022 -13.149 1.907 1.00 89.31 148 GLY A C 1
ATOM 1147 O O . GLY A 1 148 ? -2.868 -14.002 2.172 1.00 89.31 148 GLY A O 1
ATOM 1148 N N . LYS A 1 149 ? -1.608 -12.269 2.822 1.00 92.06 149 LYS A N 1
ATOM 1149 C CA . LYS A 1 149 ? -2.095 -12.201 4.210 1.00 92.06 149 LYS A CA 1
ATOM 1150 C C . LYS A 1 149 ? -2.937 -10.966 4.478 1.00 92.06 149 LYS A C 1
ATOM 1152 O O . LYS A 1 149 ? -3.790 -11.030 5.356 1.00 92.06 149 LYS A O 1
ATOM 1157 N N . GLY A 1 150 ? -2.681 -9.872 3.772 1.00 95.38 150 GLY A N 1
ATOM 1158 C CA . GLY A 1 150 ? -3.448 -8.636 3.849 1.00 95.38 150 GLY A CA 1
ATOM 1159 C C . GLY A 1 150 ? -4.324 -8.501 2.612 1.00 95.38 150 GLY A C 1
ATOM 1160 O O . GLY A 1 150 ? -3.809 -8.504 1.492 1.00 95.38 150 GLY A O 1
ATOM 1161 N N . LYS A 1 151 ? -5.638 -8.381 2.800 1.00 96.06 151 LYS A N 1
ATOM 1162 C CA . LYS A 1 151 ? -6.588 -8.299 1.690 1.00 96.06 151 LYS A CA 1
ATOM 1163 C C . LYS A 1 151 ? -7.738 -7.349 1.997 1.00 96.06 151 LYS A C 1
ATOM 1165 O O . LYS A 1 151 ? -8.348 -7.420 3.060 1.00 96.06 151 LYS A O 1
ATOM 1170 N N . ILE A 1 152 ? -8.072 -6.499 1.032 1.00 97.06 152 ILE A N 1
ATOM 1171 C CA . ILE A 1 152 ? -9.297 -5.698 1.025 1.00 97.06 152 ILE A CA 1
ATOM 1172 C C . ILE A 1 152 ? -10.095 -6.099 -0.210 1.00 97.06 152 ILE A C 1
ATOM 1174 O O . ILE A 1 152 ? -9.581 -6.052 -1.325 1.00 97.06 152 ILE A O 1
ATOM 1178 N N . THR A 1 153 ? -11.341 -6.517 -0.014 1.00 96.75 153 THR A N 1
ATOM 1179 C CA . THR A 1 153 ? -12.236 -6.946 -1.094 1.00 96.75 153 THR A CA 1
ATOM 1180 C C . THR A 1 153 ? -13.513 -6.128 -1.057 1.00 96.75 153 THR A C 1
ATOM 1182 O O . THR A 1 153 ? -14.197 -6.093 -0.035 1.00 96.75 153 THR A O 1
ATOM 1185 N N . LEU A 1 154 ? -13.848 -5.507 -2.182 1.00 96.75 154 LEU A N 1
ATOM 1186 C CA . LEU A 1 154 ? -15.156 -4.926 -2.439 1.00 96.75 154 LEU A CA 1
ATOM 1187 C C . LEU A 1 154 ? -15.902 -5.909 -3.339 1.00 96.75 154 LEU A C 1
ATOM 1189 O O . LEU A 1 154 ? -15.565 -6.070 -4.510 1.00 96.75 154 LEU A O 1
ATOM 1193 N N . ASP A 1 155 ? -16.878 -6.597 -2.767 1.00 94.19 155 ASP A N 1
ATOM 1194 C CA . ASP A 1 155 ? -17.724 -7.573 -3.438 1.00 94.19 155 ASP A CA 1
ATOM 1195 C C . ASP A 1 155 ? -19.028 -6.896 -3.851 1.00 94.19 155 ASP A C 1
ATOM 1197 O O . ASP A 1 155 ? -19.957 -6.746 -3.052 1.00 94.19 155 ASP A O 1
ATOM 1201 N N . ALA A 1 156 ? -19.070 -6.448 -5.104 1.00 91.12 156 ALA A N 1
ATOM 1202 C CA . ALA A 1 156 ? -20.226 -5.757 -5.659 1.00 91.12 156 ALA A CA 1
ATOM 1203 C C . ALA A 1 156 ? -21.401 -6.717 -5.887 1.00 91.12 156 ALA A C 1
ATOM 1205 O O . ALA A 1 156 ? -22.555 -6.305 -5.805 1.00 91.12 156 ALA A O 1
ATOM 1206 N N . LYS A 1 157 ? -21.134 -8.006 -6.121 1.00 89.94 157 LYS A N 1
ATOM 1207 C CA . LYS A 1 157 ? -22.187 -9.012 -6.285 1.00 89.94 157 LYS A CA 1
ATOM 1208 C C . LYS A 1 157 ? -22.974 -9.223 -4.993 1.00 89.94 157 LYS A C 1
ATOM 1210 O O . LYS A 1 157 ? -24.200 -9.307 -5.024 1.00 89.94 157 LYS A O 1
ATOM 1215 N N . ASN A 1 158 ? -22.274 -9.319 -3.866 1.00 91.62 158 ASN A N 1
ATOM 1216 C CA . ASN A 1 158 ? -22.873 -9.566 -2.555 1.00 91.62 158 ASN A CA 1
ATOM 1217 C C . ASN A 1 158 ? -23.062 -8.285 -1.723 1.00 91.62 158 ASN A C 1
ATOM 1219 O O . ASN A 1 158 ? -23.495 -8.377 -0.576 1.00 91.62 158 ASN A O 1
ATOM 1223 N N . ASN A 1 159 ? -22.745 -7.108 -2.278 1.00 90.75 159 ASN A N 1
ATOM 1224 C CA . ASN A 1 159 ? -22.753 -5.809 -1.592 1.00 90.75 159 ASN A CA 1
ATOM 1225 C C . ASN A 1 159 ? -21.969 -5.826 -0.267 1.00 90.75 159 ASN A C 1
ATOM 1227 O O . ASN A 1 159 ? -22.448 -5.345 0.761 1.00 90.75 159 ASN A O 1
ATOM 1231 N N . LYS A 1 160 ? -20.772 -6.423 -0.273 1.00 93.06 160 LYS A N 1
ATOM 1232 C CA . LYS A 1 160 ? -19.966 -6.646 0.934 1.00 93.06 160 LYS A CA 1
ATOM 1233 C C . LYS A 1 160 ? -18.580 -6.027 0.800 1.00 93.06 160 LYS A C 1
ATOM 1235 O O . LYS A 1 160 ? -17.934 -6.155 -0.231 1.00 93.06 160 LYS A O 1
ATOM 1240 N N . ILE A 1 161 ? -18.091 -5.427 1.882 1.00 95.56 161 ILE A N 1
ATOM 1241 C CA . ILE A 1 161 ? -16.687 -5.030 2.019 1.00 95.56 161 ILE A CA 1
ATOM 1242 C C . ILE A 1 161 ? -16.034 -5.950 3.050 1.00 95.56 161 ILE A C 1
ATOM 1244 O O . ILE A 1 161 ? -16.599 -6.208 4.113 1.00 95.56 161 ILE A O 1
ATOM 1248 N N . ILE A 1 162 ? -14.866 -6.487 2.712 1.00 94.50 162 ILE A N 1
ATOM 1249 C CA . ILE A 1 162 ? -14.101 -7.413 3.547 1.00 94.50 162 ILE A CA 1
ATOM 1250 C C . ILE A 1 162 ? -12.696 -6.845 3.721 1.00 94.50 162 ILE A C 1
ATOM 1252 O O . ILE A 1 162 ? -12.034 -6.545 2.730 1.00 94.50 162 ILE A O 1
ATOM 1256 N N . ILE A 1 163 ? -12.246 -6.721 4.969 1.00 95.81 163 ILE A N 1
ATOM 1257 C CA . ILE A 1 163 ? -10.879 -6.334 5.327 1.00 95.81 163 ILE A CA 1
ATOM 1258 C C . ILE A 1 163 ? -10.298 -7.473 6.161 1.00 95.81 163 ILE A C 1
ATOM 1260 O O . ILE A 1 163 ? -10.833 -7.806 7.218 1.00 95.81 163 ILE A O 1
ATOM 1264 N N . GLU A 1 164 ? -9.227 -8.084 5.672 1.00 93.69 164 GLU A N 1
ATOM 1265 C CA . GLU A 1 164 ? -8.603 -9.267 6.259 1.00 93.69 164 GLU A CA 1
ATOM 1266 C C . GLU A 1 164 ? -7.107 -9.034 6.471 1.00 93.69 164 GLU A C 1
ATOM 1268 O O . GLU A 1 164 ? -6.393 -8.604 5.564 1.00 93.69 164 GLU A O 1
ATOM 1273 N N . ALA A 1 165 ? -6.630 -9.384 7.665 1.00 94.06 165 ALA A N 1
ATOM 1274 C CA . ALA A 1 165 ? -5.216 -9.537 7.978 1.00 94.06 165 ALA A CA 1
ATOM 1275 C C . ALA A 1 165 ? -5.017 -10.900 8.654 1.00 94.06 165 ALA A C 1
ATOM 1277 O O . ALA A 1 165 ? -5.249 -11.064 9.848 1.00 94.06 165 ALA A O 1
ATOM 1278 N N . LEU A 1 166 ? -4.604 -11.908 7.883 1.00 92.12 166 LEU A N 1
ATOM 1279 C CA . LEU A 1 166 ? -4.382 -13.273 8.383 1.00 92.12 166 LEU A CA 1
ATOM 1280 C C . LEU A 1 166 ? -3.173 -13.365 9.328 1.00 92.12 166 LEU A C 1
ATOM 1282 O O . LEU A 1 166 ? -3.028 -14.334 10.073 1.00 92.12 166 LEU A O 1
ATOM 1286 N N . LYS A 1 167 ? -2.278 -12.373 9.281 1.00 90.69 167 LYS A N 1
ATOM 1287 C CA . LYS A 1 167 ? -1.148 -12.218 10.196 1.00 90.69 167 LYS A CA 1
ATOM 1288 C C . LYS A 1 167 ? -0.860 -10.733 10.397 1.00 90.69 167 LYS A C 1
ATOM 1290 O O . LYS A 1 167 ? -0.657 -10.030 9.413 1.00 90.69 167 LYS A O 1
ATOM 1295 N N . GLY A 1 168 ? -0.740 -10.313 11.652 1.00 90.38 168 GLY A N 1
ATOM 1296 C CA . GLY A 1 168 ? -0.535 -8.913 12.025 1.00 90.38 168 GLY A CA 1
ATOM 1297 C C . GLY A 1 168 ? -1.834 -8.262 12.487 1.00 90.38 168 GLY A C 1
ATOM 1298 O O . GLY A 1 168 ? -2.797 -8.963 12.801 1.00 90.38 168 GLY A O 1
ATOM 1299 N N . ASP A 1 169 ? -1.834 -6.934 12.513 1.00 92.94 169 ASP A N 1
ATOM 1300 C CA . ASP A 1 169 ? -2.888 -6.139 13.136 1.00 92.94 169 ASP A CA 1
ATOM 1301 C C . ASP A 1 169 ? -3.670 -5.332 12.091 1.00 92.94 169 ASP A C 1
ATOM 1303 O O . ASP A 1 169 ? -3.133 -4.937 11.054 1.00 92.94 169 ASP A O 1
ATOM 1307 N N . VAL A 1 170 ? -4.942 -5.054 12.383 1.00 93.19 170 VAL A N 1
ATOM 1308 C CA . VAL A 1 170 ? -5.755 -4.070 11.654 1.00 93.19 170 VAL A CA 1
ATOM 1309 C C . VAL A 1 170 ? -5.976 -2.887 12.586 1.00 93.19 170 VAL A C 1
ATOM 1311 O O . VAL A 1 170 ? -6.489 -3.059 13.690 1.00 93.19 170 VAL A O 1
ATOM 1314 N N . CYS A 1 171 ? -5.589 -1.689 12.152 1.00 90.81 171 CYS A N 1
ATOM 1315 C CA . CYS A 1 171 ? -5.690 -0.475 12.954 1.00 90.81 171 CYS A CA 1
ATOM 1316 C C . CYS A 1 171 ? -6.532 0.579 12.231 1.00 90.81 171 CYS A C 1
ATOM 1318 O O . CYS A 1 171 ? -6.339 0.827 11.042 1.00 90.81 171 CYS A O 1
ATOM 1320 N N . PHE A 1 172 ? -7.440 1.219 12.966 1.00 92.88 172 PHE A N 1
ATOM 1321 C CA . PHE A 1 172 ? -8.229 2.357 12.504 1.00 92.88 172 PHE A CA 1
ATOM 1322 C C . PHE A 1 172 ? -7.915 3.544 13.414 1.00 92.88 172 PHE A C 1
ATOM 1324 O O . PHE A 1 172 ? -8.167 3.479 14.616 1.00 92.88 172 PHE A O 1
ATOM 1331 N N . GLN A 1 173 ? -7.340 4.613 12.860 1.00 89.00 173 GLN A N 1
ATOM 1332 C CA . GLN A 1 173 ? -6.898 5.782 13.624 1.00 89.00 173 GLN A CA 1
ATOM 1333 C C . GLN A 1 173 ? -7.511 7.061 13.061 1.00 89.00 173 GLN A C 1
ATOM 1335 O O . GLN A 1 173 ? -7.480 7.297 11.856 1.00 89.00 173 GLN A O 1
ATOM 1340 N N . SER A 1 174 ? -8.038 7.894 13.955 1.00 91.44 174 SER A N 1
ATOM 1341 C CA . SER A 1 174 ? -8.539 9.238 13.657 1.00 91.44 174 SER A CA 1
ATOM 1342 C C . SER A 1 174 ? -8.169 10.155 14.831 1.00 91.44 174 SER A C 1
ATOM 1344 O O . SER A 1 174 ? -8.994 10.393 15.706 1.00 91.44 174 SER A O 1
ATOM 1346 N N . PRO A 1 175 ? -6.899 10.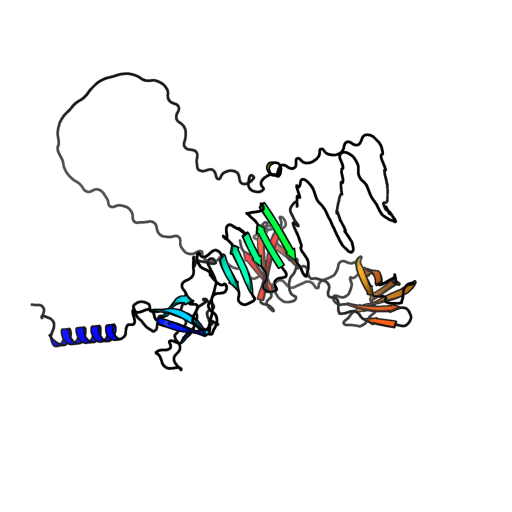594 14.939 1.00 88.31 175 PRO A N 1
ATOM 1347 C CA . PRO A 1 175 ? -6.392 11.265 16.143 1.00 88.31 175 PRO A CA 1
ATOM 1348 C C . PRO A 1 175 ? -7.042 12.628 16.412 1.00 88.31 175 PRO A C 1
ATOM 1350 O O . PRO A 1 175 ? -7.086 13.074 17.553 1.00 88.31 175 PRO A O 1
ATOM 1353 N N . THR A 1 176 ? -7.538 13.293 15.371 1.00 89.31 176 THR A N 1
ATOM 1354 C CA . THR A 1 176 ? -8.166 14.619 15.460 1.00 89.31 176 THR A CA 1
ATOM 1355 C C . THR A 1 176 ? -9.668 14.591 15.189 1.00 89.31 176 THR A C 1
ATOM 1357 O O . THR A 1 176 ? -10.352 15.578 15.449 1.00 89.31 176 THR A O 1
ATOM 1360 N N . GLY A 1 177 ? -10.182 13.490 14.638 1.00 88.56 177 GLY A N 1
ATOM 1361 C CA . GLY A 1 177 ? -11.556 13.375 14.166 1.00 88.56 177 GLY A CA 1
ATOM 1362 C C . GLY A 1 177 ? -12.393 12.402 14.987 1.00 88.56 177 GLY A C 1
ATOM 1363 O O . GLY A 1 177 ? -11.942 11.798 15.956 1.00 88.56 177 GLY A O 1
ATOM 1364 N N . VAL A 1 178 ? -13.644 12.231 14.563 1.00 85.56 178 VAL A N 1
ATOM 1365 C CA . VAL A 1 178 ? -14.571 11.259 15.152 1.00 85.56 178 VAL A CA 1
ATOM 1366 C C . VAL A 1 178 ? -14.618 10.017 14.266 1.00 85.56 178 VAL A C 1
ATOM 1368 O O . VAL A 1 178 ? -14.810 10.127 13.058 1.00 85.56 178 VAL A O 1
ATOM 1371 N N . THR A 1 179 ? -14.484 8.834 14.864 1.00 88.50 179 THR A N 1
ATOM 1372 C CA . THR A 1 179 ? -14.757 7.556 14.192 1.00 88.50 179 THR A CA 1
ATOM 1373 C C . THR A 1 179 ? -16.162 7.097 14.568 1.00 88.50 179 THR A C 1
ATOM 1375 O O . THR A 1 179 ? -16.419 6.798 15.732 1.00 88.50 179 THR A O 1
ATOM 1378 N N . GLN A 1 180 ? -17.075 7.047 13.597 1.00 86.12 180 GLN A N 1
ATOM 1379 C CA . GLN A 1 180 ? -18.457 6.601 13.797 1.00 86.12 180 GLN A CA 1
ATOM 1380 C C . GLN A 1 180 ? -18.684 5.246 13.125 1.00 86.12 180 GLN A C 1
ATOM 1382 O O . GLN A 1 180 ? -18.240 5.020 12.002 1.00 86.12 180 GLN A O 1
ATOM 1387 N N . ILE A 1 181 ? -19.391 4.349 13.814 1.00 88.75 181 ILE A N 1
ATOM 1388 C CA . ILE A 1 181 ? -19.806 3.047 13.286 1.00 88.75 181 ILE A CA 1
ATOM 1389 C C . ILE A 1 181 ? -21.328 2.987 13.395 1.00 88.75 181 ILE A C 1
ATOM 1391 O O . ILE A 1 181 ? -21.866 2.904 14.497 1.00 88.75 181 ILE A O 1
ATOM 1395 N N . VAL A 1 182 ? -22.012 3.036 12.253 1.00 85.06 182 VAL A N 1
ATOM 1396 C CA . VAL A 1 182 ? -23.471 2.902 12.161 1.00 85.06 182 VAL A CA 1
ATOM 1397 C C . VAL A 1 182 ? -23.783 1.584 11.473 1.00 85.06 182 VAL A C 1
ATOM 1399 O O . VAL A 1 182 ? -23.399 1.358 10.327 1.00 85.06 182 VAL A O 1
ATOM 1402 N N . ALA A 1 183 ? -24.451 0.690 12.191 1.00 87.62 183 ALA A N 1
ATOM 1403 C CA . ALA A 1 183 ? -24.838 -0.614 11.681 1.00 87.62 183 ALA A CA 1
ATOM 1404 C C . ALA A 1 183 ? -26.114 -1.094 12.373 1.00 87.62 183 ALA A C 1
ATOM 1406 O O . ALA A 1 183 ? -26.397 -0.730 13.513 1.00 87.62 183 ALA A O 1
ATOM 1407 N N . LYS A 1 184 ? -26.862 -1.964 11.690 1.00 88.19 184 LYS A N 1
ATOM 1408 C CA . LYS A 1 184 ? -28.012 -2.659 12.283 1.00 88.19 184 LYS A CA 1
ATOM 1409 C C . LYS A 1 184 ? -27.593 -3.577 13.439 1.00 88.19 184 LYS A C 1
ATOM 1411 O O . LYS A 1 184 ? -28.341 -3.735 14.395 1.00 88.19 184 LYS A O 1
ATOM 1416 N N . GLU A 1 185 ? -26.419 -4.192 13.325 1.00 88.75 185 GLU A N 1
ATOM 1417 C CA . GLU A 1 185 ? -25.846 -5.097 14.318 1.00 88.75 185 GLU A CA 1
ATOM 1418 C C . GLU A 1 185 ? -24.319 -4.968 14.301 1.00 88.75 185 GLU A C 1
ATOM 1420 O O . GLU A 1 185 ? -23.719 -4.824 13.233 1.00 88.75 185 GLU A O 1
ATOM 1425 N N . VAL A 1 186 ? -23.699 -5.016 15.481 1.00 92.31 186 VAL A N 1
ATOM 1426 C CA . VAL A 1 186 ? -22.242 -5.011 15.657 1.00 92.31 186 VAL A CA 1
ATOM 1427 C C . VAL A 1 186 ? -21.869 -6.178 16.565 1.00 92.31 186 VAL A C 1
ATOM 1429 O O . VAL A 1 186 ? -22.327 -6.249 17.703 1.00 92.31 186 VAL A O 1
ATOM 1432 N N . GLU A 1 187 ? -21.015 -7.076 16.074 1.00 92.00 187 GLU A N 1
ATOM 1433 C CA . GLU A 1 187 ? -20.482 -8.203 16.841 1.00 92.00 187 GLU A CA 1
ATOM 1434 C C . GLU A 1 187 ? -18.963 -8.055 16.999 1.00 92.00 187 GLU A C 1
ATOM 1436 O O . GLU A 1 187 ? -18.238 -7.912 16.015 1.00 92.00 187 GLU A O 1
ATOM 1441 N N . LEU A 1 188 ? -18.474 -8.116 18.241 1.00 92.81 188 LEU A N 1
ATOM 1442 C CA . LEU A 1 188 ? -17.049 -8.044 18.571 1.00 92.81 188 LEU A CA 1
ATOM 1443 C C . LEU A 1 188 ? -16.603 -9.366 19.202 1.00 92.81 188 LEU A C 1
ATOM 1445 O O . LEU A 1 188 ? -17.147 -9.794 20.219 1.00 92.81 188 LEU A O 1
ATOM 1449 N N . LYS A 1 189 ? -15.598 -10.013 18.605 1.00 91.88 189 LYS A N 1
ATOM 1450 C CA . LYS A 1 189 ? -15.034 -11.287 19.073 1.00 91.88 189 LYS A CA 1
ATOM 1451 C C . LYS A 1 189 ? -13.522 -11.164 19.217 1.00 91.88 189 LYS A C 1
ATOM 1453 O O . LYS A 1 189 ? -12.845 -10.799 18.261 1.00 91.88 189 LYS A O 1
ATOM 1458 N N . ALA A 1 190 ? -12.988 -11.538 20.378 1.00 93.25 190 ALA A N 1
ATOM 1459 C CA . ALA A 1 190 ? -11.550 -11.643 20.608 1.00 93.25 190 ALA A CA 1
ATOM 1460 C C . ALA A 1 190 ? -11.217 -12.922 21.384 1.00 93.25 190 ALA A C 1
ATOM 1462 O O . ALA A 1 190 ? -11.953 -13.323 22.280 1.00 93.25 190 ALA A O 1
ATOM 1463 N N . GLY A 1 191 ? -10.091 -13.557 21.045 1.00 92.69 191 GLY A N 1
ATOM 1464 C CA . GLY A 1 191 ? -9.648 -14.794 21.701 1.00 92.69 191 GLY A CA 1
ATOM 1465 C C . GLY A 1 191 ? -8.922 -14.589 23.035 1.00 92.69 191 GLY A C 1
ATOM 1466 O O . GLY A 1 191 ? -8.732 -15.556 23.765 1.00 92.69 191 GLY A O 1
ATOM 1467 N N . LYS A 1 192 ? -8.486 -13.359 23.341 1.00 95.31 192 LYS A N 1
ATOM 1468 C CA . LYS A 1 192 ? -7.738 -13.028 24.566 1.00 95.31 192 LYS A CA 1
ATOM 1469 C C . LYS A 1 192 ? -8.442 -11.952 25.387 1.00 95.31 192 LYS A C 1
ATOM 1471 O O . LYS A 1 192 ? -8.927 -12.241 26.472 1.00 95.31 192 LYS A O 1
ATOM 1476 N N . SER A 1 193 ? -8.508 -10.729 24.868 1.00 93.06 193 SER A N 1
ATOM 1477 C CA . SER A 1 193 ? -9.097 -9.584 25.562 1.00 93.06 193 SER A CA 1
ATOM 1478 C C . SER A 1 193 ? -9.715 -8.597 24.575 1.00 93.06 193 SER A C 1
ATOM 1480 O O . SER A 1 193 ? -9.344 -8.555 23.402 1.00 93.06 193 SER A O 1
ATOM 1482 N N . ILE A 1 194 ? -10.669 -7.814 25.076 1.00 94.19 194 ILE A N 1
ATOM 1483 C CA . ILE A 1 194 ? -11.181 -6.595 24.448 1.00 94.19 194 ILE A CA 1
ATOM 1484 C C . ILE A 1 194 ? -10.988 -5.494 25.484 1.00 94.19 194 ILE A C 1
ATOM 1486 O O . ILE A 1 194 ? -11.418 -5.650 26.625 1.00 94.19 194 ILE A O 1
ATOM 1490 N N . GLU A 1 195 ? -10.334 -4.408 25.092 1.00 91.00 195 GLU A N 1
ATOM 1491 C CA . GLU A 1 195 ? -10.041 -3.272 25.959 1.00 91.00 195 GLU A CA 1
ATOM 1492 C C 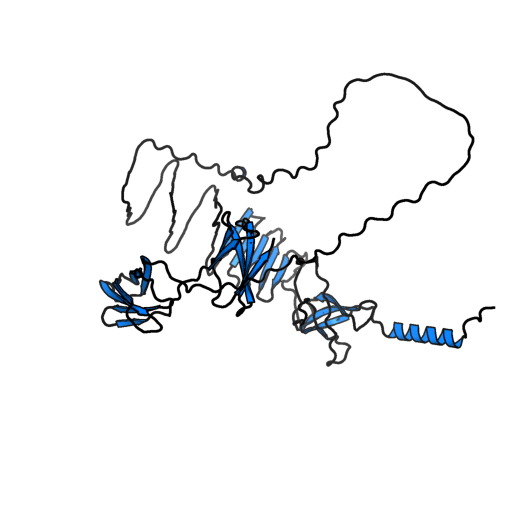. GLU A 1 195 ? -10.536 -1.992 25.285 1.00 91.00 195 GLU A C 1
ATOM 1494 O O . GLU A 1 195 ? -10.325 -1.792 24.089 1.00 91.00 195 GLU A O 1
ATOM 1499 N N . ILE A 1 196 ? -11.247 -1.153 26.038 1.00 92.44 196 ILE A N 1
ATOM 1500 C CA . ILE A 1 196 ? -11.853 0.079 25.532 1.00 92.44 196 ILE A CA 1
ATOM 1501 C C . ILE A 1 196 ? -11.514 1.188 26.525 1.00 92.44 196 ILE A C 1
ATOM 1503 O O . ILE A 1 196 ? -11.900 1.117 27.690 1.00 92.44 196 ILE A O 1
ATOM 1507 N N . HIS A 1 197 ? -10.808 2.214 26.052 1.00 89.88 197 HIS A N 1
ATOM 1508 C CA . HIS A 1 197 ? -10.368 3.358 26.850 1.00 89.88 197 HIS A CA 1
ATOM 1509 C C . HIS A 1 197 ? -11.032 4.640 26.367 1.00 89.88 197 HIS A C 1
ATOM 1511 O O . HIS A 1 197 ? -11.149 4.867 25.165 1.00 89.88 197 HIS A O 1
ATOM 1517 N N . ALA A 1 198 ? -11.416 5.506 27.301 1.00 90.19 198 ALA A N 1
ATOM 1518 C CA . ALA A 1 198 ? -11.879 6.855 27.002 1.00 90.19 198 ALA A CA 1
ATOM 1519 C C . ALA A 1 198 ? -11.249 7.844 27.989 1.00 90.19 198 ALA A C 1
ATOM 1521 O O . ALA A 1 198 ? -11.311 7.633 29.196 1.00 90.19 198 ALA A O 1
ATOM 1522 N N . GLY A 1 199 ? -10.658 8.930 27.479 1.00 88.31 199 GLY A N 1
ATOM 1523 C CA . GLY A 1 199 ? -9.971 9.923 28.316 1.00 88.31 199 GLY A CA 1
ATOM 1524 C C . GLY A 1 199 ? -10.902 10.804 29.157 1.00 88.31 199 GLY A C 1
ATOM 1525 O O . GLY A 1 199 ? -10.464 11.378 30.148 1.00 88.31 199 GLY A O 1
ATOM 1526 N N . SER A 1 200 ? -12.180 10.923 28.781 1.00 91.69 200 SER A N 1
ATOM 1527 C CA . SER A 1 200 ? -13.146 11.776 29.492 1.00 91.69 200 SER A CA 1
ATOM 1528 C C . SER A 1 200 ? -14.383 11.016 29.956 1.00 91.69 200 SER A C 1
ATOM 1530 O O . SER A 1 200 ? -14.676 10.992 31.146 1.00 91.69 200 SER A O 1
ATOM 1532 N N . SER A 1 201 ? -15.136 10.407 29.037 1.00 87.12 201 SER A N 1
ATOM 1533 C CA . SER A 1 201 ? -16.353 9.673 29.388 1.00 87.12 201 SER A CA 1
ATOM 1534 C C . SER A 1 201 ? -16.623 8.540 28.408 1.00 87.12 201 SER A C 1
ATOM 1536 O O . SER A 1 201 ? -16.223 8.608 27.247 1.00 87.12 201 SER A O 1
ATOM 1538 N N . MET A 1 202 ? -17.313 7.510 28.890 1.00 89.56 202 MET A N 1
ATOM 1539 C CA . MET A 1 202 ? -17.796 6.386 28.099 1.00 89.56 202 MET A CA 1
ATOM 1540 C C . MET A 1 202 ? -19.274 6.178 28.427 1.00 89.56 202 MET A C 1
ATOM 1542 O O . MET A 1 202 ? -19.635 6.078 29.599 1.00 89.56 202 MET A O 1
ATOM 1546 N N . SER A 1 203 ? -20.127 6.124 27.406 1.00 84.44 203 SER A N 1
ATOM 1547 C CA . SER A 1 203 ? -21.568 5.922 27.552 1.00 84.44 203 SER A CA 1
ATOM 1548 C C . SER A 1 203 ? -22.015 4.689 26.771 1.00 84.44 203 SER A C 1
ATOM 1550 O O . SER A 1 203 ? -21.693 4.523 25.598 1.00 84.44 203 SER A O 1
ATOM 1552 N N . TRP A 1 204 ? -22.777 3.821 27.434 1.00 85.06 204 TRP A N 1
ATOM 1553 C CA . TRP A 1 204 ? -23.406 2.650 26.828 1.00 85.06 204 TRP A CA 1
ATOM 1554 C C . TRP A 1 204 ? -24.907 2.715 27.091 1.00 85.06 204 TRP A C 1
ATOM 1556 O O . TRP A 1 204 ? -25.326 2.988 28.214 1.00 85.06 204 TRP A O 1
ATOM 1566 N N . GLY A 1 205 ? -25.719 2.462 26.068 1.00 81.25 205 GLY A N 1
ATOM 1567 C CA . GLY A 1 205 ? -27.175 2.489 26.171 1.00 81.25 205 GLY A CA 1
ATOM 1568 C C . GLY A 1 205 ? -27.797 1.313 25.432 1.00 81.25 205 GLY A C 1
ATOM 1569 O O . GLY A 1 205 ? -27.374 0.978 24.330 1.00 81.25 205 GLY A O 1
ATOM 1570 N N . ALA A 1 206 ? -28.810 0.697 26.038 1.00 82.44 206 ALA A N 1
ATOM 1571 C CA . ALA A 1 206 ? -29.636 -0.327 25.412 1.00 82.44 206 ALA A CA 1
ATOM 1572 C C . ALA A 1 206 ? -31.111 0.041 25.607 1.00 82.44 206 ALA A C 1
ATOM 1574 O O . ALA A 1 206 ? -31.508 0.442 26.699 1.00 82.44 206 ALA A O 1
ATOM 1575 N N . GLY A 1 207 ? -31.924 -0.091 24.555 1.00 80.94 207 GLY A N 1
ATOM 1576 C CA . GLY A 1 207 ? -33.349 0.260 24.613 1.00 80.94 207 GLY A CA 1
ATOM 1577 C C . GLY A 1 207 ? -34.197 -0.700 25.457 1.00 80.94 207 GLY A C 1
ATOM 1578 O O . GLY A 1 207 ? -35.252 -0.309 25.946 1.00 80.94 207 GLY A O 1
ATOM 1579 N N . SER A 1 208 ? -33.747 -1.946 25.629 1.00 86.44 208 SER A N 1
ATOM 1580 C CA . SER A 1 208 ? -34.452 -2.985 26.389 1.00 86.44 208 SER A CA 1
ATOM 1581 C C . SER A 1 208 ? -33.610 -3.531 27.541 1.00 86.44 208 SER A C 1
ATOM 1583 O O . SER A 1 208 ? -33.926 -3.303 28.705 1.00 86.44 208 SER A O 1
ATOM 1585 N N . THR A 1 209 ? -32.547 -4.268 27.229 1.00 83.31 209 THR A N 1
ATOM 1586 C CA . THR A 1 209 ? -31.753 -5.025 28.202 1.00 83.31 209 THR A CA 1
ATOM 1587 C C . THR A 1 209 ? -30.273 -4.968 27.859 1.00 83.31 209 THR A C 1
ATOM 1589 O O . THR A 1 209 ? -29.898 -5.101 26.695 1.00 83.31 209 THR A O 1
ATOM 1592 N N . MET A 1 210 ? -29.434 -4.846 28.885 1.00 87.50 210 MET A N 1
ATOM 1593 C CA . MET A 1 210 ? -27.986 -5.031 28.801 1.00 87.50 210 MET A CA 1
ATOM 1594 C C . MET A 1 210 ? -27.603 -6.235 29.669 1.00 87.50 210 MET A C 1
ATOM 1596 O O . MET A 1 210 ? -27.916 -6.257 30.857 1.00 87.50 210 MET A O 1
ATOM 1600 N N . GLU A 1 211 ? -26.951 -7.241 29.082 1.00 88.44 211 GLU A N 1
ATOM 1601 C CA . GLU A 1 211 ? -26.501 -8.451 29.784 1.00 88.44 211 GLU A CA 1
ATOM 1602 C C . GLU A 1 211 ? -24.972 -8.522 29.819 1.00 88.44 211 GLU A C 1
ATOM 1604 O O . GLU A 1 211 ? -24.316 -8.410 28.785 1.00 88.44 211 GLU A O 1
ATOM 1609 N N . LEU A 1 212 ? -24.406 -8.784 31.000 1.00 89.50 212 LEU A N 1
ATOM 1610 C CA . LEU A 1 212 ? -22.978 -9.032 31.195 1.00 89.50 212 LEU A CA 1
ATOM 1611 C C . LEU A 1 212 ? -22.799 -10.419 31.816 1.00 89.50 212 LEU A C 1
ATOM 1613 O O . LEU A 1 212 ? -23.288 -10.684 32.914 1.00 89.50 212 LEU A O 1
ATOM 1617 N N . LYS A 1 213 ? -22.109 -11.316 31.106 1.00 90.50 213 LYS A N 1
ATOM 1618 C CA . LYS A 1 213 ? -21.829 -12.687 31.556 1.00 90.50 213 LYS A CA 1
ATOM 1619 C C . LYS A 1 213 ? -20.326 -12.848 31.731 1.00 90.50 213 LYS A C 1
ATOM 1621 O O . LYS A 1 213 ? -19.592 -12.922 30.753 1.00 90.50 213 LYS A O 1
ATOM 1626 N N . ALA A 1 214 ? -19.881 -12.905 32.979 1.00 90.69 214 ALA A N 1
ATOM 1627 C CA . ALA A 1 214 ? -18.492 -13.143 33.344 1.00 90.69 214 ALA A CA 1
ATOM 1628 C C . ALA A 1 214 ? -18.431 -13.948 34.646 1.00 90.69 214 ALA A C 1
ATOM 1630 O O . ALA A 1 214 ? -19.381 -13.940 35.428 1.00 90.69 214 ALA A O 1
ATOM 1631 N N . SER A 1 215 ? -17.311 -14.630 34.886 1.00 93.88 215 SER A N 1
ATOM 1632 C CA . SER A 1 215 ? -17.036 -15.255 36.186 1.00 93.88 215 SER A CA 1
ATOM 1633 C C . SER A 1 215 ? -16.909 -14.211 37.297 1.00 93.88 215 SER A C 1
ATOM 1635 O O . SER A 1 215 ? -17.400 -14.427 38.401 1.00 93.88 215 SER A O 1
ATOM 1637 N N . THR A 1 216 ? -16.295 -13.069 36.978 1.00 90.19 216 THR A N 1
ATOM 1638 C CA . THR A 1 216 ? -16.098 -11.941 37.888 1.00 90.19 216 THR A CA 1
ATOM 1639 C C . THR A 1 216 ? -16.350 -10.636 37.145 1.00 90.19 216 THR A C 1
ATOM 1641 O O . THR A 1 216 ? -15.852 -10.445 36.037 1.00 90.19 216 THR A O 1
ATOM 1644 N N . ILE A 1 217 ? -17.083 -9.723 37.780 1.00 91.69 217 ILE A N 1
ATOM 1645 C CA . ILE A 1 217 ? -17.224 -8.331 37.346 1.00 91.69 217 ILE A CA 1
ATOM 1646 C C . ILE A 1 217 ? -16.621 -7.465 38.453 1.00 91.69 217 ILE A C 1
ATOM 1648 O O . ILE A 1 217 ? -17.114 -7.477 39.579 1.00 91.69 217 ILE A O 1
ATOM 1652 N N . ALA A 1 218 ? -15.542 -6.747 38.145 1.00 87.50 218 ALA A N 1
ATOM 1653 C CA . ALA A 1 218 ? -14.886 -5.822 39.065 1.00 87.50 218 ALA A CA 1
ATOM 1654 C C . ALA A 1 218 ? -15.067 -4.387 38.559 1.00 87.50 218 ALA A C 1
ATOM 1656 O O . ALA A 1 218 ? -14.783 -4.096 37.401 1.00 87.50 218 ALA A O 1
ATOM 1657 N N . MET A 1 219 ? -15.541 -3.499 39.432 1.00 87.00 219 MET A N 1
ATOM 1658 C CA . MET A 1 219 ? -15.709 -2.074 39.149 1.00 87.00 219 MET A CA 1
ATOM 1659 C C . MET A 1 219 ? -14.961 -1.282 40.216 1.00 87.00 219 MET A C 1
ATOM 1661 O O . MET A 1 219 ? -15.233 -1.438 41.407 1.00 87.00 219 MET A O 1
ATOM 1665 N N . THR A 1 220 ? -14.017 -0.447 39.799 1.00 83.31 220 THR A N 1
ATOM 1666 C CA . THR A 1 220 ? -13.202 0.383 40.689 1.00 83.31 220 THR A CA 1
ATOM 1667 C C . THR A 1 220 ? -13.381 1.849 40.314 1.00 83.31 220 THR A C 1
ATOM 1669 O O . THR A 1 220 ? -13.312 2.228 39.149 1.00 83.31 220 THR A O 1
ATOM 1672 N N . GLY A 1 221 ? -13.655 2.689 41.307 1.00 84.00 221 GLY A N 1
ATOM 1673 C CA . GLY A 1 221 ? -13.864 4.120 41.119 1.00 84.00 221 GLY A CA 1
ATOM 1674 C C . GLY A 1 221 ? -13.896 4.837 42.462 1.00 84.00 221 GLY A C 1
ATOM 1675 O O . GLY A 1 221 ? -14.227 4.235 43.482 1.00 84.00 221 GLY A O 1
ATOM 1676 N N . SER A 1 222 ? -13.533 6.119 42.473 1.00 84.19 222 SER A N 1
ATOM 1677 C CA . SER A 1 222 ? -13.542 6.953 43.685 1.00 84.19 222 SER A CA 1
ATOM 1678 C C . SER A 1 222 ? -14.957 7.266 44.186 1.00 84.19 222 SER A C 1
ATOM 1680 O O . SER A 1 222 ? -15.146 7.520 45.373 1.00 84.19 222 SER A O 1
ATOM 1682 N N . ALA A 1 223 ? -15.951 7.214 43.298 1.00 75.81 223 ALA A N 1
ATOM 1683 C CA . ALA A 1 223 ? -17.370 7.300 43.608 1.00 75.81 223 ALA A CA 1
ATOM 1684 C C . ALA A 1 223 ? -18.161 6.444 42.608 1.00 75.81 223 ALA A C 1
ATOM 1686 O O . ALA A 1 223 ? -17.839 6.414 41.421 1.00 75.81 223 ALA A O 1
ATOM 1687 N N . GLY A 1 224 ? -19.199 5.758 43.084 1.00 77.69 224 GLY A N 1
ATOM 1688 C CA . GLY A 1 224 ? -20.104 4.974 42.248 1.00 77.69 224 GLY A CA 1
ATOM 1689 C C . GLY A 1 224 ? -21.548 5.329 42.566 1.00 77.69 224 GLY A C 1
ATOM 1690 O O . GLY A 1 224 ? -21.956 5.262 43.723 1.00 77.69 224 GLY A O 1
ATOM 1691 N N . ASN A 1 225 ? -22.315 5.701 41.543 1.00 72.19 225 ASN A N 1
ATOM 1692 C CA . ASN A 1 225 ? -23.765 5.818 41.627 1.00 72.19 225 ASN A CA 1
ATOM 1693 C C . ASN A 1 225 ? -24.381 4.765 40.703 1.00 72.19 225 ASN A C 1
ATOM 1695 O O . ASN A 1 225 ? -24.099 4.756 39.507 1.00 72.19 225 ASN A O 1
ATOM 1699 N N . LEU A 1 226 ? -25.198 3.877 41.265 1.00 80.38 226 LEU A N 1
ATOM 1700 C CA . LEU A 1 226 ? -25.986 2.902 40.517 1.00 80.38 226 LEU A CA 1
ATOM 1701 C C . LEU A 1 226 ? -27.451 3.310 40.654 1.00 80.38 226 LEU A C 1
ATOM 1703 O O . LEU A 1 226 ? -28.118 2.935 41.616 1.00 80.38 226 LEU A O 1
ATOM 1707 N N . ASP A 1 227 ? -27.923 4.125 39.713 1.00 72.06 227 ASP A N 1
ATOM 1708 C CA . ASP A 1 227 ? -29.319 4.553 39.664 1.00 72.06 227 ASP A CA 1
ATOM 1709 C C . ASP A 1 227 ? -30.145 3.543 38.857 1.00 72.06 227 ASP A C 1
ATOM 1711 O O . ASP A 1 227 ? -29.919 3.335 37.665 1.00 72.06 227 ASP A O 1
ATOM 1715 N N . CYS A 1 228 ? -31.095 2.888 39.521 1.00 66.75 228 CYS A N 1
ATOM 1716 C CA . CYS A 1 228 ? -32.026 1.942 38.911 1.00 66.75 228 CYS A CA 1
ATOM 1717 C C . CYS A 1 228 ? -33.351 2.596 38.457 1.00 66.75 228 CYS A C 1
ATOM 1719 O O . CYS A 1 228 ? -34.284 1.880 38.084 1.00 66.75 228 CYS A O 1
ATOM 1721 N N . GLY A 1 229 ? -33.464 3.931 38.485 1.00 65.06 229 GLY A N 1
ATOM 1722 C CA . GLY A 1 229 ? -34.665 4.690 38.123 1.00 65.06 229 GLY A CA 1
ATOM 1723 C C . GLY A 1 229 ? -34.522 5.589 36.882 1.00 65.06 229 GLY A C 1
ATOM 1724 O O . GLY A 1 229 ? -33.466 6.145 36.627 1.00 65.06 229 GLY A O 1
ATOM 1725 N N . LYS A 1 230 ? -35.628 5.729 36.123 1.00 58.19 230 LYS A N 1
ATOM 1726 C CA . LYS A 1 230 ? -36.015 6.715 35.068 1.00 58.19 230 LYS A CA 1
ATOM 1727 C C . LYS A 1 230 ? -34.961 7.361 34.134 1.00 58.19 230 LYS A C 1
ATOM 1729 O O . LYS A 1 230 ? -35.315 8.300 33.420 1.00 58.19 230 LYS A O 1
ATOM 1734 N N . ALA A 1 231 ? -33.724 6.892 34.059 1.00 59.50 231 ALA A N 1
ATOM 1735 C CA . ALA A 1 231 ? -32.781 7.345 33.047 1.00 59.50 231 ALA A CA 1
ATOM 1736 C C . ALA A 1 231 ? -33.255 6.846 31.674 1.00 59.50 231 ALA A C 1
ATOM 1738 O O . ALA A 1 231 ? -33.282 5.645 31.405 1.00 59.50 231 ALA A O 1
ATOM 1739 N N . GLN A 1 232 ? -33.696 7.767 30.818 1.00 59.16 232 GLN A N 1
ATOM 1740 C CA . GLN A 1 232 ? -34.102 7.426 29.463 1.00 59.16 232 GLN A CA 1
ATOM 1741 C C . GLN A 1 232 ? -32.847 7.174 28.628 1.00 59.16 232 GLN A C 1
ATOM 1743 O O . GLN A 1 232 ? -31.974 8.039 28.546 1.00 59.16 232 GLN A O 1
ATOM 1748 N N . ALA A 1 233 ? -32.755 5.986 28.027 1.00 57.94 233 ALA A N 1
ATOM 1749 C CA . ALA A 1 233 ? -31.693 5.681 27.080 1.00 57.94 233 ALA A CA 1
ATOM 1750 C C . ALA A 1 233 ? -31.689 6.734 25.953 1.00 57.94 233 ALA A C 1
ATOM 1752 O O . ALA A 1 233 ? -32.770 7.175 25.538 1.00 57.94 233 ALA A O 1
ATOM 1753 N N . PRO A 1 234 ? -30.511 7.130 25.437 1.00 61.09 234 PRO A N 1
ATOM 1754 C CA . PRO A 1 234 ? -30.444 7.882 24.193 1.00 61.09 234 PRO A CA 1
ATOM 1755 C C . PRO A 1 234 ? -31.286 7.164 23.126 1.00 61.09 234 PRO A C 1
ATOM 1757 O O . PRO A 1 234 ? -31.254 5.928 23.078 1.00 61.09 234 PRO A O 1
ATOM 1760 N N . PRO A 1 235 ? -32.068 7.889 22.304 1.00 61.72 235 PRO A N 1
ATOM 1761 C CA . PRO A 1 235 ? -32.798 7.264 21.210 1.00 61.72 235 PRO A CA 1
ATOM 1762 C C . PRO A 1 235 ? -31.815 6.468 20.351 1.00 61.72 235 PRO A C 1
ATOM 1764 O O . PRO A 1 235 ? -30.709 6.937 20.077 1.00 61.72 235 PRO A O 1
ATOM 1767 N N . ALA A 1 236 ? -32.202 5.244 19.983 1.00 58.69 236 ALA A N 1
ATOM 1768 C CA . ALA A 1 236 ? -31.368 4.401 19.141 1.00 58.69 236 ALA A CA 1
ATOM 1769 C C . ALA A 1 236 ? -31.017 5.177 17.861 1.00 58.69 236 ALA A C 1
ATOM 1771 O O . ALA A 1 236 ? -31.927 5.763 17.265 1.00 58.69 236 ALA A O 1
ATOM 1772 N N . PRO A 1 237 ? -29.740 5.206 17.444 1.00 58.94 237 PRO A N 1
ATOM 1773 C CA . PRO A 1 237 ? -29.389 5.795 16.165 1.00 58.94 237 PRO A CA 1
ATOM 1774 C C . PRO A 1 237 ? -30.178 5.070 15.073 1.00 58.94 237 PRO A C 1
ATOM 1776 O O . PRO A 1 237 ? -30.262 3.837 15.057 1.00 58.94 237 PRO A O 1
ATOM 1779 N N . THR A 1 238 ? -30.807 5.834 14.188 1.00 60.88 238 THR A N 1
ATOM 1780 C CA . THR A 1 238 ? -31.418 5.293 12.982 1.00 60.88 238 THR A CA 1
ATOM 1781 C C . THR A 1 238 ? -30.316 4.639 12.155 1.00 60.88 238 THR A C 1
ATOM 1783 O O . THR A 1 238 ? -29.258 5.213 11.923 1.00 60.88 238 THR A O 1
ATOM 1786 N N . ALA A 1 239 ? -30.531 3.387 11.749 1.00 56.88 239 ALA A N 1
ATOM 1787 C CA . ALA A 1 239 ? -29.561 2.622 10.965 1.00 56.88 239 ALA A CA 1
ATOM 1788 C C . ALA A 1 239 ? -29.499 3.077 9.491 1.00 56.88 239 ALA A C 1
ATOM 1790 O O . ALA A 1 239 ? -29.054 2.303 8.643 1.00 56.88 239 ALA A O 1
ATOM 1791 N N . ASP A 1 240 ? -29.996 4.279 9.181 1.00 65.25 240 ASP A N 1
ATOM 1792 C CA . ASP A 1 240 ? -29.962 4.847 7.842 1.00 65.25 240 ASP A CA 1
ATOM 1793 C C . ASP A 1 240 ? -28.583 5.487 7.608 1.00 65.25 240 ASP A C 1
ATOM 1795 O O . ASP A 1 240 ? -28.207 6.415 8.328 1.00 65.25 240 ASP A O 1
ATOM 1799 N N . PRO A 1 241 ? -27.799 5.015 6.623 1.00 58.59 241 PRO A N 1
ATOM 1800 C CA . PRO A 1 241 ? -26.521 5.629 6.274 1.00 58.59 241 PRO A CA 1
ATOM 1801 C C . PRO A 1 241 ? -26.627 7.113 5.894 1.00 58.59 241 PRO A C 1
ATOM 1803 O O . PRO A 1 241 ? -25.609 7.798 5.922 1.00 58.59 241 PRO A O 1
ATOM 1806 N N . GLN A 1 242 ? -27.823 7.609 5.544 1.00 59.16 242 GLN A N 1
ATOM 1807 C CA . GLN A 1 242 ? -28.074 9.025 5.243 1.00 59.16 242 GLN A CA 1
ATOM 1808 C C . GLN A 1 242 ? -28.105 9.925 6.488 1.00 59.16 242 GLN A C 1
ATOM 1810 O O . GLN A 1 242 ? -27.992 11.140 6.355 1.00 59.16 242 GLN A O 1
ATOM 1815 N N . ASP A 1 243 ? -28.220 9.351 7.689 1.00 62.50 243 ASP A N 1
ATOM 1816 C CA . ASP A 1 243 ? -28.188 10.105 8.949 1.00 62.50 243 ASP A CA 1
ATOM 1817 C C . ASP A 1 243 ? -26.758 10.358 9.456 1.00 62.50 243 ASP A C 1
ATOM 1819 O O . ASP A 1 243 ? -26.562 11.097 10.424 1.00 62.50 243 ASP A O 1
ATOM 1823 N N . VAL A 1 244 ? -25.746 9.761 8.813 1.00 62.16 244 VAL A N 1
ATOM 1824 C CA . VAL A 1 244 ? -24.339 10.129 9.007 1.00 62.16 244 VAL A CA 1
ATOM 1825 C C . VAL A 1 244 ? -24.063 11.337 8.109 1.00 62.16 244 VAL A C 1
ATOM 1827 O O . VAL A 1 244 ? -24.094 11.177 6.889 1.00 62.16 244 VAL A O 1
ATOM 1830 N N . PRO A 1 245 ? -23.796 12.536 8.665 1.00 61.34 245 PRO A N 1
ATOM 1831 C CA . PRO A 1 245 ? -23.526 13.719 7.854 1.00 61.34 245 PRO A CA 1
ATOM 1832 C C . PRO A 1 245 ? -22.376 13.445 6.882 1.00 61.34 245 PRO A C 1
ATOM 1834 O O . PRO A 1 245 ? -21.306 13.004 7.314 1.00 61.34 245 PRO A O 1
ATOM 1837 N N . ASP A 1 246 ? -22.578 13.704 5.586 1.00 59.34 246 ASP A N 1
ATOM 1838 C CA . ASP A 1 246 ? -21.510 13.565 4.598 1.00 59.34 246 ASP A CA 1
ATOM 1839 C C . ASP A 1 246 ? -20.381 14.548 4.969 1.00 59.34 246 ASP A C 1
ATOM 1841 O O . ASP A 1 246 ? -20.603 15.765 5.002 1.00 59.34 246 ASP A O 1
ATOM 1845 N N . PRO A 1 247 ? -19.154 14.070 5.247 1.00 57.28 247 PRO A N 1
ATOM 1846 C CA . PRO A 1 247 ? -18.032 14.941 5.587 1.00 57.28 247 PRO A CA 1
ATOM 1847 C C . PRO A 1 247 ? -17.688 15.954 4.478 1.00 57.28 247 PRO A C 1
ATOM 1849 O O . PRO A 1 247 ? -16.935 16.899 4.728 1.00 57.28 247 PRO A O 1
ATOM 1852 N N . TYR A 1 248 ? -18.224 15.792 3.265 1.00 53.81 248 TYR A N 1
ATOM 1853 C CA . TYR A 1 248 ? -18.036 16.707 2.143 1.00 53.81 248 TYR A CA 1
ATOM 1854 C C . TYR A 1 248 ? -19.180 17.703 1.924 1.00 53.81 248 TYR A C 1
ATOM 1856 O O . TYR A 1 248 ? -18.959 18.681 1.208 1.00 53.81 248 TYR A O 1
ATOM 1864 N N . GLU A 1 249 ? -20.340 17.562 2.574 1.00 56.09 249 GLU A N 1
ATOM 1865 C CA . GLU A 1 249 ? -21.427 18.558 2.485 1.00 56.09 249 GLU A CA 1
ATOM 1866 C C . GLU A 1 249 ? -21.024 19.922 3.076 1.00 56.09 249 GLU A C 1
ATOM 1868 O O . GLU A 1 249 ? -21.517 20.968 2.651 1.00 56.09 249 GLU A O 1
ATOM 1873 N N . ALA A 1 250 ? -20.049 19.943 3.992 1.00 49.00 250 ALA A N 1
ATOM 1874 C CA . ALA A 1 250 ? -19.471 21.174 4.536 1.00 49.00 250 ALA A CA 1
ATOM 1875 C C . ALA A 1 250 ? -18.627 21.968 3.516 1.00 49.00 250 ALA A C 1
ATOM 1877 O O . ALA A 1 250 ? -18.349 23.151 3.735 1.00 49.00 250 ALA A O 1
ATOM 1878 N N . ARG A 1 251 ? -18.244 21.376 2.372 1.00 48.91 251 ARG A N 1
ATOM 1879 C CA . ARG A 1 251 ? -17.820 22.165 1.209 1.00 48.91 251 ARG A CA 1
ATOM 1880 C C . ARG A 1 251 ? -19.080 22.655 0.517 1.00 48.91 251 ARG A C 1
ATOM 1882 O O . ARG A 1 251 ? -19.550 22.048 -0.442 1.00 48.91 251 ARG A O 1
ATOM 1889 N N . GLY A 1 252 ? -19.609 23.774 1.009 1.00 38.72 252 GLY A N 1
ATOM 1890 C CA . GLY A 1 252 ? -20.658 24.510 0.312 1.00 38.72 252 GLY A CA 1
ATOM 1891 C C . GLY A 1 252 ? -20.311 24.667 -1.176 1.00 38.72 252 GLY A C 1
ATOM 1892 O O . GLY A 1 252 ? -19.126 24.674 -1.534 1.00 38.72 252 GLY A O 1
ATOM 1893 N N . PRO A 1 253 ? -21.314 24.768 -2.065 1.00 39.66 253 PRO A N 1
ATOM 1894 C CA . PRO A 1 253 ? -21.063 24.873 -3.491 1.00 39.66 253 PRO A CA 1
ATOM 1895 C C . PRO A 1 253 ? -20.080 26.015 -3.735 1.00 39.66 253 PRO A C 1
ATOM 1897 O O . PRO A 1 253 ? -20.306 27.142 -3.289 1.00 39.66 253 PRO A O 1
ATOM 1900 N N . SER A 1 254 ? -18.982 25.716 -4.437 1.00 43.12 254 SER A N 1
ATOM 1901 C CA . SER A 1 254 ? -18.188 26.744 -5.100 1.00 43.12 254 SER A CA 1
ATOM 1902 C C . SER A 1 254 ? -19.182 27.651 -5.816 1.00 43.12 254 SER A C 1
ATOM 1904 O O . SER A 1 254 ? -19.917 27.198 -6.696 1.00 43.12 254 SER A O 1
ATOM 1906 N N . GLN A 1 255 ? -19.287 28.897 -5.353 1.00 37.16 255 GLN A N 1
ATOM 1907 C CA . GLN A 1 255 ? -20.132 29.897 -5.977 1.00 37.16 255 GLN A CA 1
ATOM 1908 C C . GLN A 1 255 ? -19.587 30.141 -7.384 1.00 37.16 255 GLN A C 1
ATOM 1910 O O . GLN A 1 255 ? -18.718 30.980 -7.601 1.00 37.16 255 GLN A O 1
ATOM 1915 N N . ALA A 1 256 ? -20.108 29.401 -8.359 1.00 33.66 256 ALA A N 1
ATOM 1916 C CA . ALA A 1 256 ? -20.201 29.914 -9.709 1.00 33.66 256 ALA A CA 1
ATOM 1917 C C . ALA A 1 256 ? -21.061 31.190 -9.623 1.00 33.66 256 ALA A C 1
ATOM 1919 O O . ALA A 1 256 ? -22.139 31.141 -9.018 1.00 33.66 256 ALA A O 1
ATOM 1920 N N . PRO A 1 257 ? -20.607 32.342 -10.146 1.00 33.06 257 PRO A N 1
ATOM 1921 C CA . PRO A 1 257 ? -21.360 33.582 -10.036 1.00 33.06 257 PRO A CA 1
ATOM 1922 C C . PRO A 1 257 ? -22.743 33.398 -10.665 1.00 33.06 257 PRO A C 1
ATOM 1924 O O . PRO A 1 257 ? -22.877 33.014 -11.828 1.00 33.06 257 PRO A O 1
ATOM 1927 N N . ALA A 1 258 ? -23.771 33.634 -9.851 1.00 31.45 258 ALA A N 1
ATOM 1928 C CA . ALA A 1 258 ? -25.164 33.469 -10.218 1.00 31.45 258 ALA A CA 1
ATOM 1929 C C . ALA A 1 258 ? -25.519 34.353 -11.422 1.00 31.45 258 ALA A C 1
ATOM 1931 O O . ALA A 1 258 ? -25.400 35.579 -11.376 1.00 31.45 258 ALA A O 1
ATOM 1932 N N . ALA A 1 259 ? -26.009 33.721 -12.489 1.00 33.75 259 ALA A N 1
ATOM 1933 C CA . ALA A 1 259 ? -26.733 34.407 -13.546 1.00 33.75 259 ALA A CA 1
ATOM 1934 C C . ALA A 1 259 ? -28.002 35.037 -12.949 1.00 33.75 259 ALA A C 1
ATOM 1936 O O . ALA A 1 259 ? -28.820 34.366 -12.321 1.00 33.75 259 ALA A O 1
ATOM 1937 N N . THR A 1 260 ? -28.144 36.346 -13.126 1.00 29.42 260 THR A N 1
ATOM 1938 C CA . THR A 1 260 ? -29.280 37.137 -12.650 1.00 29.42 260 THR A CA 1
ATOM 1939 C C . THR A 1 260 ? -30.560 36.735 -13.400 1.00 29.42 260 THR A C 1
ATOM 1941 O O . THR A 1 260 ? -30.564 36.796 -14.631 1.00 29.42 260 THR A O 1
ATOM 1944 N N . PRO A 1 261 ? -31.666 36.368 -12.727 1.00 31.67 261 PRO A N 1
ATOM 1945 C CA . PRO A 1 261 ? -32.946 36.184 -13.399 1.00 31.67 261 PRO A CA 1
ATOM 1946 C C . PRO A 1 261 ? -33.662 37.537 -13.533 1.00 31.67 261 PRO A C 1
ATOM 1948 O O . PRO A 1 261 ? -34.023 38.164 -12.537 1.00 31.67 261 PRO A O 1
ATOM 1951 N N . SER A 1 262 ? -33.877 38.002 -14.766 1.00 31.22 262 SER A N 1
ATOM 1952 C CA . SER A 1 262 ? -34.783 39.118 -15.049 1.00 31.22 262 SER A CA 1
ATOM 1953 C C . SER A 1 262 ? -36.220 38.601 -15.169 1.00 31.22 262 SER A C 1
ATOM 1955 O O . SER A 1 262 ? -36.542 37.755 -16.001 1.00 31.22 262 SER A O 1
ATOM 1957 N N . ASN A 1 263 ? -37.095 39.112 -14.301 1.00 30.83 263 ASN A N 1
ATOM 1958 C CA . ASN A 1 263 ? -38.528 38.842 -14.326 1.00 30.83 263 ASN A CA 1
ATOM 1959 C C . ASN A 1 263 ? -39.195 39.495 -15.544 1.00 30.83 263 ASN A C 1
ATOM 1961 O O . ASN A 1 263 ? -39.012 40.681 -15.818 1.00 30.83 263 ASN A O 1
ATOM 1965 N N . ALA A 1 264 ? -40.022 38.709 -16.228 1.00 28.05 264 ALA A N 1
ATOM 1966 C CA . ALA A 1 264 ? -40.904 39.147 -17.297 1.00 28.05 264 ALA A CA 1
ATOM 1967 C C . ALA A 1 264 ? -42.110 39.929 -16.747 1.00 28.05 264 ALA A C 1
ATOM 1969 O O . ALA A 1 264 ? -42.732 39.515 -15.770 1.00 28.05 264 ALA A O 1
ATOM 1970 N N . SER A 1 265 ? -42.503 41.007 -17.431 1.00 29.52 265 SER A N 1
ATOM 1971 C CA . SER A 1 265 ? -43.870 41.533 -17.371 1.00 29.52 265 SER A CA 1
ATOM 1972 C C . SER A 1 265 ? -44.244 42.289 -18.650 1.00 29.52 265 SER A C 1
ATOM 1974 O O . SER A 1 265 ? -43.570 43.233 -19.053 1.00 29.52 265 SER A O 1
ATOM 1976 N N . SER A 1 266 ? -45.388 41.884 -19.210 1.00 29.27 266 SER A N 1
ATOM 1977 C CA . SER A 1 266 ? -46.273 42.575 -20.163 1.00 29.27 266 SER A CA 1
ATOM 1978 C C . SER A 1 266 ? -45.841 42.752 -21.634 1.00 29.27 266 SER A C 1
ATOM 1980 O O . SER A 1 266 ? -44.906 43.465 -21.977 1.00 29.27 266 SER A O 1
ATOM 1982 N N . ALA A 1 267 ? -46.633 42.136 -22.516 1.00 25.83 267 ALA A N 1
ATOM 1983 C CA . ALA A 1 267 ? -46.846 42.495 -23.926 1.00 25.83 267 ALA A CA 1
ATOM 1984 C C . ALA A 1 267 ? -48.251 43.154 -24.051 1.00 25.83 267 ALA A C 1
ATOM 1986 O O . ALA A 1 267 ? -48.953 43.155 -23.033 1.00 25.83 267 ALA A O 1
ATOM 1987 N N . PRO A 1 268 ? -48.789 43.582 -25.226 1.00 42.22 268 PRO A N 1
ATOM 1988 C CA . PRO A 1 268 ? -48.255 43.784 -26.598 1.00 42.22 268 PRO A CA 1
ATOM 1989 C C . PRO A 1 268 ? -48.782 45.156 -27.182 1.00 42.22 268 PRO A C 1
ATOM 1991 O O . PRO A 1 268 ? -49.042 46.033 -26.360 1.00 42.22 268 PRO A O 1
ATOM 1994 N N . PRO A 1 269 ? -49.130 45.405 -28.483 1.00 36.59 269 PRO A N 1
ATOM 1995 C CA . PRO A 1 269 ? -48.688 44.980 -29.842 1.00 36.59 269 PRO A CA 1
ATOM 1996 C C . PRO A 1 269 ? -48.403 46.241 -30.764 1.00 36.59 269 PRO A C 1
ATOM 1998 O O . PRO A 1 269 ? -48.216 47.322 -30.216 1.00 36.59 269 PRO A O 1
ATOM 2001 N N . PRO A 1 270 ? -48.540 46.263 -32.122 1.00 40.25 270 PRO A N 1
ATOM 2002 C CA . PRO A 1 270 ? -47.999 45.442 -33.229 1.00 40.25 270 PRO A CA 1
ATOM 2003 C C . PRO A 1 270 ? -47.273 46.280 -34.352 1.00 40.25 270 PRO A C 1
ATOM 2005 O O . PRO A 1 270 ? -47.228 47.502 -34.303 1.00 40.25 270 PRO A O 1
ATOM 2008 N N . VAL A 1 271 ? -46.857 45.607 -35.449 1.00 27.06 271 VAL A N 1
ATOM 2009 C CA . VAL A 1 271 ? -46.827 46.077 -36.876 1.00 27.06 271 VAL A CA 1
ATOM 2010 C C . VAL A 1 271 ? -45.494 46.506 -37.560 1.00 27.06 271 VAL A C 1
ATOM 2012 O O . VAL A 1 271 ? -44.901 47.533 -37.276 1.00 27.06 271 VAL A O 1
ATOM 2015 N N . ALA A 1 272 ? -45.157 45.703 -38.588 1.00 25.69 272 ALA A N 1
ATOM 2016 C CA . ALA A 1 272 ? -44.620 45.951 -39.948 1.00 25.69 272 ALA A CA 1
ATOM 2017 C C . ALA A 1 272 ? -43.321 46.744 -40.260 1.00 25.69 272 ALA A C 1
ATOM 2019 O O . ALA A 1 272 ? -43.254 47.960 -40.194 1.00 25.69 272 ALA A O 1
ATOM 2020 N N . ARG A 1 273 ? -42.387 45.998 -40.877 1.00 25.17 273 ARG A N 1
ATOM 2021 C CA . ARG A 1 273 ? -41.938 46.058 -42.296 1.00 25.17 273 ARG A CA 1
ATOM 2022 C C . ARG A 1 273 ? -41.383 47.384 -42.891 1.00 25.17 273 ARG A C 1
ATOM 2024 O O . ARG A 1 273 ? -42.126 48.325 -43.122 1.00 25.17 273 ARG A O 1
ATOM 2031 N N . ARG A 1 274 ? -40.172 47.221 -43.470 1.00 25.62 274 ARG A N 1
ATOM 2032 C CA . ARG A 1 274 ? -39.636 47.729 -44.770 1.00 25.62 274 ARG A CA 1
ATOM 2033 C C . ARG A 1 274 ? -38.830 49.057 -44.802 1.00 25.62 274 ARG A C 1
ATOM 2035 O O . ARG A 1 274 ? -39.377 50.097 -44.494 1.00 25.62 274 ARG A O 1
ATOM 2042 N N . THR A 1 275 ? -37.578 48.945 -45.315 1.00 24.02 275 THR A N 1
ATOM 2043 C CA . THR A 1 275 ? -36.879 49.745 -46.384 1.00 24.02 275 THR A CA 1
ATOM 2044 C C . THR A 1 275 ? -36.890 51.288 -46.291 1.00 24.02 275 THR A C 1
ATOM 2046 O O . THR A 1 275 ? -37.939 51.852 -46.048 1.00 24.02 275 THR A O 1
ATOM 2049 N N . THR A 1 276 ? -35.857 52.105 -46.565 1.00 25.53 276 THR A N 1
ATOM 2050 C CA . THR A 1 276 ? -34.675 52.070 -47.468 1.00 25.53 276 THR A CA 1
ATOM 2051 C C . THR A 1 276 ? -33.958 53.444 -47.393 1.00 25.53 276 THR A C 1
ATOM 2053 O O . THR A 1 276 ? -34.651 54.433 -47.179 1.00 25.53 276 THR A O 1
ATOM 2056 N N . THR A 1 277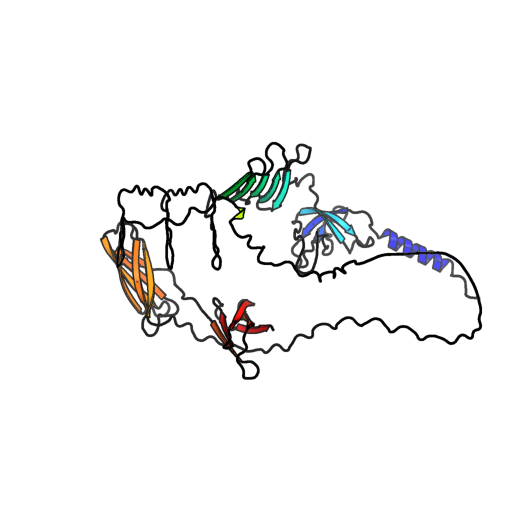 ? -32.657 53.500 -47.762 1.00 25.42 277 THR A N 1
ATOM 2057 C CA . THR A 1 277 ? -31.883 54.652 -48.351 1.00 25.42 277 THR A CA 1
ATOM 2058 C C . THR A 1 277 ? -31.704 55.937 -47.519 1.00 25.42 277 THR A C 1
ATOM 2060 O O . THR A 1 277 ? -32.572 56.287 -46.743 1.00 25.42 277 THR A O 1
ATOM 2063 N N . ALA A 1 278 ? -30.651 56.762 -47.616 1.00 26.62 278 ALA A N 1
ATOM 2064 C CA . ALA A 1 278 ? -29.544 57.029 -48.560 1.00 26.62 278 ALA A CA 1
ATOM 2065 C C . ALA A 1 278 ? -28.609 58.044 -47.812 1.00 26.62 278 ALA A C 1
ATOM 2067 O O . ALA A 1 278 ? -29.143 58.833 -47.044 1.00 26.62 278 ALA A O 1
ATOM 2068 N N . VAL A 1 279 ? -27.265 58.083 -47.835 1.00 27.72 279 VAL A N 1
ATOM 2069 C CA . VAL A 1 279 ? -26.291 58.477 -48.887 1.00 27.72 279 VAL A CA 1
ATOM 2070 C C . VAL A 1 279 ? -25.095 59.196 -48.199 1.00 27.72 279 VAL A C 1
ATOM 2072 O O . VAL A 1 279 ? -25.275 59.953 -47.252 1.00 27.72 279 VAL A O 1
ATOM 2075 N N . SER A 1 280 ? -23.901 58.885 -48.717 1.00 28.47 280 SER A N 1
ATOM 2076 C CA . SER A 1 280 ? -22.492 59.344 -48.568 1.00 28.47 280 SER A CA 1
ATOM 2077 C C . SER A 1 280 ? -22.219 60.882 -48.611 1.00 28.47 280 SER A C 1
ATOM 2079 O O . SER A 1 280 ? -23.180 61.603 -48.871 1.00 28.47 280 SER A O 1
ATOM 2081 N N . PRO A 1 281 ? -20.965 61.428 -48.459 1.00 42.53 281 PRO A N 1
ATOM 2082 C CA . PRO A 1 281 ? -19.640 60.817 -48.720 1.00 42.53 281 PRO A CA 1
ATOM 2083 C C . PRO A 1 281 ? -18.440 61.108 -47.770 1.00 42.53 281 PRO A C 1
ATOM 2085 O O . PRO A 1 281 ? -18.483 61.922 -46.857 1.00 42.53 281 PRO A O 1
ATOM 2088 N N . THR A 1 282 ? -17.372 60.347 -48.050 1.00 32.47 282 THR A N 1
ATOM 2089 C CA . THR A 1 282 ? -16.039 60.122 -47.435 1.00 32.47 282 THR A CA 1
ATOM 2090 C C . THR A 1 282 ? -15.141 61.378 -47.292 1.00 32.47 282 THR A C 1
ATOM 2092 O O . THR A 1 282 ? -15.359 62.342 -48.025 1.00 32.47 282 THR A O 1
ATOM 2095 N N . PRO A 1 283 ? -14.089 61.388 -46.428 1.00 34.88 283 PRO A N 1
ATOM 2096 C CA . PRO A 1 283 ? -12.816 60.718 -46.754 1.00 34.88 283 PRO A CA 1
ATOM 2097 C C . PRO A 1 283 ? -12.109 59.994 -45.583 1.00 34.88 283 PRO A C 1
ATOM 2099 O O . PRO A 1 283 ? -12.218 60.340 -44.410 1.00 34.88 283 PRO A O 1
ATOM 2102 N N . THR A 1 284 ? -11.339 58.977 -45.962 1.00 29.94 284 THR A N 1
ATOM 2103 C CA . THR A 1 284 ? -10.494 58.100 -45.144 1.00 29.94 284 THR A CA 1
ATOM 2104 C C . THR A 1 284 ? -9.346 58.848 -44.453 1.00 29.94 284 THR A C 1
ATOM 2106 O O . THR A 1 284 ? -8.557 59.517 -45.119 1.00 29.94 284 THR A O 1
ATOM 2109 N N . ARG A 1 285 ? -9.170 58.644 -43.139 1.00 31.53 285 ARG A N 1
ATOM 2110 C CA . ARG A 1 285 ? -7.879 58.800 -42.444 1.00 31.53 285 ARG A CA 1
ATOM 2111 C C . ARG A 1 285 ? -7.717 57.692 -41.400 1.00 31.53 285 ARG A C 1
ATOM 2113 O O . ARG A 1 285 ? -8.665 57.361 -40.699 1.00 31.53 285 ARG A O 1
ATOM 2120 N N . ALA A 1 286 ? -6.518 57.117 -41.384 1.00 31.36 286 ALA A N 1
ATOM 2121 C CA . ALA A 1 286 ? -6.094 55.920 -40.668 1.00 31.36 286 ALA A CA 1
ATOM 2122 C C . ALA A 1 286 ? -6.494 55.865 -39.181 1.00 31.36 286 ALA A C 1
ATOM 2124 O O . ALA A 1 286 ? -6.348 56.848 -38.453 1.00 31.36 286 ALA A O 1
ATOM 2125 N N . ALA A 1 287 ? -6.950 54.685 -38.753 1.00 34.97 287 ALA A N 1
ATOM 2126 C CA . ALA A 1 287 ? -7.123 54.311 -37.355 1.00 34.97 287 ALA A CA 1
ATOM 2127 C C . ALA A 1 287 ? -5.809 53.714 -36.799 1.00 34.97 287 ALA A C 1
ATOM 2129 O O . ALA A 1 287 ? -5.081 53.071 -37.560 1.00 34.97 287 ALA A O 1
ATOM 2130 N N . PRO A 1 288 ? -5.497 53.944 -35.512 1.00 36.88 288 PRO A N 1
ATOM 2131 C CA . PRO A 1 288 ? -4.249 53.525 -34.883 1.00 36.88 288 PRO A CA 1
ATOM 2132 C C . PRO A 1 288 ? -4.196 52.017 -34.592 1.00 36.88 288 PRO A C 1
ATOM 2134 O O . PRO A 1 288 ? -5.215 51.356 -34.402 1.00 36.88 288 PRO A O 1
ATOM 2137 N N . GLU A 1 289 ? -2.965 51.517 -34.576 1.00 38.03 289 GLU A N 1
ATOM 2138 C CA . GLU A 1 289 ? -2.525 50.138 -34.355 1.00 38.03 289 GLU A CA 1
ATOM 2139 C C . GLU A 1 289 ? -2.943 49.591 -32.966 1.00 38.03 289 GLU A C 1
ATOM 2141 O O . GLU A 1 289 ? -2.979 50.358 -31.998 1.00 38.03 289 GLU A O 1
ATOM 2146 N N . PRO A 1 290 ? -3.278 48.289 -32.837 1.00 45.97 290 PRO A N 1
ATOM 2147 C CA . PRO A 1 290 ? -3.623 47.673 -31.555 1.00 45.97 290 PRO A CA 1
ATOM 2148 C C . PRO A 1 290 ? -2.400 47.545 -30.622 1.00 45.97 290 PRO A C 1
ATOM 2150 O O . PRO A 1 290 ? -1.286 47.333 -31.103 1.00 45.97 290 PRO A O 1
ATOM 2153 N N . PRO A 1 291 ? -2.586 47.639 -29.290 1.00 44.12 291 PRO A N 1
ATOM 2154 C CA . PRO A 1 291 ? -1.489 47.533 -28.331 1.00 44.12 291 PRO A CA 1
ATOM 2155 C C . PRO A 1 291 ? -0.894 46.110 -28.287 1.00 44.12 291 PRO A C 1
ATOM 2157 O O . PRO A 1 291 ? -1.616 45.135 -28.518 1.00 44.12 291 PRO A O 1
ATOM 2160 N N . PRO A 1 292 ? 0.411 45.981 -27.980 1.00 44.41 292 PRO A N 1
ATOM 2161 C CA . PRO A 1 292 ? 1.111 44.700 -27.951 1.00 44.41 292 PRO A CA 1
ATOM 2162 C C . PRO A 1 292 ? 0.616 43.779 -26.819 1.00 44.41 292 PRO A C 1
ATOM 2164 O O . PRO A 1 292 ? 0.095 44.261 -25.809 1.00 44.41 292 PRO A O 1
ATOM 2167 N N . PRO A 1 293 ? 0.772 42.449 -26.974 1.00 40.81 293 PRO A N 1
ATOM 2168 C CA . PRO A 1 293 ? 0.330 41.470 -25.988 1.00 40.81 293 PRO A CA 1
ATOM 2169 C C . PRO A 1 293 ? 1.119 41.591 -24.679 1.00 40.81 293 PRO A C 1
ATOM 2171 O O . PRO A 1 293 ? 2.331 41.796 -24.688 1.00 40.81 293 PRO A O 1
ATOM 2174 N N . ALA A 1 294 ? 0.399 41.448 -23.565 1.00 36.53 294 ALA A N 1
ATOM 2175 C CA . ALA A 1 294 ? 0.928 41.502 -22.211 1.00 36.53 294 ALA A CA 1
ATOM 2176 C C . ALA A 1 294 ? 2.048 40.469 -21.989 1.00 36.53 294 ALA A C 1
ATOM 2178 O O . ALA A 1 294 ? 1.890 39.286 -22.298 1.00 36.53 294 ALA A O 1
ATOM 2179 N N . GLU A 1 295 ? 3.163 40.948 -21.437 1.00 34.00 295 GLU A N 1
ATOM 2180 C CA . GLU A 1 295 ? 4.289 40.153 -20.952 1.00 34.00 295 GLU A CA 1
ATOM 2181 C C . GLU A 1 295 ? 3.852 39.140 -19.885 1.00 34.00 295 GLU A C 1
ATOM 2183 O O . GLU A 1 295 ? 3.024 39.421 -19.016 1.00 34.00 295 GLU A O 1
ATOM 2188 N N . ALA A 1 296 ? 4.442 37.947 -19.963 1.00 37.25 296 ALA A N 1
ATOM 2189 C CA . ALA A 1 296 ? 4.351 36.907 -18.950 1.00 37.25 296 ALA A CA 1
ATOM 2190 C C . ALA A 1 296 ? 4.942 37.394 -17.610 1.00 37.25 296 ALA A C 1
ATOM 2192 O O . ALA A 1 296 ? 5.929 38.132 -17.626 1.00 37.25 296 ALA A O 1
ATOM 2193 N N . PRO A 1 297 ? 4.399 36.974 -16.452 1.00 34.22 297 PRO A N 1
ATOM 2194 C CA . PRO A 1 297 ? 4.993 37.318 -15.169 1.00 34.22 297 PRO A CA 1
ATOM 2195 C C . PRO A 1 297 ? 6.400 36.720 -15.058 1.00 34.22 297 PRO A C 1
ATOM 2197 O O . PRO A 1 297 ? 6.624 35.542 -15.349 1.00 34.22 297 PRO A O 1
ATOM 2200 N N . ALA A 1 298 ? 7.338 37.576 -14.655 1.00 33.03 298 ALA A N 1
ATOM 2201 C CA . ALA A 1 298 ? 8.707 37.225 -14.326 1.00 33.03 298 ALA A CA 1
ATOM 2202 C C . ALA A 1 298 ? 8.752 36.144 -13.235 1.00 33.03 298 ALA A C 1
ATOM 2204 O O . ALA A 1 298 ? 7.875 36.064 -12.377 1.00 33.03 298 ALA A O 1
ATOM 2205 N N . ALA A 1 299 ? 9.788 35.310 -13.304 1.00 35.38 299 ALA A N 1
ATOM 2206 C CA . ALA A 1 299 ? 10.118 34.326 -12.288 1.00 35.38 299 ALA A CA 1
ATOM 2207 C C . ALA A 1 299 ? 10.228 34.991 -10.907 1.00 35.38 299 ALA A C 1
ATOM 2209 O O . ALA A 1 299 ? 10.905 36.010 -10.779 1.00 35.38 299 ALA A O 1
ATOM 2210 N N . ASP A 1 300 ? 9.584 34.387 -9.904 1.00 36.22 300 ASP A N 1
ATOM 2211 C CA . ASP A 1 300 ? 9.796 34.692 -8.489 1.00 36.22 300 ASP A CA 1
ATOM 2212 C C . ASP A 1 300 ? 11.302 34.705 -8.192 1.00 36.22 300 ASP A C 1
ATOM 2214 O O . ASP A 1 300 ? 11.981 33.675 -8.271 1.00 36.22 300 ASP A O 1
ATOM 2218 N N . GLU A 1 301 ? 11.828 35.880 -7.849 1.00 38.38 301 GLU A N 1
ATOM 2219 C CA . GLU A 1 301 ? 13.092 35.972 -7.134 1.00 38.38 301 GLU A CA 1
ATOM 2220 C C . GLU A 1 301 ? 12.904 35.324 -5.751 1.00 38.38 301 GLU A C 1
ATOM 2222 O O . GLU A 1 301 ? 11.939 35.645 -5.051 1.00 38.38 301 GLU A O 1
ATOM 2227 N N . PRO A 1 302 ? 13.786 34.407 -5.314 1.00 34.44 302 PRO A N 1
ATOM 2228 C CA . PRO A 1 302 ? 13.703 33.870 -3.967 1.00 34.44 302 PRO A CA 1
ATOM 2229 C C . PRO A 1 302 ? 13.988 34.989 -2.958 1.00 34.44 302 PRO A C 1
ATOM 2231 O O . PRO A 1 302 ? 15.062 35.592 -2.968 1.00 34.44 302 PRO A O 1
ATOM 2234 N N . LEU A 1 303 ? 13.016 35.240 -2.078 1.00 34.03 303 LEU A N 1
ATOM 2235 C CA . LEU A 1 303 ? 13.161 36.103 -0.905 1.00 34.03 303 LEU A CA 1
ATOM 2236 C C . LEU A 1 303 ? 14.428 35.735 -0.102 1.00 34.03 303 LEU A C 1
ATOM 2238 O O . LEU A 1 303 ? 14.808 34.559 -0.054 1.00 34.03 303 LEU A O 1
ATOM 2242 N N . PRO A 1 304 ? 15.092 36.713 0.544 1.00 32.75 304 PRO A N 1
ATOM 2243 C CA . PRO A 1 304 ? 16.361 36.491 1.226 1.00 32.75 304 PRO A CA 1
ATOM 2244 C C . PRO A 1 304 ? 16.215 35.467 2.358 1.00 32.75 304 PRO A C 1
ATOM 2246 O O . PRO A 1 304 ? 15.517 35.687 3.345 1.00 32.75 304 PRO A O 1
ATOM 2249 N N . SER A 1 305 ? 16.919 34.343 2.231 1.00 34.34 305 SER A N 1
ATOM 2250 C CA . SER A 1 305 ? 17.049 33.352 3.295 1.00 34.34 305 SER A CA 1
ATOM 2251 C C . SER A 1 305 ? 17.914 33.920 4.423 1.00 34.34 305 SER A C 1
ATOM 2253 O O . SER A 1 305 ? 19.124 34.090 4.254 1.00 34.34 305 SER A O 1
ATOM 2255 N N . VAL A 1 306 ? 17.315 34.198 5.580 1.00 38.28 306 VAL A N 1
ATOM 2256 C CA . VAL A 1 306 ? 18.062 34.532 6.798 1.00 38.28 306 VAL A CA 1
ATOM 2257 C C . VAL A 1 306 ? 18.606 33.232 7.393 1.00 38.28 306 VAL A C 1
ATOM 2259 O O . VAL A 1 306 ? 17.840 32.360 7.793 1.00 38.28 306 VAL A O 1
ATOM 2262 N N . VAL A 1 307 ? 19.932 33.085 7.436 1.00 34.62 307 VAL A N 1
ATOM 2263 C CA . VAL A 1 307 ? 20.591 31.935 8.070 1.00 34.62 307 VAL A CA 1
ATOM 2264 C C . VAL A 1 307 ? 20.766 32.235 9.556 1.00 34.62 307 VAL A C 1
ATOM 2266 O O . VAL A 1 307 ? 21.601 33.055 9.932 1.00 34.62 307 VAL A O 1
ATOM 2269 N N . VAL A 1 308 ? 19.983 31.567 10.403 1.00 40.62 308 VAL A N 1
ATOM 2270 C CA . VAL A 1 308 ? 20.134 31.607 11.865 1.00 40.62 308 VAL A CA 1
ATOM 2271 C C . VAL A 1 308 ? 20.605 30.231 12.328 1.00 40.62 308 VAL A C 1
ATOM 2273 O O . VAL A 1 308 ? 19.934 29.228 12.085 1.00 40.62 308 VAL A O 1
ATOM 2276 N N . SER A 1 309 ? 21.767 30.163 12.981 1.00 35.56 309 SER A N 1
ATOM 2277 C CA . SER A 1 309 ? 22.246 28.932 13.611 1.00 35.56 309 SER A CA 1
ATOM 2278 C C . SER A 1 309 ? 21.620 28.788 15.000 1.00 35.56 309 SER A C 1
ATOM 2280 O O . SER A 1 309 ? 21.809 29.627 15.880 1.00 35.56 309 SER A O 1
ATOM 2282 N N . ALA A 1 310 ? 20.850 27.720 15.206 1.00 38.53 310 ALA A N 1
ATOM 2283 C CA . ALA A 1 310 ? 20.281 27.386 16.507 1.00 38.53 310 ALA A CA 1
ATOM 2284 C C . ALA A 1 310 ? 21.154 26.316 17.176 1.00 38.53 310 ALA A C 1
ATOM 2286 O O . ALA A 1 310 ? 21.355 25.230 16.631 1.00 38.53 310 ALA A O 1
ATOM 2287 N N . ARG A 1 311 ? 21.692 26.616 18.364 1.00 37.19 311 ARG A N 1
ATOM 2288 C CA . ARG A 1 311 ? 22.395 25.632 19.197 1.00 37.19 311 ARG A CA 1
ATOM 2289 C C . ARG A 1 311 ? 21.453 25.085 20.253 1.00 37.19 311 ARG A C 1
ATOM 2291 O O . ARG A 1 311 ? 20.801 25.838 20.968 1.00 37.19 311 ARG A O 1
ATOM 2298 N N . TRP A 1 312 ? 21.420 23.765 20.360 1.00 42.22 312 TRP A N 1
ATOM 2299 C CA . TRP A 1 312 ? 20.576 23.058 21.308 1.00 42.22 312 TRP A CA 1
ATOM 2300 C C . TRP A 1 312 ? 20.982 23.354 22.750 1.00 42.22 312 TRP A C 1
ATOM 2302 O O . TRP A 1 312 ? 22.151 23.218 23.124 1.00 42.22 312 TRP A O 1
ATOM 2312 N N . ALA A 1 313 ? 19.994 23.658 23.588 1.00 40.88 313 ALA A N 1
ATOM 2313 C CA . ALA A 1 313 ? 20.117 23.395 25.012 1.00 40.88 313 ALA A CA 1
ATOM 2314 C C . ALA A 1 313 ? 20.059 21.871 25.217 1.00 40.88 313 ALA A C 1
ATOM 2316 O O . ALA A 1 313 ? 19.250 21.185 24.592 1.00 40.88 313 ALA A O 1
ATOM 2317 N N . ARG A 1 314 ? 20.940 21.318 26.060 1.00 39.06 314 ARG A N 1
ATOM 2318 C CA . ARG A 1 314 ? 20.929 19.879 26.378 1.00 39.06 314 ARG A CA 1
ATOM 2319 C C . ARG A 1 314 ? 19.519 19.466 26.842 1.00 39.06 314 ARG A C 1
ATOM 2321 O O . ARG A 1 314 ? 18.952 20.188 27.664 1.00 39.06 314 ARG A O 1
ATOM 2328 N N . PRO A 1 315 ? 18.966 18.329 26.376 1.00 42.94 315 PRO A N 1
ATOM 2329 C CA . PRO A 1 315 ? 17.646 17.883 26.803 1.00 42.94 315 PRO A CA 1
ATOM 2330 C C . PRO A 1 315 ? 17.663 17.617 28.311 1.00 42.94 315 PRO A C 1
ATOM 2332 O O . PRO A 1 315 ? 18.399 16.752 28.783 1.00 42.94 315 PRO A O 1
ATOM 2335 N N . ARG A 1 316 ? 16.873 18.383 29.068 1.00 49.44 316 ARG A N 1
ATOM 2336 C CA . ARG A 1 316 ? 16.487 18.032 30.436 1.00 49.44 316 ARG A CA 1
ATOM 2337 C C . ARG A 1 316 ? 15.096 17.433 30.361 1.00 49.44 316 ARG A C 1
ATOM 2339 O O . ARG A 1 316 ? 14.156 18.105 29.947 1.00 49.44 316 ARG A O 1
ATOM 2346 N N . VAL A 1 317 ? 14.960 16.181 30.773 1.00 48.84 317 VAL A N 1
ATOM 2347 C CA . VAL A 1 317 ? 13.648 15.656 31.162 1.00 48.84 317 VAL A CA 1
ATOM 2348 C C . VAL A 1 317 ? 13.153 16.531 32.313 1.00 48.84 317 VAL A C 1
ATOM 2350 O O . VAL A 1 317 ? 13.964 16.857 33.188 1.00 48.84 317 VAL A O 1
ATOM 2353 N N . PRO A 1 318 ? 11.876 16.953 32.325 1.00 53.97 318 PRO A N 1
ATOM 2354 C CA . PRO A 1 318 ? 11.354 17.746 33.423 1.00 53.97 318 PRO A CA 1
ATOM 2355 C C . PRO A 1 318 ? 11.622 17.031 34.747 1.00 53.97 318 PRO A C 1
ATOM 2357 O O . PRO A 1 318 ? 11.415 15.818 34.875 1.00 53.97 318 PRO A O 1
ATOM 2360 N N . ALA A 1 319 ? 12.112 17.789 35.722 1.00 56.84 319 ALA A N 1
ATOM 2361 C CA . ALA A 1 319 ? 12.236 17.340 37.098 1.00 56.84 319 ALA A CA 1
ATOM 2362 C C . ALA A 1 319 ? 10.943 16.645 37.545 1.00 56.84 319 ALA A C 1
ATOM 2364 O O . ALA A 1 319 ? 9.856 17.126 37.220 1.00 56.84 319 ALA A O 1
ATOM 2365 N N . SER A 1 320 ? 11.038 15.566 38.328 1.00 62.19 320 SER A N 1
ATOM 2366 C CA . SER A 1 320 ? 9.855 14.918 38.914 1.00 62.19 320 SER A CA 1
ATOM 2367 C C . SER A 1 320 ? 8.885 14.256 37.915 1.00 62.19 320 SER A C 1
ATOM 2369 O O . SER A 1 320 ? 7.688 14.184 38.195 1.00 62.19 320 SER A O 1
ATOM 2371 N N . THR A 1 321 ? 9.381 13.735 36.791 1.00 66.38 321 THR A N 1
ATOM 2372 C CA . THR A 1 321 ? 8.582 12.950 35.827 1.00 66.38 321 THR A CA 1
ATOM 2373 C C . THR A 1 321 ? 8.511 11.482 36.258 1.00 66.38 321 THR A C 1
ATOM 2375 O O . THR A 1 321 ? 9.511 10.923 36.705 1.00 66.38 321 THR A O 1
ATOM 2378 N N . GLU A 1 322 ? 7.346 10.845 36.130 1.00 71.69 322 GLU A N 1
ATOM 2379 C CA . GLU A 1 322 ? 7.172 9.413 36.406 1.00 71.69 322 GLU A CA 1
ATOM 2380 C C . GLU A 1 322 ? 7.570 8.558 35.194 1.00 71.69 322 GLU A C 1
ATOM 2382 O O . GLU A 1 322 ? 7.117 8.782 34.074 1.00 71.69 322 GLU A O 1
ATOM 2387 N N . VAL A 1 323 ? 8.424 7.566 35.429 1.00 70.25 323 VAL A N 1
ATOM 2388 C CA . VAL A 1 323 ? 8.934 6.602 34.451 1.00 70.25 323 VAL A CA 1
ATOM 2389 C C . VAL A 1 323 ? 8.537 5.207 34.920 1.00 70.25 323 VAL A C 1
ATOM 2391 O O . VAL A 1 323 ? 8.884 4.803 36.026 1.00 70.25 323 VAL A O 1
ATOM 2394 N N . THR A 1 324 ? 7.818 4.457 34.087 1.00 73.69 324 THR A N 1
ATOM 2395 C CA . THR A 1 324 ? 7.416 3.080 34.413 1.00 73.69 324 THR A CA 1
ATOM 2396 C C . THR A 1 324 ? 8.440 2.092 33.864 1.00 73.69 324 THR A C 1
ATOM 2398 O O . THR A 1 324 ? 8.695 2.058 32.662 1.00 73.69 324 THR A O 1
ATOM 2401 N N . LEU A 1 325 ? 9.029 1.292 34.749 1.00 74.94 325 LEU A N 1
ATOM 2402 C CA . LEU A 1 325 ? 9.979 0.226 34.442 1.00 74.94 325 LEU A CA 1
ATOM 2403 C C . LEU A 1 325 ? 9.248 -1.114 34.459 1.00 74.94 325 LEU A C 1
ATOM 2405 O O . LEU A 1 325 ? 8.450 -1.366 35.361 1.00 74.94 325 LEU A O 1
ATOM 2409 N N . LYS A 1 326 ? 9.532 -1.983 33.485 1.00 72.31 326 LYS A N 1
ATOM 2410 C CA . LYS A 1 326 ? 8.898 -3.300 33.366 1.00 72.31 326 LYS A CA 1
ATOM 2411 C C . LYS A 1 326 ? 9.938 -4.383 33.113 1.00 72.31 326 LYS A C 1
ATOM 2413 O O . LYS A 1 326 ? 10.798 -4.224 32.250 1.00 72.31 326 LYS A O 1
ATOM 2418 N N . ALA A 1 327 ? 9.834 -5.493 33.837 1.00 67.94 327 ALA A N 1
ATOM 2419 C CA . ALA A 1 327 ? 10.646 -6.691 33.636 1.00 67.94 327 ALA A CA 1
ATOM 2420 C C . ALA A 1 327 ? 9.767 -7.950 33.652 1.00 67.94 327 ALA A C 1
ATOM 2422 O O . ALA A 1 327 ? 8.686 -7.956 34.237 1.00 67.94 327 ALA A O 1
ATOM 2423 N N . THR A 1 328 ? 10.214 -9.021 32.998 1.00 74.25 328 THR A N 1
ATOM 2424 C CA . THR A 1 328 ? 9.516 -10.317 33.006 1.00 74.25 328 THR A CA 1
ATOM 2425 C C . THR A 1 328 ? 10.027 -11.188 34.155 1.00 74.25 328 THR A C 1
ATOM 2427 O O . THR A 1 328 ? 11.231 -11.305 34.366 1.00 74.25 328 THR A O 1
ATOM 2430 N N . CYS A 1 329 ? 9.109 -11.799 34.905 1.00 61.69 329 CYS A N 1
ATOM 2431 C CA . CYS A 1 329 ? 9.391 -12.605 36.097 1.00 61.69 329 CYS A CA 1
ATOM 2432 C C . CYS A 1 329 ? 8.880 -14.042 35.918 1.00 61.69 329 CYS A C 1
ATOM 2434 O O . CYS A 1 329 ? 7.986 -14.489 36.641 1.00 61.69 329 CYS A O 1
ATOM 2436 N N . SER A 1 330 ? 9.411 -14.786 34.945 1.00 66.62 330 SER A N 1
ATOM 2437 C CA . SER A 1 330 ? 9.054 -16.200 34.802 1.00 66.62 330 SER A CA 1
ATOM 2438 C C . SER A 1 330 ? 9.505 -16.996 36.035 1.00 66.62 330 SER A C 1
ATOM 2440 O O . SER A 1 330 ? 10.661 -16.927 36.447 1.00 66.62 330 SER A O 1
ATOM 2442 N N . GLU A 1 331 ? 8.576 -17.750 36.633 1.00 65.81 331 GLU A N 1
ATOM 2443 C CA . GLU A 1 331 ? 8.816 -18.629 37.796 1.00 65.81 331 GLU A CA 1
ATOM 2444 C C . GLU A 1 331 ? 9.227 -17.908 39.101 1.00 65.81 331 GLU A C 1
ATOM 2446 O O . GLU A 1 331 ? 9.722 -18.543 40.031 1.00 65.81 331 GLU A O 1
ATOM 2451 N N . LEU A 1 332 ? 8.997 -16.593 39.201 1.00 69.56 332 LEU A N 1
ATOM 2452 C CA . LEU A 1 332 ? 9.344 -15.768 40.373 1.00 69.56 332 LEU A CA 1
ATOM 2453 C C . LEU A 1 332 ? 8.124 -15.068 41.003 1.00 69.56 332 LEU A C 1
ATOM 2455 O O . LEU A 1 332 ? 8.271 -14.062 41.695 1.00 69.56 332 LEU A O 1
ATOM 2459 N N . ALA A 1 333 ? 6.918 -15.598 40.783 1.00 73.25 333 ALA A N 1
ATOM 2460 C CA . ALA A 1 333 ? 5.682 -15.027 41.316 1.00 73.25 333 ALA A CA 1
ATOM 2461 C C . ALA A 1 333 ? 5.732 -14.890 42.851 1.00 73.25 333 ALA A C 1
ATOM 2463 O O . ALA A 1 333 ? 6.036 -15.846 43.568 1.00 73.25 333 ALA A O 1
ATOM 2464 N N . GLY A 1 334 ? 5.434 -13.690 43.352 1.00 73.69 334 GLY A N 1
ATOM 2465 C CA . GLY A 1 334 ? 5.471 -13.354 44.778 1.00 73.69 334 GLY A CA 1
ATOM 2466 C C . GLY A 1 334 ? 6.844 -12.937 45.321 1.00 73.69 334 GLY A C 1
ATOM 2467 O O . GLY A 1 334 ? 6.935 -12.591 46.497 1.00 73.69 334 GLY A O 1
ATOM 2468 N N . GLN A 1 335 ? 7.902 -12.934 44.503 1.00 77.12 335 GLN A N 1
ATOM 2469 C CA . GLN A 1 335 ? 9.208 -12.381 44.883 1.00 77.12 335 GLN A CA 1
ATOM 2470 C C . GLN A 1 335 ? 9.260 -10.869 44.638 1.00 77.12 335 GLN A C 1
ATOM 2472 O O . GLN A 1 335 ? 8.684 -10.357 43.677 1.00 77.12 335 GLN A O 1
ATOM 2477 N N . THR A 1 336 ? 9.981 -10.146 45.493 1.00 80.44 336 THR A N 1
ATOM 2478 C CA . THR A 1 336 ? 10.252 -8.717 45.291 1.00 80.44 336 THR A CA 1
ATOM 2479 C C . THR A 1 336 ? 11.398 -8.552 44.299 1.00 80.44 336 THR A C 1
ATOM 2481 O O . THR A 1 336 ? 12.500 -9.044 44.543 1.00 80.44 336 THR A O 1
ATOM 2484 N N . ALA A 1 337 ? 11.144 -7.844 43.202 1.00 76.75 337 ALA A N 1
ATOM 2485 C CA . ALA A 1 337 ? 12.159 -7.407 42.259 1.00 76.75 337 ALA A CA 1
ATOM 2486 C C . ALA A 1 337 ? 12.591 -5.975 42.581 1.00 76.75 337 ALA A C 1
ATOM 2488 O O . ALA A 1 337 ? 11.753 -5.092 42.781 1.00 76.75 337 ALA A O 1
ATOM 2489 N N . THR A 1 338 ? 13.897 -5.739 42.620 1.00 81.44 338 THR A N 1
ATOM 2490 C CA . THR A 1 338 ? 14.472 -4.413 42.868 1.00 81.44 338 THR A CA 1
ATOM 2491 C C . THR A 1 338 ? 15.139 -3.905 41.600 1.00 81.44 338 THR A C 1
ATOM 2493 O O . THR A 1 338 ? 16.064 -4.538 41.102 1.00 81.44 338 THR A O 1
ATOM 2496 N N . PHE A 1 339 ? 14.676 -2.766 41.094 1.00 79.75 339 PHE A N 1
ATOM 2497 C CA . PHE A 1 339 ? 15.257 -2.034 39.977 1.00 79.75 339 PHE A CA 1
ATOM 2498 C C . PHE A 1 339 ? 16.264 -1.001 40.490 1.00 79.75 339 PHE A C 1
ATOM 2500 O O . PHE A 1 339 ? 15.899 -0.104 41.249 1.00 79.75 339 PHE A O 1
ATOM 2507 N N . THR A 1 340 ? 17.514 -1.089 40.048 1.00 84.25 340 THR A N 1
ATOM 2508 C CA . THR A 1 340 ? 18.572 -0.104 40.309 1.00 84.25 340 THR A CA 1
ATOM 2509 C C . THR A 1 340 ? 18.837 0.684 39.034 1.00 84.25 340 THR A C 1
ATOM 2511 O O . THR A 1 340 ? 19.317 0.116 38.059 1.00 84.25 340 THR A O 1
ATOM 2514 N N . ILE A 1 341 ? 18.534 1.981 39.032 1.00 84.75 341 ILE A N 1
ATOM 2515 C CA . ILE A 1 341 ? 18.742 2.881 37.892 1.00 84.75 341 ILE A CA 1
ATOM 2516 C C . ILE A 1 341 ? 20.128 3.514 37.998 1.00 84.75 341 ILE A C 1
ATOM 2518 O O . ILE A 1 341 ? 20.473 4.073 39.041 1.00 84.75 341 ILE A O 1
ATOM 2522 N N . LYS A 1 342 ? 20.904 3.457 36.917 1.00 81.94 342 LYS A N 1
ATOM 2523 C CA . LYS A 1 342 ? 22.265 3.985 36.822 1.00 81.94 342 LYS A CA 1
ATOM 2524 C C . LYS A 1 342 ? 22.420 4.925 35.636 1.00 81.94 342 LYS A C 1
ATOM 2526 O O . LYS A 1 342 ? 21.801 4.729 34.590 1.00 81.94 342 LYS A O 1
ATOM 2531 N N . ASP A 1 343 ? 23.286 5.913 35.798 1.00 77.00 343 ASP A N 1
ATOM 2532 C CA . ASP A 1 343 ? 23.815 6.699 34.689 1.00 77.00 343 ASP A CA 1
ATOM 2533 C C . ASP A 1 343 ? 24.651 5.781 33.783 1.00 77.00 343 ASP A C 1
ATOM 2535 O O . ASP A 1 343 ? 25.500 5.028 34.269 1.00 77.00 343 ASP A O 1
ATOM 2539 N N . ALA A 1 344 ? 24.378 5.792 32.478 1.00 73.81 344 ALA A N 1
ATOM 2540 C CA . ALA A 1 344 ? 25.047 4.892 31.541 1.00 73.81 344 ALA A CA 1
ATOM 2541 C C . ALA A 1 344 ? 26.528 5.247 31.313 1.00 73.81 344 ALA A C 1
ATOM 2543 O O . ALA A 1 344 ? 27.320 4.360 30.992 1.00 73.81 344 ALA A O 1
ATOM 2544 N N . ASP A 1 345 ? 26.901 6.515 31.491 1.00 70.12 345 ASP A N 1
ATOM 2545 C CA . ASP A 1 345 ? 28.248 7.023 31.239 1.00 70.12 345 ASP A CA 1
ATOM 2546 C C . ASP A 1 345 ? 29.132 6.922 32.492 1.00 70.12 345 ASP A C 1
ATOM 2548 O O . ASP A 1 345 ? 30.319 6.598 32.392 1.00 70.12 345 ASP A O 1
ATOM 2552 N N . THR A 1 346 ? 28.578 7.183 33.682 1.00 75.81 346 THR A N 1
ATOM 2553 C CA . THR A 1 346 ? 29.343 7.180 34.947 1.00 75.81 346 THR A CA 1
ATOM 2554 C C . THR A 1 346 ? 29.164 5.911 35.782 1.00 75.81 346 THR A C 1
ATOM 2556 O O . THR A 1 346 ? 30.004 5.620 36.636 1.00 75.81 346 THR A O 1
ATOM 2559 N N . GLY A 1 347 ? 28.090 5.148 35.560 1.00 74.56 347 GLY A N 1
ATOM 2560 C CA . GLY A 1 347 ? 27.720 3.983 36.370 1.00 74.56 347 GLY A CA 1
ATOM 2561 C C . GLY A 1 347 ? 27.174 4.327 37.762 1.00 74.56 347 GLY A C 1
ATOM 2562 O O . GLY A 1 347 ? 26.932 3.420 38.564 1.00 74.56 347 GLY A O 1
ATOM 2563 N N . GLU A 1 348 ? 26.986 5.613 38.068 1.00 80.56 348 GLU A N 1
ATOM 2564 C CA . GLU A 1 348 ? 26.466 6.085 39.351 1.00 80.56 348 GLU A CA 1
ATOM 2565 C C . GLU A 1 348 ? 24.978 5.741 39.503 1.00 80.56 348 GLU A C 1
ATOM 2567 O O . GLU A 1 348 ? 24.201 5.858 38.557 1.00 80.56 348 GLU A O 1
ATOM 2572 N N . VAL A 1 349 ? 24.567 5.310 40.699 1.00 84.31 349 VAL A N 1
ATOM 2573 C CA . VAL A 1 349 ? 23.172 4.942 40.983 1.00 84.31 349 VAL A CA 1
ATOM 2574 C C . VAL A 1 349 ? 22.330 6.205 41.166 1.00 84.31 349 VAL A C 1
ATOM 2576 O O . VAL A 1 349 ? 22.494 6.937 42.138 1.00 84.31 349 VAL A O 1
ATOM 2579 N N . VAL A 1 350 ? 21.387 6.425 40.251 1.00 80.75 350 VAL A N 1
ATOM 2580 C CA . VAL A 1 350 ? 20.483 7.589 40.219 1.00 80.75 350 VAL A CA 1
ATOM 2581 C C . VAL A 1 350 ? 19.208 7.331 41.031 1.00 80.75 350 VAL A C 1
ATOM 2583 O O . VAL A 1 350 ? 18.537 8.261 41.478 1.00 80.75 350 VAL A O 1
ATOM 2586 N N . GLY A 1 351 ? 18.854 6.064 41.249 1.00 84.31 351 GLY A N 1
ATOM 2587 C CA . GLY A 1 351 ? 17.705 5.702 42.069 1.00 84.31 351 GLY A CA 1
ATOM 2588 C C . GLY A 1 351 ? 17.472 4.202 42.165 1.00 84.31 351 GLY A C 1
ATOM 2589 O O . GLY A 1 351 ? 18.052 3.405 41.428 1.00 84.31 351 GLY A O 1
ATOM 2590 N N . THR A 1 352 ? 16.589 3.816 43.080 1.00 86.06 352 THR A N 1
ATOM 2591 C CA . THR A 1 352 ? 16.166 2.427 43.256 1.00 86.06 352 THR A CA 1
ATOM 2592 C C . THR A 1 352 ? 14.665 2.387 43.492 1.00 86.06 352 THR A C 1
ATOM 2594 O O . THR A 1 352 ? 14.141 3.165 44.290 1.00 86.06 352 THR A O 1
ATOM 2597 N N . VAL A 1 353 ? 13.970 1.486 42.804 1.00 85.44 353 VAL A N 1
ATOM 2598 C CA . VAL A 1 353 ? 12.537 1.238 42.990 1.00 85.44 353 VAL A CA 1
ATOM 2599 C C . VAL A 1 353 ? 12.290 -0.264 43.012 1.00 85.44 353 VAL A C 1
ATOM 2601 O O . VAL A 1 353 ? 12.988 -1.014 42.340 1.00 85.44 353 VAL A O 1
ATOM 2604 N N . SER A 1 354 ? 11.326 -0.735 43.793 1.00 85.56 354 SER A N 1
ATOM 2605 C CA . SER A 1 354 ? 10.980 -2.154 43.860 1.00 85.56 354 SER A CA 1
ATOM 2606 C C . SER A 1 354 ? 9.524 -2.396 43.481 1.00 85.56 354 SER A C 1
ATOM 2608 O O . SER A 1 354 ? 8.663 -1.537 43.661 1.00 85.56 354 SER A O 1
ATOM 2610 N N . GLY A 1 355 ? 9.264 -3.583 42.945 1.00 81.31 355 GLY A N 1
ATOM 2611 C CA . GLY A 1 355 ? 7.931 -4.092 42.648 1.00 81.31 355 GLY A CA 1
ATOM 2612 C C . GLY A 1 355 ? 7.849 -5.572 43.007 1.00 81.31 355 GLY A C 1
ATOM 2613 O O . GLY A 1 355 ? 8.868 -6.247 43.151 1.00 81.31 355 GLY A O 1
ATOM 2614 N N . THR A 1 356 ? 6.644 -6.101 43.178 1.00 83.62 356 THR A N 1
ATOM 2615 C CA . THR A 1 356 ? 6.446 -7.537 43.414 1.00 83.62 356 THR A CA 1
ATOM 2616 C C . THR A 1 356 ? 6.118 -8.215 42.093 1.00 83.62 356 THR A C 1
ATOM 2618 O O . THR A 1 356 ? 5.213 -7.772 41.390 1.00 83.62 356 THR A O 1
ATOM 2621 N N . CYS A 1 357 ? 6.846 -9.278 41.755 1.00 75.06 357 CYS A N 1
ATOM 2622 C CA . CYS A 1 357 ? 6.572 -10.073 40.565 1.00 75.06 357 CYS A CA 1
ATOM 2623 C C . CYS A 1 357 ? 5.183 -10.716 40.663 1.00 75.06 357 CYS A C 1
ATOM 2625 O O . CYS A 1 357 ? 4.897 -11.469 41.602 1.00 75.06 357 CYS A O 1
ATOM 2627 N N . ASP A 1 358 ? 4.340 -10.437 39.674 1.00 75.19 358 ASP A N 1
ATOM 2628 C CA . ASP A 1 358 ? 3.085 -11.141 39.445 1.00 75.19 358 ASP A CA 1
ATOM 2629 C C . ASP A 1 358 ? 3.343 -12.501 38.756 1.00 75.19 358 ASP A C 1
ATOM 2631 O O . ASP A 1 358 ? 4.455 -13.034 38.784 1.00 75.19 358 ASP A O 1
ATOM 2635 N N . ALA A 1 359 ? 2.317 -13.116 38.163 1.00 64.56 359 ALA A N 1
ATOM 2636 C CA . ALA A 1 359 ? 2.450 -14.411 37.492 1.00 64.56 359 ALA A CA 1
ATOM 2637 C C . ALA A 1 359 ? 3.419 -14.411 36.285 1.00 64.56 359 ALA A C 1
ATOM 2639 O O . ALA A 1 359 ? 3.789 -15.490 35.818 1.00 64.56 359 ALA A O 1
ATOM 2640 N N . SER A 1 360 ? 3.814 -13.247 35.753 1.00 68.94 360 SER A N 1
ATOM 2641 C CA . SER A 1 360 ? 4.628 -13.146 34.532 1.00 68.94 360 SER A CA 1
ATOM 2642 C C . SER A 1 360 ? 5.561 -11.930 34.434 1.00 68.94 360 SER A C 1
ATOM 2644 O O . SER A 1 360 ? 6.523 -11.975 33.663 1.00 68.94 360 SER A O 1
ATOM 2646 N N . ALA A 1 361 ? 5.327 -10.856 35.184 1.00 75.88 361 ALA A N 1
ATOM 2647 C CA . ALA A 1 361 ? 6.058 -9.600 35.082 1.00 75.88 361 ALA A CA 1
ATOM 2648 C C . ALA A 1 361 ? 6.103 -8.837 36.414 1.00 75.88 361 ALA A C 1
ATOM 2650 O O . ALA A 1 361 ? 5.429 -9.165 37.385 1.00 75.88 361 ALA A O 1
ATOM 2651 N N . VAL A 1 362 ? 6.931 -7.803 36.451 1.00 77.31 362 VAL A N 1
ATOM 2652 C CA . VAL A 1 362 ? 6.956 -6.798 37.507 1.00 77.31 362 VAL A CA 1
ATOM 2653 C C . VAL A 1 362 ? 7.024 -5.423 36.863 1.00 77.31 362 VAL A C 1
ATOM 2655 O O . VAL A 1 362 ? 7.813 -5.197 35.942 1.00 77.31 362 VAL A O 1
ATOM 2658 N N . GLU A 1 363 ? 6.185 -4.518 37.351 1.00 79.06 363 GLU A N 1
ATOM 2659 C CA . GLU A 1 363 ? 6.185 -3.106 36.984 1.00 79.06 363 GLU A CA 1
ATOM 2660 C C . GLU A 1 363 ? 6.507 -2.264 38.217 1.00 79.06 363 GLU A C 1
ATOM 2662 O O . GLU A 1 363 ? 6.052 -2.560 39.324 1.00 79.06 363 GLU A O 1
ATOM 2667 N N . ALA A 1 364 ? 7.314 -1.223 38.030 1.00 76.56 364 ALA A N 1
ATOM 2668 C CA . ALA A 1 364 ? 7.664 -0.283 39.082 1.00 76.56 364 ALA A CA 1
ATOM 2669 C C . ALA A 1 364 ? 7.797 1.131 38.511 1.00 76.56 364 ALA A C 1
ATOM 2671 O O . ALA A 1 364 ? 8.439 1.336 37.482 1.00 76.56 364 ALA A O 1
ATOM 2672 N N . THR A 1 365 ? 7.212 2.118 39.186 1.00 78.56 365 THR A N 1
ATOM 2673 C CA . THR A 1 365 ? 7.265 3.519 38.753 1.00 78.56 365 THR A CA 1
ATOM 2674 C C . THR A 1 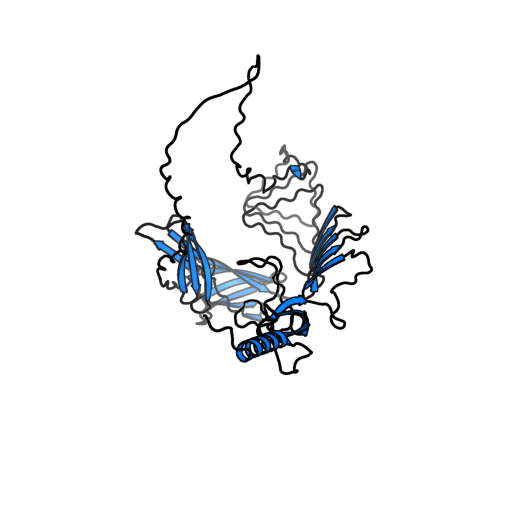365 ? 8.356 4.263 39.509 1.00 78.56 365 THR A C 1
ATOM 2676 O O . THR A 1 365 ? 8.317 4.381 40.732 1.00 78.56 365 THR A O 1
ATOM 2679 N N . TRP A 1 366 ? 9.331 4.793 38.778 1.00 81.62 366 TRP A N 1
ATOM 2680 C CA . TRP A 1 366 ? 10.384 5.649 39.305 1.00 81.62 366 TRP A CA 1
ATOM 2681 C C . TRP A 1 366 ? 10.109 7.111 38.963 1.00 81.62 366 TRP A C 1
ATOM 2683 O O . TRP A 1 366 ? 9.794 7.445 37.825 1.00 81.62 366 TRP A O 1
ATOM 2693 N N . LYS A 1 367 ? 10.262 8.000 39.943 1.00 78.12 367 LYS A N 1
ATOM 2694 C CA . LYS A 1 367 ? 10.156 9.443 39.739 1.00 78.12 367 LYS A CA 1
ATOM 2695 C C . LYS A 1 367 ? 11.547 10.044 39.578 1.00 78.12 367 LYS A C 1
ATOM 2697 O O . LYS A 1 367 ? 12.399 9.857 40.448 1.00 78.12 367 LYS A O 1
ATOM 2702 N N . THR A 1 368 ? 11.773 10.767 38.486 1.00 75.94 368 THR A N 1
ATOM 2703 C CA . THR A 1 368 ? 13.083 11.356 38.196 1.00 75.94 368 THR A CA 1
ATOM 2704 C C . THR A 1 368 ? 13.480 12.404 39.249 1.00 75.94 368 THR A C 1
ATOM 2706 O O . THR A 1 368 ? 12.603 13.092 39.789 1.00 75.94 368 THR A O 1
ATOM 2709 N N . PRO A 1 369 ? 14.785 12.564 39.555 1.00 72.06 369 PRO A N 1
ATOM 2710 C CA . PRO A 1 369 ? 15.262 13.553 40.520 1.00 72.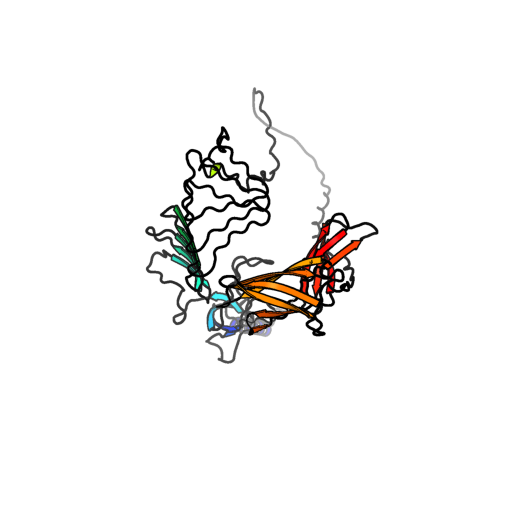06 369 PRO A CA 1
ATOM 2711 C C . PRO A 1 369 ? 14.854 14.984 40.157 1.00 72.06 369 PRO A C 1
ATOM 2713 O O . PRO A 1 369 ? 14.562 15.297 39.000 1.00 72.06 369 PRO A O 1
ATOM 2716 N N . ALA A 1 370 ? 14.877 15.878 41.149 1.00 62.91 370 ALA A N 1
ATOM 2717 C CA . ALA A 1 370 ? 14.551 17.293 40.957 1.00 62.91 370 ALA A CA 1
ATOM 2718 C C . ALA A 1 370 ? 15.499 18.009 39.971 1.00 62.91 370 ALA A C 1
ATOM 2720 O O . ALA A 1 370 ? 15.100 18.979 39.336 1.00 62.91 370 ALA A O 1
ATOM 2721 N N . ASP A 1 371 ? 16.718 17.495 39.796 1.00 62.00 371 ASP A N 1
ATOM 2722 C CA . ASP A 1 371 ? 17.705 18.018 38.844 1.00 62.00 371 ASP A CA 1
ATOM 2723 C C . ASP A 1 371 ? 17.639 17.342 37.454 1.00 62.00 371 ASP A C 1
ATOM 2725 O O . ASP A 1 371 ? 18.379 17.718 36.542 1.00 62.00 371 ASP A O 1
ATOM 2729 N N . GLY A 1 372 ? 16.705 16.399 37.266 1.00 61.81 372 GLY A N 1
ATOM 2730 C CA . GLY A 1 372 ? 16.535 15.586 36.059 1.00 61.81 372 GLY A CA 1
ATOM 2731 C C . GLY A 1 372 ? 17.373 14.293 36.077 1.00 61.81 372 GLY A C 1
ATOM 2732 O O . GLY A 1 372 ? 18.393 14.225 36.758 1.00 61.81 372 GLY A O 1
ATOM 2733 N N . PRO A 1 373 ? 16.949 13.234 35.364 1.00 63.47 373 PRO A N 1
ATOM 2734 C CA . PRO A 1 373 ? 17.765 12.046 35.144 1.00 63.47 373 PRO A CA 1
ATOM 2735 C C . PRO A 1 373 ? 18.874 12.343 34.112 1.00 63.47 373 PRO A C 1
ATOM 2737 O O . PRO A 1 373 ? 18.749 13.294 33.329 1.00 63.47 373 PRO A O 1
ATOM 2740 N N . PRO A 1 374 ? 19.936 11.524 34.047 1.00 64.56 374 PRO A N 1
ATOM 2741 C CA . PRO A 1 374 ? 20.884 11.599 32.943 1.00 64.56 374 PRO A CA 1
ATOM 2742 C C . PRO A 1 374 ? 20.198 11.315 31.601 1.00 64.56 374 PRO A C 1
ATOM 2744 O O . PRO A 1 374 ? 19.165 10.648 31.531 1.00 64.56 374 PRO A O 1
ATOM 2747 N N . ALA A 1 375 ? 20.769 11.854 30.518 1.00 61.50 375 ALA A N 1
ATOM 2748 C CA . ALA A 1 375 ? 20.194 11.752 29.172 1.00 61.50 375 ALA A CA 1
ATOM 2749 C C . ALA A 1 375 ? 20.086 10.298 28.677 1.00 61.50 375 ALA A C 1
ATOM 2751 O O . ALA A 1 375 ? 19.270 9.997 27.803 1.00 61.50 375 ALA A O 1
ATOM 2752 N N . VAL A 1 376 ? 20.925 9.433 29.247 1.00 64.19 376 VAL A N 1
ATOM 2753 C CA . VAL A 1 376 ? 21.044 8.016 28.954 1.00 64.19 376 VAL A CA 1
ATOM 2754 C C . VAL A 1 376 ? 21.163 7.273 30.284 1.00 64.19 376 VAL A C 1
ATOM 2756 O O . VAL A 1 376 ? 22.010 7.610 31.112 1.00 64.19 376 VAL A O 1
ATOM 2759 N N . PHE A 1 377 ? 20.314 6.274 30.510 1.00 66.88 377 PHE A N 1
ATOM 2760 C CA . PHE A 1 377 ? 20.353 5.471 31.731 1.00 66.88 377 PHE A CA 1
ATOM 2761 C C . PHE A 1 377 ? 20.107 3.996 31.430 1.00 66.88 377 PHE A C 1
ATOM 2763 O O . PHE A 1 377 ? 19.484 3.630 30.430 1.00 66.88 377 PHE A O 1
ATOM 2770 N N . VAL A 1 378 ? 20.615 3.159 32.327 1.00 72.94 378 VAL A N 1
ATOM 2771 C CA . VAL A 1 378 ? 20.427 1.710 32.332 1.00 72.94 378 VAL A CA 1
ATOM 2772 C C . VAL A 1 378 ? 19.827 1.339 33.678 1.00 72.94 378 VAL A C 1
ATOM 2774 O O . VAL A 1 378 ? 20.166 1.931 34.701 1.00 72.94 378 VAL A O 1
ATOM 2777 N N . PHE A 1 379 ? 18.929 0.367 33.698 1.00 74.12 379 PHE A N 1
ATOM 2778 C CA . PHE A 1 379 ? 18.449 -0.224 34.940 1.00 74.12 379 PHE A CA 1
ATOM 2779 C C . PHE A 1 379 ? 18.798 -1.709 35.031 1.00 74.12 379 PHE A C 1
ATOM 2781 O O . PHE A 1 379 ? 18.642 -2.459 34.063 1.00 74.12 379 PHE A O 1
ATOM 2788 N N . ASP A 1 380 ? 19.231 -2.119 36.218 1.00 76.19 380 ASP A N 1
ATOM 2789 C CA . ASP A 1 380 ? 19.413 -3.514 36.606 1.00 76.19 380 ASP A CA 1
ATOM 2790 C C . ASP A 1 380 ? 18.212 -3.959 37.434 1.00 76.19 380 ASP A C 1
ATOM 2792 O O . ASP A 1 380 ? 17.744 -3.206 38.284 1.00 76.19 380 ASP A O 1
ATOM 2796 N N . VAL A 1 381 ? 17.726 -5.178 37.232 1.00 76.69 381 VAL A N 1
ATOM 2797 C CA . VAL A 1 381 ? 16.675 -5.785 38.050 1.00 76.69 381 VAL A CA 1
ATOM 2798 C C . VAL A 1 381 ? 17.199 -7.044 38.729 1.00 76.69 381 VAL A C 1
ATOM 2800 O O . VAL A 1 381 ? 17.757 -7.922 38.073 1.00 76.69 381 VAL A O 1
ATOM 2803 N N . GLU A 1 382 ? 17.011 -7.139 40.045 1.00 74.12 382 GLU A N 1
ATOM 2804 C CA . GLU A 1 382 ? 17.352 -8.321 40.839 1.00 74.12 382 GLU A CA 1
ATOM 2805 C C . GLU A 1 382 ? 16.115 -8.894 41.530 1.00 74.12 382 GLU A C 1
ATOM 2807 O O . GLU A 1 382 ? 15.402 -8.172 42.230 1.00 74.12 382 GLU A O 1
ATOM 2812 N N . ALA A 1 383 ? 15.870 -10.195 41.356 1.00 72.31 383 ALA A N 1
ATOM 2813 C CA . ALA A 1 383 ? 14.774 -10.912 42.005 1.00 72.31 383 ALA A CA 1
ATOM 2814 C C . ALA A 1 383 ? 15.163 -12.377 42.265 1.00 72.31 383 ALA A C 1
ATOM 2816 O O . ALA A 1 383 ? 15.647 -13.072 41.370 1.00 72.31 383 ALA A O 1
ATOM 2817 N N . GLY A 1 384 ? 14.962 -12.865 43.495 1.00 65.75 384 GLY A N 1
ATOM 2818 C CA . GLY A 1 384 ? 15.212 -14.271 43.851 1.00 65.75 384 GLY A CA 1
ATOM 2819 C C . GLY A 1 384 ? 16.645 -14.769 43.584 1.00 65.75 384 GLY A C 1
ATOM 2820 O O . GLY A 1 384 ? 16.826 -15.942 43.264 1.00 65.75 384 GLY A O 1
ATOM 2821 N N . GLY A 1 385 ? 17.653 -13.891 43.667 1.00 67.50 385 GLY A N 1
ATOM 2822 C CA . GLY A 1 385 ? 19.064 -14.215 43.403 1.00 67.50 385 GLY A CA 1
ATOM 2823 C C . GLY A 1 385 ? 19.466 -14.242 41.921 1.00 67.50 385 GLY A C 1
ATOM 2824 O O . GLY A 1 385 ? 20.577 -14.666 41.605 1.00 67.50 385 GLY A O 1
ATOM 2825 N N . LYS A 1 386 ? 18.587 -13.811 41.007 1.00 58.94 386 LYS A N 1
ATOM 2826 C CA . LYS A 1 386 ? 18.881 -13.624 39.576 1.00 58.94 386 LYS A CA 1
ATOM 2827 C C . LYS A 1 386 ? 18.927 -12.128 39.246 1.00 58.94 386 LYS A C 1
ATOM 2829 O O . LYS A 1 386 ? 18.073 -11.385 39.724 1.00 58.94 386 LYS A O 1
ATOM 2834 N N . GLN A 1 387 ? 19.882 -11.712 38.411 1.00 71.12 387 GLN A N 1
ATOM 2835 C CA . GLN A 1 387 ? 20.026 -10.336 37.912 1.00 71.12 387 GLN A CA 1
ATOM 2836 C C . GLN A 1 387 ? 19.843 -10.271 36.390 1.00 71.12 387 GLN A C 1
ATOM 2838 O O . GLN A 1 387 ? 20.272 -11.180 35.676 1.00 71.12 387 GLN A O 1
ATOM 2843 N N . ALA A 1 388 ? 19.239 -9.188 35.899 1.00 61.31 388 ALA A N 1
ATOM 2844 C CA . ALA A 1 388 ? 19.159 -8.845 34.481 1.00 61.31 388 ALA A CA 1
ATOM 2845 C C . ALA A 1 388 ? 19.362 -7.335 34.278 1.00 61.31 388 ALA A C 1
ATOM 2847 O O . ALA A 1 388 ? 18.903 -6.535 35.089 1.00 61.31 388 ALA A O 1
ATOM 2848 N N . THR A 1 389 ? 20.019 -6.955 33.186 1.00 69.56 389 THR A N 1
ATOM 2849 C CA . THR A 1 389 ? 20.308 -5.558 32.828 1.00 69.56 389 THR A CA 1
ATOM 2850 C C . THR A 1 389 ? 19.512 -5.177 31.582 1.00 69.56 389 THR A C 1
ATOM 2852 O O . THR A 1 389 ? 19.375 -5.987 30.665 1.00 69.56 389 THR A O 1
ATOM 2855 N N . SER A 1 390 ? 18.956 -3.969 31.566 1.00 63.47 390 SER A N 1
ATOM 2856 C CA . SER A 1 390 ? 18.209 -3.418 30.427 1.00 63.47 390 SER A CA 1
ATOM 2857 C C . SER A 1 390 ? 19.112 -2.858 29.327 1.00 63.47 390 SER A C 1
ATOM 2859 O O . SER A 1 390 ? 20.273 -2.527 29.561 1.00 63.47 390 SER A O 1
ATOM 2861 N N . ASP A 1 391 ? 18.552 -2.717 28.124 1.00 56.00 391 ASP A N 1
ATOM 2862 C CA . ASP A 1 391 ? 19.177 -1.937 27.058 1.00 56.00 391 ASP A CA 1
ATOM 2863 C C . ASP A 1 391 ? 19.205 -0.440 27.407 1.00 56.00 391 ASP A C 1
ATOM 2865 O O . ASP A 1 391 ? 18.378 0.072 28.165 1.00 56.00 391 ASP A O 1
ATOM 2869 N N . VAL A 1 392 ? 20.163 0.270 26.812 1.00 52.09 392 VAL A N 1
ATOM 2870 C CA . VAL A 1 392 ? 20.362 1.712 26.977 1.00 52.09 392 VAL A CA 1
ATOM 2871 C C . VAL A 1 392 ? 19.119 2.491 26.520 1.00 52.09 392 VAL A C 1
ATOM 2873 O O . VAL A 1 392 ? 18.804 2.532 25.330 1.00 52.09 392 VAL A O 1
ATOM 2876 N N . LEU A 1 393 ? 18.430 3.154 27.454 1.00 49.00 393 LEU A N 1
ATOM 2877 C CA . LEU A 1 393 ? 17.248 3.974 27.170 1.00 49.00 393 LEU A CA 1
ATOM 2878 C C . LEU A 1 393 ? 17.636 5.447 26.985 1.00 49.00 393 LEU A C 1
ATOM 2880 O O . LEU A 1 393 ? 18.329 6.029 27.819 1.00 49.00 393 LEU A O 1
ATOM 2884 N N . THR A 1 394 ? 17.160 6.063 25.897 1.00 45.62 394 THR A N 1
ATOM 2885 C CA . THR A 1 394 ? 17.379 7.486 25.575 1.00 45.62 394 THR A CA 1
ATOM 2886 C C . THR A 1 394 ? 16.060 8.253 25.658 1.00 45.62 394 THR A C 1
ATOM 2888 O O . THR A 1 394 ? 15.074 7.855 25.039 1.00 45.62 394 THR A O 1
ATOM 2891 N N . LEU A 1 395 ? 16.032 9.367 26.393 1.00 47.34 395 LEU A N 1
ATOM 2892 C CA . LEU A 1 395 ? 14.849 10.234 26.500 1.00 47.34 395 LEU A CA 1
ATOM 2893 C C . LEU A 1 395 ? 14.817 11.260 25.334 1.00 47.34 395 LEU A C 1
ATOM 2895 O O . LEU A 1 395 ? 15.843 11.848 24.984 1.00 47.34 395 LEU A O 1
ATOM 2899 N N . VAL A 1 396 ? 13.643 11.418 24.698 1.00 50.06 396 VAL A N 1
ATOM 2900 C CA . VAL A 1 396 ? 13.398 12.107 23.399 1.00 50.06 396 VAL A CA 1
ATOM 2901 C C . VAL A 1 396 ? 13.658 13.625 23.450 1.00 50.06 396 VAL A C 1
ATOM 2903 O O . VAL A 1 396 ? 13.604 14.242 24.515 1.00 50.06 396 VAL A O 1
ATOM 2906 N N . LYS A 1 397 ? 13.947 14.244 22.292 1.00 58.56 397 LYS A N 1
ATOM 2907 C CA . LYS A 1 397 ? 14.438 15.629 22.166 1.00 58.56 397 LYS A CA 1
ATOM 2908 C C . LYS A 1 397 ? 13.458 16.545 21.435 1.00 58.56 397 LYS A C 1
ATOM 2910 O O . LYS A 1 397 ? 13.422 16.574 20.211 1.00 58.56 397 LYS A O 1
ATOM 2915 N N . ARG A 1 398 ? 12.720 17.339 22.211 1.00 53.41 398 ARG A N 1
ATOM 2916 C CA . ARG A 1 398 ? 11.945 18.483 21.716 1.00 53.41 398 ARG A CA 1
ATOM 2917 C C . ARG A 1 398 ? 12.847 19.695 21.501 1.00 53.41 398 ARG A C 1
ATOM 2919 O O . ARG A 1 398 ? 13.720 19.958 22.331 1.00 53.41 398 ARG A O 1
ATOM 2926 N N . VAL A 1 399 ? 12.600 20.448 20.429 1.00 62.75 399 VAL A N 1
ATOM 2927 C CA . VAL A 1 399 ? 13.236 21.754 20.179 1.00 62.75 399 VAL A CA 1
ATOM 2928 C C . VAL A 1 399 ? 12.184 22.835 20.229 1.00 62.75 399 VAL A C 1
ATOM 2930 O O . VAL A 1 399 ? 11.198 22.767 19.504 1.00 62.75 399 VAL A O 1
ATOM 2933 N N . GLU A 1 400 ? 12.437 23.866 21.020 1.00 58.66 400 GLU A N 1
ATOM 2934 C CA . GLU A 1 400 ? 11.658 25.096 20.992 1.00 58.66 400 GLU A CA 1
ATOM 2935 C C . GLU A 1 400 ? 12.495 26.205 20.350 1.00 58.66 400 GLU A C 1
ATOM 2937 O O . GLU A 1 400 ? 13.639 26.447 20.743 1.00 58.66 400 GLU A O 1
ATOM 2942 N N . VAL A 1 401 ? 11.933 26.865 19.340 1.00 60.72 401 VAL A N 1
ATOM 2943 C CA . VAL A 1 401 ? 12.550 27.991 18.636 1.00 60.72 401 VAL A CA 1
ATOM 2944 C C . VAL A 1 401 ? 11.591 29.171 18.686 1.00 60.72 401 VAL A C 1
ATOM 2946 O O . VAL A 1 401 ? 10.444 29.062 18.263 1.00 60.72 401 VAL A O 1
ATOM 2949 N N . LYS A 1 402 ? 12.064 30.321 19.170 1.00 61.28 402 LYS A N 1
ATOM 2950 C CA . LYS A 1 402 ? 11.297 31.569 19.147 1.00 61.28 402 LYS A CA 1
ATOM 2951 C C . LYS A 1 402 ? 11.696 32.411 17.936 1.00 61.28 402 LYS A C 1
ATOM 2953 O O . LYS A 1 402 ? 12.866 32.757 17.787 1.00 61.28 402 LYS A O 1
ATOM 2958 N N . LEU A 1 403 ? 10.718 32.747 17.105 1.00 60.16 403 LEU A N 1
ATOM 2959 C CA . LEU A 1 403 ? 10.834 33.598 15.928 1.00 60.16 403 LEU A CA 1
ATOM 2960 C C . LEU A 1 403 ? 10.335 35.008 16.250 1.00 60.16 403 LEU A C 1
ATOM 2962 O O . LEU A 1 403 ? 9.211 35.199 16.710 1.00 60.16 403 LEU A O 1
ATOM 2966 N N . VAL A 1 404 ? 11.184 35.996 15.987 1.00 59.00 404 VAL A N 1
ATOM 2967 C CA . VAL A 1 404 ? 10.848 37.421 16.055 1.00 59.00 404 VAL A CA 1
ATOM 2968 C C . VAL A 1 404 ? 11.282 38.022 14.725 1.00 59.00 404 VAL A C 1
ATOM 2970 O O . VAL A 1 404 ? 12.465 37.947 14.388 1.00 59.00 404 VAL A O 1
ATOM 2973 N N . LEU A 1 405 ? 10.333 38.554 13.960 1.00 62.12 405 LEU A N 1
ATOM 2974 C CA . LEU A 1 405 ? 10.585 39.226 12.685 1.00 62.12 405 LEU A CA 1
ATOM 2975 C C . LEU A 1 405 ? 10.181 40.692 12.852 1.00 62.12 405 LEU A C 1
ATOM 2977 O O . LEU A 1 405 ? 9.121 40.970 13.397 1.00 62.12 405 LEU A O 1
ATOM 2981 N N . ASP A 1 406 ? 11.043 41.620 12.435 1.00 60.75 406 ASP A N 1
ATOM 2982 C CA . ASP A 1 406 ? 10.780 43.069 12.484 1.00 60.75 406 ASP A CA 1
ATOM 2983 C C . ASP A 1 406 ? 10.311 43.597 13.857 1.00 60.75 406 ASP A C 1
ATOM 2985 O O . ASP A 1 406 ? 9.460 44.473 13.955 1.00 60.75 406 ASP A O 1
ATOM 2989 N N . GLU A 1 407 ? 10.900 43.060 14.932 1.00 57.66 407 GLU A N 1
ATOM 2990 C CA . GLU A 1 407 ? 10.614 43.401 16.338 1.00 57.66 407 GLU A CA 1
ATOM 2991 C C . GLU A 1 407 ? 9.222 42.984 16.867 1.00 57.66 407 GLU A C 1
ATOM 2993 O O . GLU A 1 407 ? 8.917 43.242 18.034 1.00 57.66 407 GLU A O 1
ATOM 2998 N N . GLU A 1 408 ? 8.436 42.224 16.094 1.00 57.66 408 GLU A N 1
ATOM 2999 C CA . GLU A 1 408 ? 7.167 41.617 16.523 1.00 57.66 408 GLU A CA 1
ATOM 3000 C C . GLU A 1 408 ? 7.187 40.069 16.406 1.00 57.66 408 GLU A C 1
ATOM 3002 O O . GLU A 1 408 ? 7.926 39.490 15.600 1.00 57.66 408 GLU A O 1
ATOM 3007 N N . PRO A 1 409 ? 6.441 39.333 17.258 1.00 64.44 409 PRO A N 1
ATOM 3008 C CA . PRO A 1 409 ? 6.335 37.880 17.141 1.00 64.44 409 PRO A CA 1
ATOM 3009 C C . PRO A 1 409 ? 5.610 37.501 15.845 1.00 64.44 409 PRO A C 1
ATOM 3011 O O . PRO A 1 409 ? 4.492 37.943 15.593 1.00 64.44 409 PRO A O 1
ATOM 3014 N N . ALA A 1 410 ? 6.234 36.650 15.035 1.00 63.88 410 ALA A N 1
ATOM 3015 C CA . ALA A 1 410 ? 5.671 36.252 13.752 1.00 63.88 410 ALA A CA 1
ATOM 3016 C C . ALA A 1 410 ? 4.810 34.992 13.910 1.00 63.88 410 ALA A C 1
ATOM 3018 O O . ALA A 1 410 ? 5.350 33.910 14.144 1.00 63.88 410 ALA A O 1
ATOM 3019 N N . ALA A 1 411 ? 3.489 35.126 13.794 1.00 70.19 411 ALA A N 1
ATOM 3020 C CA . ALA A 1 411 ? 2.538 34.012 13.808 1.00 70.19 411 ALA A CA 1
ATOM 3021 C C . ALA A 1 411 ? 2.382 33.382 12.414 1.00 70.19 411 ALA A C 1
ATOM 3023 O O . ALA A 1 411 ? 2.605 34.054 11.408 1.00 70.19 411 ALA A O 1
ATOM 3024 N N . ASP A 1 412 ? 2.007 32.102 12.360 1.00 72.56 412 ASP A N 1
ATOM 3025 C CA . ASP A 1 412 ? 1.738 31.348 11.125 1.00 72.56 412 ASP A CA 1
ATOM 3026 C C . ASP A 1 412 ? 2.925 31.226 10.147 1.00 72.56 412 ASP A C 1
ATOM 3028 O O . ASP A 1 412 ? 2.761 30.844 8.988 1.00 72.56 412 ASP A O 1
ATOM 3032 N N . VAL A 1 413 ? 4.152 31.472 10.612 1.00 66.81 413 VAL A N 1
ATOM 3033 C CA . VAL A 1 413 ? 5.368 31.303 9.809 1.00 66.81 413 VAL A CA 1
ATOM 3034 C C . VAL A 1 413 ? 5.790 29.842 9.826 1.00 66.81 413 VAL A C 1
ATOM 3036 O O . VAL A 1 413 ? 5.989 29.244 10.890 1.00 66.81 413 VAL A O 1
ATOM 3039 N N . ARG A 1 414 ? 5.982 29.255 8.641 1.00 72.19 414 ARG A N 1
ATOM 3040 C CA . ARG A 1 414 ? 6.481 27.885 8.521 1.00 72.19 414 ARG A CA 1
ATOM 3041 C C . ARG A 1 414 ? 7.998 27.864 8.670 1.00 72.19 414 ARG A C 1
ATOM 3043 O O . ARG A 1 414 ? 8.737 28.424 7.860 1.00 72.19 414 ARG A O 1
ATOM 3050 N N . ALA A 1 415 ? 8.467 27.150 9.682 1.00 72.06 415 ALA A N 1
ATOM 3051 C CA . ALA A 1 415 ? 9.874 26.937 9.959 1.00 72.06 415 ALA A CA 1
ATOM 3052 C C . ALA A 1 415 ? 10.281 25.497 9.633 1.00 72.06 415 ALA A C 1
ATOM 3054 O O . ALA A 1 415 ? 9.604 24.538 10.001 1.00 72.06 415 ALA A O 1
ATOM 3055 N N . ASN A 1 416 ? 11.411 25.342 8.953 1.00 73.25 416 ASN A N 1
ATOM 3056 C CA . ASN A 1 416 ? 12.000 24.058 8.605 1.00 73.25 416 ASN A CA 1
ATOM 3057 C C . ASN A 1 416 ? 13.380 23.938 9.253 1.00 73.25 416 ASN A C 1
ATOM 3059 O O . ASN A 1 416 ? 14.267 24.746 8.988 1.00 73.25 416 ASN A O 1
ATOM 3063 N N . LEU A 1 417 ? 13.577 22.918 10.075 1.00 72.69 417 LEU A N 1
ATOM 3064 C CA . LEU A 1 417 ? 14.845 22.597 10.710 1.00 72.69 417 LEU A CA 1
ATOM 3065 C C . LEU A 1 417 ? 15.548 21.506 9.900 1.00 72.69 417 LEU A C 1
ATOM 3067 O O . LEU A 1 417 ? 15.022 20.403 9.785 1.00 72.69 417 LEU A O 1
ATOM 3071 N N . ARG A 1 418 ? 16.737 21.784 9.361 1.00 73.19 418 ARG A N 1
ATOM 3072 C CA . ARG A 1 418 ? 17.557 20.793 8.651 1.00 73.19 418 ARG A CA 1
ATOM 3073 C C . ARG A 1 418 ? 18.744 20.364 9.497 1.00 73.19 418 ARG A C 1
ATOM 3075 O O . ARG A 1 418 ? 19.514 21.220 9.918 1.00 73.19 418 ARG A O 1
ATOM 3082 N N . SER A 1 419 ? 18.932 19.067 9.709 1.00 69.94 419 SER A N 1
ATOM 3083 C CA . SER A 1 419 ? 20.159 18.546 10.323 1.00 69.94 419 SER A CA 1
ATOM 3084 C C . SER A 1 419 ? 21.345 18.707 9.377 1.00 69.94 419 SER A C 1
ATOM 3086 O O . SER A 1 419 ? 21.272 18.290 8.220 1.00 69.94 419 SER A O 1
ATOM 3088 N N . GLU A 1 420 ? 22.457 19.258 9.864 1.00 65.19 420 GLU A N 1
ATOM 3089 C CA . GLU A 1 420 ? 23.694 19.321 9.076 1.00 65.19 420 GLU A CA 1
ATOM 3090 C C . GLU A 1 420 ? 24.400 17.961 8.996 1.00 65.19 420 GLU A C 1
ATOM 3092 O O . GLU A 1 420 ? 25.090 17.677 8.019 1.00 65.19 420 GLU A O 1
ATOM 3097 N N . ALA A 1 421 ? 24.176 17.088 9.983 1.00 57.53 421 ALA A N 1
ATOM 3098 C CA . ALA A 1 421 ? 24.772 15.756 10.026 1.00 57.53 421 ALA A CA 1
ATOM 3099 C C . ALA A 1 421 ? 24.037 14.750 9.124 1.00 57.53 421 ALA A C 1
ATOM 3101 O O . ALA A 1 421 ? 24.682 13.968 8.426 1.00 57.53 421 ALA A O 1
ATOM 3102 N N . THR A 1 422 ? 22.698 14.752 9.136 1.00 64.94 422 THR A N 1
ATOM 3103 C CA . THR A 1 422 ? 21.887 13.753 8.409 1.00 64.94 422 THR A CA 1
ATOM 3104 C C . THR A 1 422 ? 21.204 14.307 7.161 1.00 64.94 422 THR A C 1
ATOM 3106 O O . THR A 1 422 ? 20.770 13.538 6.306 1.00 64.94 422 THR A O 1
ATOM 3109 N N . GLY A 1 423 ? 21.098 15.632 7.026 1.00 71.88 423 GLY A N 1
ATOM 3110 C CA . GLY A 1 423 ? 20.368 16.285 5.939 1.00 71.88 423 GLY A CA 1
ATOM 3111 C C . GLY A 1 423 ? 18.842 16.232 6.071 1.00 71.88 423 GLY A C 1
ATOM 3112 O O . GLY A 1 423 ? 18.159 16.787 5.211 1.00 71.88 423 GLY A O 1
ATOM 3113 N N . GLU A 1 424 ? 18.318 15.598 7.122 1.00 72.75 424 GLU A N 1
ATOM 3114 C CA . GLU A 1 424 ? 16.889 15.460 7.415 1.00 72.75 424 GLU A CA 1
ATOM 3115 C C . GLU A 1 424 ? 16.240 16.816 7.710 1.00 72.75 424 GLU A C 1
ATOM 3117 O O . GLU A 1 424 ? 16.856 17.656 8.367 1.00 72.75 424 GLU A O 1
ATOM 3122 N N . VAL A 1 425 ? 15.008 17.025 7.230 1.00 74.31 425 VAL A N 1
ATOM 3123 C CA . VAL A 1 425 ? 14.259 18.279 7.390 1.00 74.31 425 VAL A CA 1
ATOM 3124 C C . VAL A 1 425 ? 12.958 18.025 8.146 1.00 74.31 425 VAL A C 1
ATOM 3126 O O . VAL A 1 425 ? 12.144 17.216 7.709 1.00 74.31 425 VAL A O 1
ATOM 3129 N N . VAL A 1 426 ? 12.738 18.769 9.228 1.00 74.81 426 VAL A N 1
ATOM 3130 C CA . VAL A 1 426 ? 11.516 18.733 10.043 1.00 74.81 426 VAL A CA 1
ATOM 3131 C C . VAL A 1 426 ? 10.827 20.093 9.964 1.00 74.81 426 VAL A C 1
ATOM 3133 O O . VAL A 1 426 ? 11.487 21.118 10.104 1.00 74.81 426 VAL A O 1
ATOM 3136 N N . SER A 1 427 ? 9.514 20.129 9.729 1.00 78.31 427 SER A N 1
ATOM 3137 C CA . SER A 1 427 ? 8.734 21.372 9.620 1.00 78.31 427 SER A CA 1
ATOM 3138 C C . SER A 1 427 ? 7.831 21.586 10.834 1.00 78.31 427 SER A C 1
ATOM 3140 O O . SER A 1 427 ? 7.197 20.638 11.290 1.00 78.31 427 SER A O 1
ATOM 3142 N N . ALA A 1 428 ? 7.682 22.830 11.281 1.00 75.44 428 ALA A N 1
ATOM 3143 C CA . ALA A 1 428 ? 6.674 23.249 12.254 1.00 75.44 428 ALA A CA 1
ATOM 3144 C C . ALA A 1 428 ? 6.266 24.714 12.007 1.00 75.44 428 ALA A C 1
ATOM 3146 O O . ALA A 1 428 ? 6.994 25.462 11.355 1.00 75.44 428 ALA A O 1
ATOM 3147 N N . THR A 1 429 ? 5.095 25.119 12.493 1.00 77.50 429 THR A N 1
ATOM 3148 C CA . THR A 1 429 ? 4.540 26.470 12.286 1.00 77.50 429 THR A CA 1
ATOM 3149 C C . THR A 1 429 ? 4.565 27.257 13.592 1.00 77.50 429 THR A C 1
ATOM 3151 O O . THR A 1 429 ? 4.361 26.673 14.659 1.00 77.50 429 THR A O 1
ATOM 3154 N N . SER A 1 430 ? 4.832 28.563 13.529 1.00 76.25 430 SER A N 1
ATOM 3155 C CA . SER A 1 430 ? 4.826 29.421 14.716 1.00 76.25 430 SER A CA 1
ATOM 3156 C C . SER A 1 430 ? 3.414 29.729 15.210 1.00 76.25 430 SER A C 1
ATOM 3158 O O . SER A 1 430 ? 2.491 29.939 14.426 1.00 76.25 430 SER A O 1
ATOM 3160 N N . ASN A 1 431 ? 3.248 29.775 16.530 1.00 74.50 431 ASN A N 1
ATOM 3161 C CA . ASN A 1 431 ? 2.012 30.228 17.169 1.00 74.50 431 ASN A CA 1
ATOM 3162 C C . ASN A 1 431 ? 1.931 31.768 17.245 1.00 74.50 431 ASN A C 1
ATOM 3164 O O . ASN A 1 431 ? 2.865 32.469 16.860 1.00 74.50 431 ASN A O 1
ATOM 3168 N N . GLU A 1 432 ? 0.844 32.301 17.812 1.00 73.62 432 GLU A N 1
ATOM 3169 C CA . GLU A 1 432 ? 0.606 33.749 17.996 1.00 73.62 432 GLU A CA 1
ATOM 3170 C C . GLU A 1 432 ? 1.713 34.491 18.778 1.00 73.62 432 GLU A C 1
ATOM 3172 O O . GLU A 1 432 ? 1.812 35.713 18.719 1.00 73.62 432 GLU A O 1
ATOM 3177 N N . LEU A 1 433 ? 2.567 33.765 19.507 1.00 69.31 433 LEU A N 1
ATOM 3178 C CA . LEU A 1 433 ? 3.701 34.306 20.265 1.00 69.31 433 LEU A CA 1
ATOM 3179 C C . LEU A 1 433 ? 5.040 34.169 19.519 1.00 69.31 433 LEU A C 1
ATOM 3181 O O . LEU A 1 433 ? 6.099 34.444 20.096 1.00 69.31 433 LEU A O 1
ATOM 3185 N N . GLY A 1 434 ? 5.011 33.724 18.261 1.00 64.06 434 GLY A N 1
ATOM 3186 C CA . GLY A 1 434 ? 6.191 33.464 17.442 1.00 64.06 434 GLY A CA 1
ATOM 3187 C C . GLY A 1 434 ? 6.953 32.200 17.840 1.00 64.06 434 GLY A C 1
ATOM 3188 O O . GLY A 1 434 ? 8.096 32.024 17.432 1.00 64.06 434 GLY A O 1
ATOM 3189 N N . VAL A 1 435 ? 6.380 31.313 18.657 1.00 68.81 435 VAL A N 1
ATOM 3190 C CA . VAL A 1 435 ? 7.060 30.099 19.137 1.00 68.81 435 VAL A CA 1
ATOM 3191 C C . VAL A 1 435 ? 6.756 28.918 18.222 1.00 68.81 435 VAL A C 1
ATOM 3193 O O . VAL A 1 435 ? 5.596 28.629 17.934 1.00 68.81 435 VAL A O 1
ATOM 3196 N N . VAL A 1 436 ? 7.809 28.217 17.807 1.00 67.94 436 VAL A N 1
ATOM 3197 C CA . VAL A 1 436 ? 7.778 26.976 17.030 1.00 67.94 436 VAL A CA 1
ATOM 3198 C C . VAL A 1 436 ? 8.307 25.840 17.898 1.00 67.94 436 VAL A C 1
ATOM 3200 O O . VAL A 1 436 ? 9.407 25.935 18.445 1.00 67.94 436 VAL A O 1
ATOM 3203 N N . VAL A 1 437 ? 7.555 24.745 17.989 1.00 68.62 437 VAL A N 1
ATOM 3204 C CA . VAL A 1 437 ? 7.988 23.525 18.682 1.00 68.62 437 VAL A CA 1
ATOM 3205 C C . VAL A 1 437 ? 8.141 22.400 17.664 1.00 68.62 437 VAL A C 1
ATOM 3207 O O . VAL A 1 437 ? 7.195 22.071 16.952 1.00 68.62 437 VAL A O 1
ATOM 3210 N N . PHE A 1 438 ? 9.329 21.801 17.607 1.00 68.69 438 PHE A N 1
ATOM 3211 C CA . PHE A 1 438 ? 9.592 20.587 16.840 1.00 68.69 438 PHE A CA 1
ATOM 3212 C C . PHE A 1 438 ? 9.507 19.385 17.786 1.00 68.69 438 PHE A C 1
ATOM 3214 O O . PHE A 1 438 ? 10.252 19.308 18.768 1.00 68.69 438 PHE A O 1
ATOM 3221 N N . GLU A 1 439 ? 8.582 18.467 17.499 1.00 61.78 439 GLU A N 1
ATOM 3222 C CA . GLU A 1 439 ? 8.330 17.281 18.333 1.00 61.78 439 GLU A CA 1
ATOM 3223 C C . GLU A 1 439 ? 9.464 16.248 18.252 1.00 61.78 439 GLU A C 1
ATOM 3225 O O . GLU A 1 439 ? 9.744 15.573 19.240 1.00 61.78 439 GLU A O 1
ATOM 3230 N N . GLU A 1 440 ? 10.163 16.163 17.116 1.00 63.94 440 GLU A N 1
ATOM 3231 C CA . GLU A 1 440 ? 11.262 15.220 16.911 1.00 63.94 440 GLU A CA 1
ATOM 3232 C C . GLU A 1 440 ? 12.335 15.849 16.013 1.00 63.94 440 GLU A C 1
ATOM 3234 O O . GLU A 1 440 ? 12.035 16.319 14.917 1.00 63.94 440 GLU A O 1
ATOM 3239 N N . ALA A 1 441 ? 13.584 15.912 16.482 1.00 59.28 441 ALA A N 1
ATOM 3240 C CA . ALA A 1 441 ? 14.717 16.342 15.668 1.00 59.28 441 ALA A CA 1
ATOM 3241 C C . ALA A 1 441 ? 16.008 15.626 16.097 1.00 59.28 441 ALA A C 1
ATOM 3243 O O . ALA A 1 441 ? 16.235 15.359 17.282 1.00 59.28 441 ALA A O 1
ATOM 3244 N N . ALA A 1 442 ? 16.850 15.301 15.112 1.00 57.22 442 ALA A N 1
ATOM 3245 C CA . ALA A 1 442 ? 18.138 14.652 15.334 1.00 57.22 442 ALA A CA 1
ATOM 3246 C C . ALA A 1 442 ? 19.048 15.484 16.257 1.00 57.22 442 ALA A C 1
ATOM 3248 O O . ALA A 1 442 ? 18.903 16.691 16.385 1.00 57.22 442 ALA A O 1
ATOM 3249 N N . LEU A 1 443 ? 20.019 14.842 16.902 1.00 55.72 443 LEU A N 1
ATOM 3250 C CA . LEU A 1 443 ? 21.058 15.551 17.646 1.00 55.72 443 LEU A CA 1
ATOM 3251 C C . LEU A 1 443 ? 22.080 16.187 16.711 1.00 55.72 443 LEU A C 1
ATOM 3253 O O . LEU A 1 443 ? 22.649 15.484 15.880 1.00 55.72 443 LEU A O 1
ATOM 3257 N N . GLY A 1 444 ? 22.428 17.451 16.941 1.00 58.19 444 GLY A N 1
ATOM 3258 C CA . GLY A 1 444 ? 23.597 18.053 16.299 1.00 58.19 444 GLY A CA 1
ATOM 3259 C C . GLY A 1 444 ? 23.439 19.537 16.014 1.00 58.19 444 GLY A C 1
ATOM 3260 O O . GLY A 1 444 ? 22.656 20.224 16.662 1.00 58.19 444 GLY A O 1
ATOM 3261 N N . GLU A 1 445 ? 24.209 20.040 15.052 1.00 54.19 445 GLU A N 1
ATOM 3262 C CA . GLU A 1 445 ? 23.996 21.371 14.482 1.00 54.19 445 GLU A CA 1
ATOM 3263 C C . GLU A 1 445 ? 22.915 21.297 13.398 1.00 54.19 445 GLU A C 1
ATOM 3265 O O . GLU A 1 445 ? 22.834 20.336 12.625 1.00 54.19 445 GLU A O 1
ATOM 3270 N N . HIS A 1 446 ? 22.030 22.292 13.402 1.00 62.50 446 HIS A N 1
ATOM 3271 C CA . HIS A 1 446 ? 20.921 22.389 12.465 1.00 62.50 446 HIS A CA 1
ATOM 3272 C C . HIS A 1 446 ? 20.864 23.788 11.873 1.00 62.50 446 HIS A C 1
ATOM 3274 O O . HIS A 1 446 ? 21.099 24.784 12.565 1.00 62.50 446 HIS A O 1
ATOM 3280 N N . THR A 1 447 ? 20.469 23.850 10.608 1.00 64.56 447 THR A N 1
ATOM 3281 C CA . THR A 1 447 ? 20.152 25.095 9.920 1.00 64.56 447 THR A CA 1
ATOM 3282 C C . THR A 1 447 ? 18.638 25.295 9.926 1.00 64.56 447 THR A C 1
ATOM 3284 O O . THR A 1 447 ? 17.886 24.403 9.522 1.00 64.56 447 THR A O 1
ATOM 3287 N N . LEU A 1 448 ? 18.181 26.460 10.380 1.00 63.19 448 LEU A N 1
ATOM 3288 C CA . LEU A 1 448 ? 16.774 26.845 10.337 1.00 63.19 448 LEU A CA 1
ATOM 3289 C C . LEU A 1 448 ? 16.477 27.610 9.043 1.00 63.19 448 LEU A C 1
ATOM 3291 O O . LEU A 1 448 ? 17.176 28.566 8.713 1.00 63.19 448 LEU A O 1
ATOM 3295 N N . PHE A 1 449 ? 15.418 27.215 8.344 1.00 67.50 449 PHE A N 1
ATOM 3296 C CA . PHE A 1 449 ? 14.899 27.895 7.161 1.00 67.50 449 PHE A CA 1
ATOM 3297 C C . PHE A 1 449 ? 13.480 28.384 7.431 1.00 67.50 449 PHE A C 1
ATOM 3299 O O . PHE A 1 449 ? 12.640 27.616 7.898 1.00 67.50 449 PHE A O 1
ATOM 3306 N N . LEU A 1 450 ? 13.200 29.638 7.092 1.00 61.25 450 LEU A N 1
ATOM 3307 C CA . LEU A 1 450 ? 11.854 30.202 7.143 1.00 61.25 450 LEU A CA 1
ATOM 3308 C C . LEU A 1 450 ? 11.254 30.190 5.738 1.00 61.25 450 LEU A C 1
ATOM 3310 O O . LEU A 1 450 ? 11.929 30.546 4.771 1.00 61.25 450 LEU A O 1
ATOM 3314 N N . GLN A 1 451 ? 10.005 29.753 5.625 1.00 57.16 451 GLN A N 1
ATOM 3315 C CA . GLN A 1 451 ? 9.204 29.860 4.409 1.00 57.16 451 GLN A CA 1
ATOM 3316 C C . GLN A 1 451 ? 7.960 30.686 4.735 1.00 57.16 451 GLN A C 1
ATOM 3318 O O . GLN A 1 451 ? 7.223 30.338 5.660 1.00 57.16 451 GLN A O 1
ATOM 3323 N N . ALA A 1 452 ? 7.784 31.783 3.996 1.00 52.72 452 ALA A N 1
ATOM 3324 C CA . ALA A 1 452 ? 6.565 32.584 3.992 1.00 52.72 452 ALA A CA 1
ATOM 3325 C C . ALA A 1 452 ? 5.519 31.956 3.066 1.00 52.72 452 ALA A C 1
ATOM 3327 O O . ALA A 1 452 ? 5.928 31.436 1.996 1.00 52.72 452 ALA A O 1
#

Secondary structure (DSSP, 8-state):
-PPP--HHHHHHHHHHHHHHHHT---S-EEEEEEE---TT-S--BEEE-TTS-TT-----B-B--TT-BTTBS---PPPTT-EEEEEEGGG-TTSEEEEEE---SSS--SS---SS--EEEEE-TT--EEEEE--TTT-EEEEE-TTS-EEEEEETTTTEEEEEESSS------SSS------S------SS------SS------SS------S------S------S--PPPPPPP--GGGS--TTTTS----PPPPPPPPP---------------------PPPPPPPPPPPPPP-PPPP---EEEPPPPPPPPTT-EEEEEEE-TT-TTPEEEEEEEETTT--EEEEEEEE--SSEEEEEEEPPTT---SEEEEEEEETTEEEE---EE----EEEE-EETTEE--S-EEEEEETTT--EEEEE--TTSEEEES---SS-EEEEEE-

pLDDT: mean 73.28, std 20.29, range [24.02, 97.44]

Radius of gyration: 37.89 Å; chains: 1; bounding box: 78×79×109 Å

Sequence (452 aa):
MRPLYDLASVFAAQLRTAEEEAGRVYEPVIALVTDNADPSKLGRVKLKIPILSATDSTWWAPIIMIGAGKNRGWFFIPEVDDEVLVMFEHGDVNRPLVVGALWGGKDKPPDKNPGGNPRRVIRSRNGNKITFDDDPGVLQLILEDGTGKGKITLDAKNNKIIIEALKGDVCFQSPTGVTQIVAKEVELKAGKSIEIHAGSSMSWGAGSTMELKASTIAMTGSAGNLDCGKAQAPPAPTADPQDVPDPYEARGPSQAPAATPSNASSAPPPVARRTTTAVSPTPTRAAPEPPPPAEAPAADEPLPSVVVSARWARPRVPASTEVTLKATCSELAGQTATFTIKDADTGEVVGTVSGTCDASAVEATWKTPADGPPAVFVFDVEAGGKQATSDVLTLVKRVEVKLVLDEEPAADVRANLRSEATGEVVSATSNELGVVVFEEAALGEHTLFLQA